Protein AF-A0A3C1M1W6-F1 (afdb_monomer_lite)

Foldseek 3Di:
DPPPLVVQLVVCVVVVVLVSSLVSLVVVCVVCVLALVSLLSNLVSCVSVVVLVSSLVSLVSSCVSPVQPLVSLLSNLVSVLVPVVSSVVSLVSNCVSHVQPLVSLLSVLVSCVVVVNLVVSLVSLVSSCVRHVDVSSVVSNVVSVVCVVCVLVSLLVQLVVCLVVVVVVSNLVSLLSNLVPDDLVCVVVCVVVLVSCVVCSLVSLVSSCVSCLQNQVSLVVNLVVCVVVVNNLVSLCSQQSRQHPVRDHPCPDPSDVVRDDDPDPDPDDDDDPDDDDDDDDDDDDQDDDDDDDLLLVLLLLLLLVLVVQNDPQQQQAAPVRDGDDDFQAQPQDWDDDDPDIFSQGGSNGDGPVLRVVQCVVNVPRTSDPVSVSSSVLVLLVVLVLNVCSRVVVNQCSLLSCLVVRVQGAVHAPRQLTPPGHGHDGPVVSVVSSVCSSVVHDDDDDDPDDDDDDD

Structure (mmCIF, N/CA/C/O backbone):
data_AF-A0A3C1M1W6-F1
#
_entry.id   AF-A0A3C1M1W6-F1
#
loop_
_atom_site.group_PDB
_atom_site.id
_atom_site.type_symbol
_atom_site.label_atom_id
_atom_site.label_alt_id
_atom_site.label_comp_id
_atom_site.label_asym_id
_atom_site.label_entity_id
_atom_site.label_seq_id
_atom_site.pdbx_PDB_ins_code
_atom_site.Cartn_x
_atom_site.Cartn_y
_atom_site.Cartn_z
_atom_site.occupancy
_atom_site.B_iso_or_equiv
_atom_site.auth_seq_id
_atom_site.auth_comp_id
_atom_site.auth_asym_id
_atom_site.auth_atom_id
_atom_site.pdbx_PDB_model_num
ATOM 1 N N . MET A 1 1 ? 31.142 -1.995 -37.889 1.00 44.22 1 MET A N 1
ATOM 2 C CA . MET A 1 1 ? 30.357 -3.106 -37.312 1.00 44.22 1 MET A CA 1
ATOM 3 C C . MET A 1 1 ? 29.203 -2.481 -36.562 1.00 44.22 1 MET A C 1
ATOM 5 O O . MET A 1 1 ? 29.470 -1.628 -35.727 1.00 44.22 1 MET A O 1
ATOM 9 N N . ASN A 1 2 ? 27.961 -2.814 -36.914 1.00 54.44 2 ASN A N 1
ATOM 10 C CA . ASN A 1 2 ? 26.817 -2.383 -36.113 1.00 54.44 2 ASN A CA 1
ATOM 11 C C . ASN A 1 2 ? 26.915 -3.133 -34.775 1.00 54.44 2 ASN A C 1
ATOM 13 O O . ASN A 1 2 ? 27.027 -4.361 -34.823 1.00 54.44 2 ASN A O 1
ATOM 17 N N . PRO A 1 3 ? 26.971 -2.454 -33.618 1.00 64.06 3 PRO A N 1
ATOM 18 C CA . PRO A 1 3 ? 26.954 -3.149 -32.340 1.00 64.06 3 PRO A CA 1
ATOM 19 C C . PRO A 1 3 ? 25.664 -3.963 -32.253 1.00 64.06 3 PRO A C 1
ATOM 21 O O . PRO A 1 3 ? 24.602 -3.473 -32.641 1.00 64.06 3 PRO A O 1
ATOM 24 N N . ASP A 1 4 ? 25.740 -5.191 -31.747 1.00 86.06 4 ASP A N 1
ATOM 25 C CA . ASP A 1 4 ? 24.536 -5.932 -31.379 1.00 86.06 4 ASP A CA 1
ATOM 26 C C . ASP A 1 4 ? 23.988 -5.337 -30.076 1.00 86.06 4 ASP A C 1
ATOM 28 O O . ASP A 1 4 ? 24.220 -5.835 -28.975 1.00 86.06 4 ASP A O 1
ATOM 32 N N . TRP A 1 5 ? 23.321 -4.188 -30.211 1.00 87.12 5 TRP A N 1
ATOM 33 C CA . TRP A 1 5 ? 22.781 -3.402 -29.106 1.00 87.12 5 TRP A CA 1
ATOM 34 C C . TRP A 1 5 ? 21.918 -4.251 -28.165 1.00 87.12 5 TRP A C 1
ATOM 36 O O . TRP A 1 5 ? 21.937 -4.024 -26.957 1.00 87.12 5 TRP A O 1
ATOM 46 N N . ARG A 1 6 ? 21.198 -5.252 -28.699 1.00 85.75 6 ARG A N 1
ATOM 47 C CA . ARG A 1 6 ? 20.331 -6.138 -27.910 1.00 85.75 6 ARG A CA 1
ATOM 48 C C . ARG A 1 6 ? 21.163 -7.078 -27.049 1.00 85.75 6 ARG A C 1
ATOM 50 O O . ARG A 1 6 ? 20.909 -7.168 -25.852 1.00 85.75 6 ARG A O 1
ATOM 57 N N . ALA A 1 7 ? 22.181 -7.721 -27.622 1.00 85.00 7 ALA A N 1
ATOM 58 C CA . ALA A 1 7 ? 23.071 -8.600 -26.866 1.00 85.00 7 ALA A CA 1
ATOM 59 C C . ALA A 1 7 ? 23.830 -7.847 -25.759 1.00 85.00 7 ALA A C 1
ATOM 61 O O . ALA A 1 7 ? 23.938 -8.342 -24.637 1.00 85.00 7 ALA A O 1
ATOM 62 N N . ILE A 1 8 ? 24.310 -6.631 -26.047 1.00 90.75 8 ILE A N 1
ATOM 63 C CA . ILE A 1 8 ? 25.042 -5.816 -25.067 1.00 90.75 8 ILE A CA 1
ATOM 64 C C . ILE A 1 8 ? 24.102 -5.361 -23.941 1.00 90.75 8 ILE A C 1
ATOM 66 O O . ILE A 1 8 ? 24.421 -5.558 -22.769 1.00 90.75 8 ILE A O 1
ATOM 70 N N . ALA A 1 9 ? 22.922 -4.822 -24.272 1.00 89.12 9 ALA A N 1
ATOM 71 C CA . ALA A 1 9 ? 21.918 -4.456 -23.272 1.00 89.12 9 ALA A CA 1
ATOM 72 C C . ALA A 1 9 ? 21.541 -5.645 -22.378 1.00 89.12 9 ALA A C 1
ATOM 74 O O . ALA A 1 9 ? 21.522 -5.520 -21.156 1.00 89.12 9 ALA A O 1
ATOM 75 N N . GLN A 1 10 ? 21.287 -6.810 -22.980 1.00 85.56 10 GLN A N 1
ATOM 76 C CA . GLN A 1 10 ? 20.915 -8.016 -22.249 1.00 85.56 10 GLN A CA 1
ATOM 77 C C . GLN A 1 10 ? 22.024 -8.473 -21.293 1.00 85.56 10 GLN A C 1
ATOM 79 O O . GLN A 1 10 ? 21.726 -8.889 -20.175 1.00 85.56 10 GLN A O 1
ATOM 84 N N . SER A 1 11 ? 23.293 -8.367 -21.697 1.00 89.69 11 SER A N 1
ATOM 85 C CA . SER A 1 11 ? 24.431 -8.678 -20.825 1.00 89.69 11 SER A CA 1
ATOM 86 C C . SER A 1 11 ? 24.433 -7.803 -19.569 1.00 89.69 11 SER A C 1
ATOM 88 O O . SER A 1 11 ? 24.567 -8.327 -18.465 1.00 89.69 11 SER A O 1
ATOM 90 N N . HIS A 1 12 ? 24.230 -6.492 -19.719 1.00 90.25 12 HIS A N 1
ATOM 91 C CA . HIS A 1 12 ? 24.153 -5.571 -18.582 1.00 90.25 12 HIS A CA 1
ATOM 92 C C . HIS A 1 12 ? 22.928 -5.841 -17.698 1.00 90.25 12 HIS A C 1
ATOM 94 O O . HIS A 1 12 ? 23.043 -5.832 -16.476 1.00 90.25 12 HIS A O 1
ATOM 100 N N . ILE A 1 13 ? 21.769 -6.176 -18.281 1.00 86.81 13 ILE A N 1
ATOM 101 C CA . ILE A 1 13 ? 20.581 -6.583 -17.508 1.00 86.81 13 ILE A CA 1
ATOM 102 C C . ILE A 1 13 ? 20.877 -7.814 -16.645 1.00 86.81 13 ILE A C 1
ATOM 104 O O . ILE A 1 13 ? 20.532 -7.828 -15.464 1.00 86.81 13 ILE A O 1
ATOM 108 N N . LEU A 1 14 ? 21.518 -8.841 -17.214 1.00 86.50 14 LEU A N 1
ATOM 109 C CA . LEU A 1 14 ? 21.883 -10.059 -16.481 1.00 86.50 14 LEU A CA 1
ATOM 110 C C . LEU A 1 14 ? 22.907 -9.778 -15.371 1.00 86.50 14 LEU A C 1
ATOM 112 O O . LEU A 1 14 ? 22.857 -10.416 -14.321 1.00 86.50 14 LEU A O 1
ATOM 116 N N . ALA A 1 15 ? 23.788 -8.798 -15.582 1.00 86.69 15 ALA A N 1
ATOM 117 C CA . ALA A 1 15 ? 24.726 -8.301 -14.580 1.00 86.69 15 ALA A CA 1
ATOM 118 C C . ALA A 1 15 ? 24.091 -7.337 -13.552 1.00 86.69 15 ALA A C 1
ATOM 120 O O . ALA A 1 15 ? 24.768 -6.927 -12.614 1.00 86.69 15 ALA A O 1
ATOM 121 N N . GLN A 1 16 ? 22.801 -6.997 -13.693 1.00 90.81 16 GLN A N 1
ATOM 122 C CA . GLN A 1 16 ? 22.084 -5.987 -12.894 1.00 90.81 16 GLN A CA 1
ATOM 123 C C . GLN A 1 16 ? 22.651 -4.557 -13.016 1.00 90.81 16 GLN A C 1
ATOM 125 O O . GLN A 1 16 ? 22.410 -3.689 -12.176 1.00 90.81 16 GLN A O 1
ATOM 130 N N . GLU A 1 17 ? 23.363 -4.288 -14.105 1.00 93.00 17 GLU A N 1
ATOM 131 C CA . GLU A 1 17 ? 23.942 -2.997 -14.481 1.00 93.00 17 GLU A CA 1
ATOM 132 C C . GLU A 1 17 ? 22.897 -2.177 -15.258 1.00 93.00 17 GLU A C 1
ATOM 134 O O . GLU A 1 17 ? 22.977 -1.946 -16.467 1.00 93.00 17 GLU A O 1
ATOM 139 N N . PHE A 1 18 ? 21.815 -1.802 -14.569 1.00 89.81 18 PHE A N 1
ATOM 140 C CA . PHE A 1 18 ? 20.639 -1.207 -15.215 1.00 89.81 18 PHE A CA 1
ATOM 141 C C . PHE A 1 18 ? 20.885 0.201 -15.772 1.00 89.81 18 PHE A C 1
ATOM 143 O O . PHE A 1 18 ? 20.206 0.605 -16.714 1.00 89.81 18 PHE A O 1
ATOM 150 N N . ALA A 1 19 ? 21.840 0.957 -15.222 1.00 95.69 19 ALA A N 1
ATOM 151 C CA . ALA A 1 19 ? 22.176 2.290 -15.728 1.00 95.69 19 ALA A CA 1
ATOM 152 C C . ALA A 1 19 ? 22.917 2.205 -17.074 1.00 95.69 19 ALA A C 1
ATOM 154 O O . ALA A 1 19 ? 22.671 2.995 -17.985 1.00 95.69 19 ALA A O 1
ATOM 155 N N . GLU A 1 20 ? 23.780 1.206 -17.216 1.00 93.25 20 GLU A N 1
ATOM 156 C CA . GLU A 1 20 ? 24.529 0.891 -18.423 1.00 93.25 20 GLU A CA 1
ATOM 157 C C . GLU A 1 20 ? 23.586 0.365 -19.511 1.00 93.25 20 GLU A C 1
ATOM 159 O O . GLU A 1 20 ? 23.588 0.875 -20.635 1.00 93.25 20 GLU A O 1
ATOM 164 N N . ALA A 1 21 ? 22.703 -0.579 -19.162 1.00 92.00 21 ALA A N 1
ATOM 165 C CA . ALA A 1 21 ? 21.658 -1.072 -20.062 1.00 92.00 21 ALA A CA 1
ATOM 166 C C . ALA A 1 21 ? 20.728 0.056 -20.547 1.00 92.00 21 ALA A C 1
ATOM 168 O O . ALA A 1 21 ? 20.379 0.113 -21.729 1.00 92.00 21 ALA A O 1
ATOM 169 N N . LEU A 1 22 ? 20.373 0.992 -19.663 1.00 96.12 22 LEU A N 1
ATOM 170 C CA . LEU A 1 22 ? 19.571 2.163 -20.002 1.00 96.12 22 LEU A CA 1
ATOM 171 C C . LEU A 1 22 ? 20.286 3.087 -20.998 1.00 96.12 22 LEU A C 1
ATOM 173 O O . LEU A 1 22 ? 19.685 3.485 -21.993 1.00 96.12 22 LEU A O 1
ATOM 177 N N . ALA A 1 23 ? 21.567 3.395 -20.780 1.00 94.94 23 ALA A N 1
ATOM 178 C CA . ALA A 1 23 ? 22.336 4.250 -21.688 1.00 94.94 23 ALA A CA 1
ATOM 179 C C . ALA A 1 23 ? 22.422 3.657 -23.110 1.00 94.94 23 ALA A C 1
ATOM 181 O O . ALA A 1 23 ? 22.362 4.377 -24.116 1.00 94.94 23 ALA A O 1
ATOM 182 N N . ILE A 1 24 ? 22.522 2.328 -23.194 1.00 94.06 24 ILE A N 1
ATOM 183 C CA . ILE A 1 24 ? 22.477 1.567 -24.447 1.00 94.06 24 ILE A CA 1
ATOM 184 C C . ILE A 1 24 ? 21.089 1.691 -25.084 1.00 94.06 24 ILE A C 1
ATOM 186 O O . ILE A 1 24 ? 20.999 2.047 -26.261 1.00 94.06 24 ILE A O 1
ATOM 190 N N . ALA A 1 25 ? 20.019 1.481 -24.313 1.00 93.00 25 ALA A N 1
ATOM 191 C CA . ALA A 1 25 ? 18.642 1.601 -24.787 1.00 93.00 25 ALA A CA 1
ATOM 192 C C . ALA A 1 25 ? 18.326 3.007 -25.326 1.00 93.00 25 ALA A C 1
ATOM 194 O O . ALA A 1 25 ? 17.783 3.140 -26.419 1.00 93.00 25 ALA A O 1
ATOM 195 N N . GLU A 1 26 ? 18.723 4.071 -24.624 1.00 93.38 26 GLU A N 1
ATOM 196 C CA . GLU A 1 26 ? 18.517 5.462 -25.058 1.00 93.38 26 GLU A CA 1
ATOM 197 C C . GLU A 1 26 ? 19.328 5.820 -26.311 1.00 93.38 26 GLU A C 1
ATOM 199 O O . GLU A 1 26 ? 18.901 6.616 -27.154 1.00 93.38 26 GLU A O 1
ATOM 204 N N . THR A 1 27 ? 20.514 5.233 -26.459 1.00 94.06 27 THR A N 1
ATOM 205 C CA . THR A 1 27 ? 21.339 5.419 -27.657 1.00 94.06 27 THR A CA 1
ATOM 206 C C . THR A 1 27 ? 20.739 4.693 -28.854 1.00 94.06 27 THR A C 1
ATOM 208 O O . THR A 1 27 ? 20.620 5.289 -29.926 1.00 94.06 27 THR A O 1
ATOM 211 N N . ALA A 1 28 ? 20.288 3.455 -28.667 1.00 92.44 28 ALA A N 1
ATOM 212 C CA . ALA A 1 28 ? 19.617 2.686 -29.703 1.00 92.44 28 ALA A CA 1
ATOM 213 C C . ALA A 1 28 ? 18.267 3.314 -30.102 1.00 92.44 28 ALA A C 1
ATOM 215 O O . ALA A 1 28 ? 18.006 3.470 -31.291 1.00 92.44 28 ALA A O 1
ATOM 216 N N . ALA A 1 29 ? 17.474 3.816 -29.148 1.00 93.19 29 ALA A N 1
ATOM 217 C CA . ALA A 1 29 ? 16.208 4.513 -29.409 1.00 93.19 29 ALA A CA 1
ATOM 218 C C . ALA A 1 29 ? 16.362 5.788 -30.260 1.00 93.19 29 ALA A C 1
ATOM 220 O O . ALA A 1 29 ? 15.400 6.236 -30.882 1.00 93.19 29 ALA A O 1
ATOM 221 N N . ARG A 1 30 ? 17.551 6.411 -30.274 1.00 93.44 30 ARG A N 1
ATOM 222 C CA . ARG A 1 30 ? 17.857 7.552 -31.158 1.00 93.44 30 ARG A CA 1
ATOM 223 C C . ARG A 1 30 ? 18.194 7.119 -32.583 1.00 93.44 30 ARG A C 1
ATOM 225 O O . ARG A 1 30 ? 17.942 7.878 -33.511 1.00 93.44 30 ARG A O 1
ATOM 232 N N . GLN A 1 31 ? 18.774 5.932 -32.754 1.00 93.12 31 GLN A N 1
ATOM 233 C CA . GLN A 1 31 ? 19.124 5.381 -34.069 1.00 93.12 31 GLN A CA 1
ATOM 234 C C . GLN A 1 31 ? 17.944 4.659 -34.725 1.00 93.12 31 GLN A C 1
ATOM 236 O O . GLN A 1 31 ? 17.817 4.670 -35.946 1.00 93.12 31 GLN A O 1
ATOM 241 N N . PHE A 1 32 ? 17.071 4.071 -33.907 1.00 93.12 32 PHE A N 1
ATOM 242 C CA . PHE A 1 32 ? 15.906 3.296 -34.323 1.00 93.12 32 PHE A CA 1
ATOM 243 C C . PHE A 1 32 ? 14.636 3.852 -33.650 1.00 93.12 32 PHE A C 1
ATOM 245 O O . PHE A 1 32 ? 14.086 3.212 -32.756 1.00 93.12 32 PHE A O 1
ATOM 252 N N . PRO A 1 33 ? 14.177 5.064 -34.023 1.00 92.00 33 PRO A N 1
ATOM 253 C CA . PRO A 1 33 ? 13.092 5.757 -33.319 1.00 92.00 33 PRO A CA 1
ATOM 254 C C . PRO A 1 33 ? 11.725 5.063 -33.402 1.00 92.00 33 PRO A C 1
ATOM 256 O O . PRO A 1 33 ? 10.892 5.312 -32.533 1.00 92.00 33 PRO A O 1
ATOM 259 N N . GLU A 1 34 ? 11.529 4.199 -34.401 1.00 93.44 34 GLU A N 1
ATOM 260 C CA . GLU A 1 34 ? 10.291 3.444 -34.646 1.00 93.44 34 GLU A CA 1
ATOM 261 C C . GLU A 1 34 ? 10.293 2.037 -34.008 1.00 93.44 34 GLU A C 1
ATOM 263 O O . GLU A 1 34 ? 9.282 1.346 -34.057 1.00 93.44 34 GLU A O 1
ATOM 268 N N . ASP A 1 35 ? 11.417 1.581 -33.433 1.00 92.12 35 ASP A N 1
ATOM 269 C CA . ASP A 1 35 ? 11.518 0.264 -32.777 1.00 92.12 35 ASP A CA 1
ATOM 270 C C . ASP A 1 35 ? 11.100 0.382 -31.300 1.00 92.12 35 ASP A C 1
ATOM 272 O O . ASP A 1 35 ? 11.788 1.020 -30.495 1.00 92.12 35 ASP A O 1
ATOM 276 N N . ASP A 1 36 ? 9.974 -0.242 -30.936 1.00 93.00 36 ASP A N 1
ATOM 277 C CA . ASP A 1 36 ? 9.394 -0.218 -29.587 1.00 93.00 36 ASP A CA 1
ATOM 278 C C . ASP A 1 36 ? 10.255 -0.934 -28.535 1.00 93.00 36 ASP A C 1
ATOM 280 O O . ASP A 1 36 ? 10.145 -0.645 -27.339 1.00 93.00 36 ASP A O 1
ATOM 284 N N . THR A 1 37 ? 11.172 -1.806 -28.970 1.00 92.50 37 THR A N 1
ATOM 285 C CA . THR A 1 37 ? 12.071 -2.572 -28.094 1.00 92.50 37 THR A CA 1
ATOM 286 C C . THR A 1 37 ? 12.867 -1.660 -27.162 1.00 92.50 37 THR A C 1
ATOM 288 O O . THR A 1 37 ? 13.048 -1.963 -25.983 1.00 92.50 37 THR A O 1
ATOM 291 N N . TRP A 1 38 ? 13.352 -0.528 -27.672 1.00 94.62 38 TRP A N 1
ATOM 292 C CA . TRP A 1 38 ? 14.250 0.361 -26.933 1.00 94.62 38 TRP A CA 1
ATOM 293 C C . TRP A 1 38 ? 13.554 1.183 -25.847 1.00 94.62 38 TRP A C 1
ATOM 295 O O . TRP A 1 38 ? 14.052 1.186 -24.720 1.00 94.62 38 TRP A O 1
ATOM 305 N N . PRO A 1 39 ? 12.410 1.846 -26.100 1.00 93.12 39 PRO A N 1
ATOM 306 C CA . PRO A 1 39 ? 11.638 2.446 -25.020 1.00 93.12 39 PRO A CA 1
ATOM 307 C C . PRO A 1 39 ? 11.072 1.404 -24.039 1.00 93.12 39 PRO A C 1
ATOM 309 O O . PRO A 1 39 ? 11.006 1.706 -22.849 1.00 93.12 39 PRO A O 1
ATOM 312 N N . HIS A 1 40 ? 10.743 0.176 -24.471 1.00 93.81 40 HIS A N 1
ATOM 313 C CA . HIS A 1 40 ? 10.355 -0.901 -23.547 1.00 93.81 40 HIS A CA 1
ATOM 314 C C . HIS A 1 40 ? 11.512 -1.248 -22.599 1.00 93.81 40 HIS A C 1
ATOM 316 O O . HIS A 1 40 ? 11.352 -1.212 -21.378 1.00 93.81 40 HIS A O 1
ATOM 322 N N . LEU A 1 41 ? 12.702 -1.501 -23.148 1.00 93.75 41 LEU A N 1
ATOM 323 C CA . LEU A 1 41 ? 13.905 -1.785 -22.373 1.00 93.75 41 LEU A CA 1
ATOM 324 C C . LEU A 1 41 ? 14.286 -0.623 -21.441 1.00 93.75 41 LEU A C 1
ATOM 326 O O . LEU A 1 41 ? 14.644 -0.854 -20.286 1.00 93.75 41 LEU A O 1
ATOM 330 N N . ALA A 1 42 ? 14.195 0.622 -21.915 1.00 93.50 42 ALA A N 1
ATOM 331 C CA . ALA A 1 42 ? 14.443 1.798 -21.087 1.00 93.50 42 ALA A CA 1
ATOM 332 C C . ALA A 1 42 ? 13.455 1.868 -19.914 1.00 93.50 42 ALA A C 1
ATOM 334 O O . ALA A 1 42 ? 13.871 2.119 -18.786 1.00 93.50 42 ALA A O 1
ATOM 335 N N . GLY A 1 43 ? 12.171 1.581 -20.158 1.00 93.88 43 GLY A N 1
ATOM 336 C CA . GLY A 1 43 ? 11.160 1.484 -19.107 1.00 93.88 43 GLY A CA 1
ATOM 337 C C . GLY A 1 43 ? 11.500 0.422 -18.065 1.00 93.88 43 GLY A C 1
ATOM 338 O O . GLY A 1 43 ? 11.492 0.722 -16.873 1.00 93.88 43 GLY A O 1
ATOM 339 N N . PHE A 1 44 ? 11.916 -0.770 -18.507 1.00 93.44 44 PHE A N 1
ATOM 340 C CA . PHE A 1 44 ? 12.375 -1.839 -17.617 1.00 93.44 44 PHE A CA 1
ATOM 341 C C . PHE A 1 44 ? 13.571 -1.404 -16.766 1.00 93.44 44 PHE A C 1
ATOM 343 O O . PHE A 1 44 ? 13.582 -1.610 -15.553 1.00 93.44 44 PHE A O 1
ATOM 350 N N . CYS A 1 45 ? 14.568 -0.755 -17.369 1.00 90.81 45 CYS A N 1
ATOM 351 C CA . CYS A 1 45 ? 15.740 -0.288 -16.633 1.00 90.81 45 CYS A CA 1
ATOM 352 C C . CYS A 1 45 ? 15.371 0.797 -15.610 1.00 90.81 45 CYS A C 1
ATOM 354 O O . CYS A 1 45 ? 15.806 0.724 -14.462 1.00 90.81 45 CYS A O 1
ATOM 356 N N . TRP A 1 46 ? 14.528 1.765 -15.982 1.00 95.12 46 TRP A N 1
ATOM 357 C CA . TRP A 1 46 ? 14.040 2.792 -15.058 1.00 95.12 46 TRP A CA 1
ATOM 358 C C . TRP A 1 46 ? 13.239 2.206 -13.894 1.00 95.12 46 TRP A C 1
ATOM 360 O O . TRP A 1 46 ? 13.421 2.633 -12.754 1.00 95.12 46 TRP A O 1
ATOM 370 N N . GLU A 1 47 ? 12.418 1.188 -14.154 1.00 88.81 47 GLU A N 1
ATOM 371 C CA . GLU A 1 47 ? 11.679 0.454 -13.127 1.00 88.81 47 GLU A CA 1
ATOM 372 C C . GLU A 1 47 ? 12.638 -0.215 -12.128 1.00 88.81 47 GLU A C 1
ATOM 374 O O . GLU A 1 47 ? 12.504 -0.048 -10.914 1.00 88.81 47 GLU A O 1
ATOM 379 N N . ARG A 1 48 ? 13.670 -0.916 -12.620 1.00 93.00 48 ARG A N 1
ATOM 380 C CA . ARG A 1 48 ? 14.706 -1.527 -11.766 1.00 93.00 48 ARG A CA 1
ATOM 381 C C . ARG A 1 48 ? 15.501 -0.489 -10.968 1.00 93.00 48 ARG A C 1
ATOM 383 O O . ARG A 1 48 ? 15.915 -0.769 -9.848 1.00 93.00 48 ARG A O 1
ATOM 390 N N . LEU A 1 49 ? 15.658 0.718 -11.508 1.00 89.56 49 LEU A N 1
ATOM 391 C CA . LEU A 1 49 ? 16.296 1.860 -10.846 1.00 89.56 49 LEU A CA 1
ATOM 392 C C . LEU A 1 49 ? 15.359 2.646 -9.907 1.00 89.56 49 LEU A C 1
ATOM 394 O O . LEU A 1 49 ? 15.798 3.647 -9.339 1.00 89.56 49 LEU A O 1
ATOM 398 N N . GLN A 1 50 ? 14.105 2.207 -9.728 1.00 90.19 50 GLN A N 1
ATOM 399 C CA . GLN A 1 50 ? 13.070 2.855 -8.903 1.00 90.19 50 GLN A CA 1
ATOM 400 C C . GLN A 1 50 ? 12.678 4.271 -9.370 1.00 90.19 50 GLN A C 1
ATOM 402 O O . GLN A 1 50 ? 12.119 5.061 -8.613 1.00 90.19 50 GLN A O 1
ATOM 407 N N . ALA A 1 51 ? 12.935 4.594 -10.637 1.00 89.69 51 ALA A N 1
ATOM 408 C CA . ALA A 1 51 ? 12.546 5.849 -11.272 1.00 89.69 51 ALA A CA 1
ATOM 409 C C . ALA A 1 51 ? 11.190 5.670 -11.982 1.00 89.69 51 ALA A C 1
ATOM 411 O O . ALA A 1 51 ? 11.110 5.580 -13.209 1.00 89.69 51 ALA A O 1
ATOM 412 N N . LEU A 1 52 ? 10.125 5.528 -11.188 1.00 87.44 52 LEU A N 1
ATOM 413 C CA . LEU A 1 52 ? 8.814 5.061 -11.660 1.00 87.44 52 LEU A CA 1
ATOM 414 C C . LEU A 1 52 ? 8.157 6.003 -12.684 1.00 87.44 52 LEU A C 1
ATOM 416 O O . LEU A 1 52 ? 7.583 5.532 -13.664 1.00 87.44 52 LEU A O 1
ATOM 420 N N . ASP A 1 53 ? 8.308 7.321 -12.536 1.00 91.00 53 ASP A N 1
ATOM 421 C CA . ASP A 1 53 ? 7.760 8.287 -13.499 1.00 91.00 53 ASP A CA 1
ATOM 422 C C . ASP A 1 53 ? 8.421 8.159 -14.881 1.00 91.00 53 ASP A C 1
ATOM 424 O O . ASP A 1 53 ? 7.749 8.168 -15.918 1.00 91.00 53 ASP A O 1
ATOM 428 N N . GLN A 1 54 ? 9.745 7.987 -14.906 1.00 92.12 54 GLN A N 1
ATOM 429 C CA . GLN A 1 54 ? 10.514 7.760 -16.128 1.00 92.12 54 GLN A CA 1
ATOM 430 C C . GLN A 1 54 ? 10.165 6.409 -16.758 1.00 92.12 54 GLN A C 1
ATOM 432 O O . GLN A 1 54 ? 10.012 6.329 -17.980 1.00 92.12 54 GLN A O 1
ATOM 437 N N . ALA A 1 55 ? 9.981 5.370 -15.937 1.00 93.56 55 ALA A N 1
ATOM 438 C CA . ALA A 1 55 ? 9.548 4.057 -16.400 1.00 93.56 55 ALA A CA 1
ATOM 439 C C . ALA A 1 55 ? 8.180 4.139 -17.093 1.00 93.56 55 ALA A C 1
ATOM 441 O O . ALA A 1 55 ? 8.037 3.700 -18.235 1.00 93.56 55 ALA A O 1
ATOM 442 N N . ALA A 1 56 ? 7.201 4.794 -16.460 1.00 92.88 56 ALA A N 1
ATOM 443 C CA . ALA A 1 56 ? 5.875 4.997 -17.034 1.00 92.88 56 ALA A CA 1
ATOM 444 C C . ALA A 1 56 ? 5.928 5.783 -18.355 1.00 92.88 56 ALA A C 1
ATOM 446 O O . ALA A 1 56 ? 5.239 5.436 -19.316 1.00 92.88 56 ALA A O 1
ATOM 447 N N . MET A 1 57 ? 6.759 6.828 -18.436 1.00 95.44 57 MET A N 1
ATOM 448 C CA . MET A 1 57 ? 6.954 7.602 -19.668 1.00 95.44 57 MET A CA 1
ATOM 449 C C . MET A 1 57 ? 7.524 6.737 -20.803 1.00 95.44 57 MET A C 1
ATOM 451 O O . MET A 1 57 ? 7.038 6.790 -21.935 1.00 95.44 57 MET A O 1
ATOM 455 N N . ALA A 1 58 ? 8.537 5.924 -20.502 1.00 92.44 58 ALA A N 1
ATOM 456 C CA . ALA A 1 58 ? 9.180 5.047 -21.471 1.00 92.44 58 ALA A CA 1
ATOM 457 C C . ALA A 1 58 ? 8.231 3.937 -21.956 1.00 92.44 58 ALA A C 1
ATOM 459 O O . ALA A 1 58 ? 8.113 3.721 -23.162 1.00 92.44 58 ALA A O 1
ATOM 460 N N . TYR A 1 59 ? 7.463 3.319 -21.054 1.00 97.25 59 TYR A N 1
ATOM 461 C CA . TYR A 1 59 ? 6.440 2.341 -21.429 1.00 97.25 59 TYR A CA 1
ATOM 462 C C . TYR A 1 59 ? 5.324 2.952 -22.280 1.00 97.25 59 TYR A C 1
ATOM 464 O O . TYR A 1 59 ? 4.952 2.366 -23.292 1.00 97.25 59 TYR A O 1
ATOM 472 N N . ARG A 1 60 ? 4.840 4.162 -21.959 1.00 97.50 60 ARG A N 1
ATOM 473 C CA . ARG A 1 60 ? 3.869 4.874 -22.815 1.00 97.50 60 ARG A CA 1
ATOM 474 C C . ARG A 1 60 ? 4.415 5.129 -24.219 1.00 97.50 60 ARG A C 1
ATOM 476 O O . ARG A 1 60 ? 3.673 5.004 -25.188 1.00 97.50 60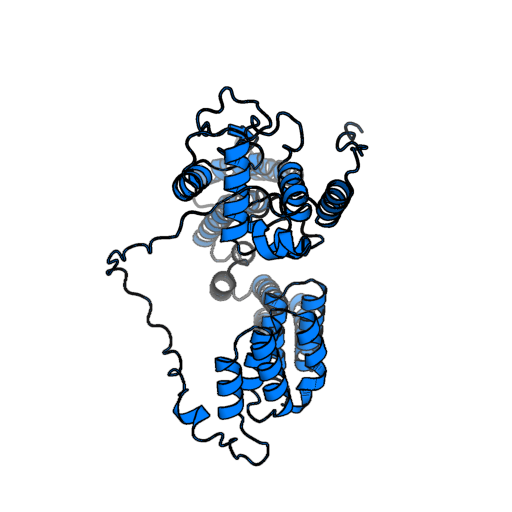 ARG A O 1
ATOM 483 N N . ARG A 1 61 ? 5.708 5.452 -24.345 1.00 96.25 61 ARG A N 1
ATOM 484 C CA . ARG A 1 61 ? 6.358 5.602 -25.654 1.00 96.25 61 ARG A CA 1
ATOM 485 C C . ARG A 1 61 ? 6.421 4.275 -26.414 1.00 96.25 61 ARG A C 1
ATOM 487 O O . ARG A 1 61 ? 6.129 4.267 -27.603 1.00 96.25 61 ARG A O 1
ATOM 494 N N . ALA A 1 62 ? 6.771 3.175 -25.749 1.00 96.25 62 ALA A N 1
ATOM 495 C CA . ALA A 1 62 ? 6.777 1.848 -26.368 1.00 96.25 62 ALA A CA 1
ATOM 496 C C . ALA A 1 62 ? 5.373 1.427 -26.836 1.00 96.25 62 ALA A C 1
ATOM 498 O O . ALA A 1 62 ? 5.211 0.994 -27.970 1.00 96.25 62 ALA A O 1
ATOM 499 N N . ILE A 1 63 ? 4.349 1.667 -26.014 1.00 98.00 63 ILE A N 1
ATOM 500 C CA . ILE A 1 63 ? 2.939 1.435 -26.358 1.00 98.00 63 ILE A CA 1
ATOM 501 C C . ILE A 1 63 ? 2.500 2.269 -27.566 1.00 98.00 63 ILE A C 1
ATOM 503 O O . ILE A 1 63 ? 1.774 1.770 -28.418 1.00 98.00 63 ILE A O 1
ATOM 507 N N . ALA A 1 64 ? 2.930 3.530 -27.666 1.00 96.81 64 ALA A N 1
ATOM 508 C CA . ALA A 1 64 ? 2.585 4.382 -28.804 1.00 96.81 64 ALA A CA 1
ATOM 509 C C . ALA A 1 64 ? 3.157 3.858 -30.136 1.00 96.81 64 ALA A C 1
ATOM 511 O O . ALA A 1 64 ? 2.540 4.065 -31.178 1.00 96.81 64 ALA A O 1
ATOM 512 N N . LEU A 1 65 ? 4.311 3.183 -30.096 1.00 95.25 65 LEU A N 1
ATOM 513 C CA . LEU A 1 65 ? 4.941 2.553 -31.261 1.00 95.25 65 LEU A CA 1
ATOM 514 C C . LEU A 1 65 ? 4.324 1.184 -31.578 1.00 95.25 65 LEU A C 1
ATOM 516 O O . LEU A 1 65 ? 4.094 0.862 -32.740 1.00 95.25 65 LEU A O 1
ATOM 520 N N . ASN A 1 66 ? 4.025 0.393 -30.545 1.00 94.81 66 ASN A N 1
ATOM 521 C CA . ASN A 1 66 ? 3.442 -0.937 -30.678 1.00 94.81 66 ASN A CA 1
ATOM 522 C C . ASN A 1 66 ? 2.345 -1.179 -29.624 1.00 94.81 66 ASN A C 1
ATOM 524 O O . ASN A 1 66 ? 2.601 -1.769 -28.568 1.00 94.81 66 ASN A O 1
ATOM 528 N N . PRO A 1 67 ? 1.092 -0.781 -29.914 1.00 95.25 67 PRO A N 1
ATOM 529 C CA . PRO A 1 67 ? -0.023 -0.972 -28.989 1.00 95.25 67 PRO A CA 1
ATOM 530 C C . PRO A 1 67 ? -0.370 -2.443 -28.736 1.00 95.25 67 PRO A C 1
ATOM 532 O O . PRO A 1 67 ? -1.040 -2.725 -27.747 1.00 95.25 67 PRO A O 1
ATOM 535 N N . GLY A 1 68 ? 0.069 -3.359 -29.610 1.00 94.50 68 GLY A N 1
ATOM 536 C CA . GLY A 1 68 ? -0.194 -4.801 -29.537 1.00 94.50 68 GLY A CA 1
ATOM 537 C C . GLY A 1 68 ? 0.701 -5.564 -28.552 1.00 94.50 68 GLY A C 1
ATOM 538 O O . GLY A 1 68 ? 0.527 -6.768 -28.363 1.00 94.50 68 GLY A O 1
ATOM 539 N N . ASN A 1 69 ? 1.675 -4.895 -27.928 1.00 90.75 69 ASN A N 1
ATOM 540 C CA . ASN A 1 69 ? 2.580 -5.521 -26.972 1.00 90.75 69 ASN A CA 1
ATOM 541 C C . ASN A 1 69 ? 1.984 -5.521 -25.553 1.00 90.75 69 ASN A C 1
ATOM 543 O O . ASN A 1 69 ? 2.237 -4.625 -24.743 1.00 90.75 69 ASN A O 1
ATOM 547 N N . GLY A 1 70 ? 1.188 -6.549 -25.251 1.00 91.19 70 GLY A N 1
ATOM 548 C CA . GLY A 1 70 ? 0.506 -6.699 -23.962 1.00 91.19 70 GLY A CA 1
ATOM 549 C C . GLY A 1 70 ? 1.432 -6.733 -22.736 1.00 91.19 70 GLY A C 1
ATOM 550 O O . 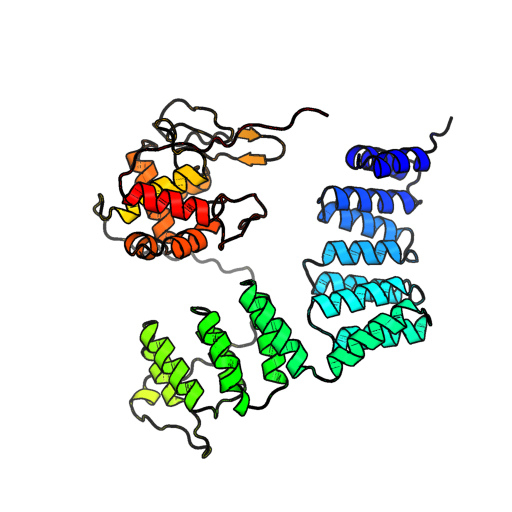GLY A 1 70 ? 1.023 -6.301 -21.660 1.00 91.19 70 GLY A O 1
ATOM 551 N N . GLU A 1 71 ? 2.692 -7.164 -22.878 1.00 90.94 71 GLU A N 1
ATOM 552 C CA . GLU A 1 71 ? 3.656 -7.168 -21.766 1.00 90.94 71 GLU A CA 1
ATOM 553 C C . GLU A 1 71 ? 3.960 -5.742 -21.282 1.00 90.94 71 GLU A C 1
ATOM 555 O O . GLU A 1 71 ? 3.972 -5.476 -20.079 1.00 90.94 71 GLU A O 1
ATOM 560 N N . VAL A 1 72 ? 4.148 -4.803 -22.214 1.00 93.38 72 VAL A N 1
ATOM 561 C CA . VAL A 1 72 ? 4.463 -3.401 -21.897 1.00 93.38 72 VAL A CA 1
ATOM 562 C C . VAL A 1 72 ? 3.297 -2.734 -21.174 1.00 93.38 72 VAL A C 1
ATOM 564 O O . VAL A 1 72 ? 3.505 -1.975 -20.227 1.00 93.38 72 VAL A O 1
ATOM 567 N N . TRP A 1 73 ? 2.065 -3.054 -21.572 1.00 97.38 73 TRP A N 1
ATOM 568 C CA . TRP A 1 73 ? 0.865 -2.600 -20.877 1.00 97.38 73 TRP A CA 1
ATOM 569 C C . TRP A 1 73 ? 0.808 -3.097 -19.431 1.00 97.38 73 TRP A C 1
ATOM 571 O O . TRP A 1 73 ? 0.561 -2.299 -18.526 1.00 97.38 73 TRP A O 1
ATOM 581 N N . CYS A 1 74 ? 1.086 -4.383 -19.192 1.00 91.88 74 CYS A N 1
ATOM 582 C CA . CYS A 1 74 ? 1.147 -4.930 -17.835 1.00 91.88 74 CYS A CA 1
ATOM 583 C C . CYS A 1 74 ? 2.227 -4.244 -16.989 1.00 91.88 74 CYS A C 1
ATOM 585 O O . CYS A 1 74 ? 1.985 -3.929 -15.825 1.00 91.88 74 CYS A O 1
ATOM 587 N N . ARG A 1 75 ? 3.398 -3.963 -17.573 1.00 94.06 75 ARG A N 1
ATOM 588 C CA . ARG A 1 75 ? 4.475 -3.243 -16.879 1.00 94.06 75 ARG A CA 1
ATOM 589 C C . ARG A 1 75 ? 4.090 -1.803 -16.545 1.00 94.06 75 ARG A C 1
ATOM 591 O O . ARG A 1 75 ? 4.337 -1.358 -15.427 1.00 94.06 75 ARG A O 1
ATOM 598 N N . LEU A 1 76 ? 3.436 -1.087 -17.464 1.00 96.38 76 LEU A N 1
ATOM 599 C CA . LEU A 1 76 ? 2.915 0.255 -17.190 1.00 96.38 76 LEU A CA 1
ATOM 600 C C . LEU A 1 76 ? 1.883 0.230 -16.055 1.00 96.38 76 LEU A C 1
ATOM 602 O O . LEU A 1 76 ? 1.956 1.064 -15.156 1.00 96.38 76 LEU A O 1
ATOM 606 N N . ALA A 1 77 ? 0.955 -0.730 -16.072 1.00 93.56 77 ALA A N 1
ATOM 607 C CA . ALA A 1 77 ? -0.055 -0.862 -15.027 1.00 93.56 77 ALA A CA 1
ATOM 608 C C . ALA A 1 77 ? 0.583 -1.135 -13.655 1.00 93.56 77 ALA A C 1
ATOM 610 O O . ALA A 1 77 ? 0.204 -0.500 -12.674 1.00 93.56 77 ALA A O 1
ATOM 611 N N . ALA A 1 78 ? 1.602 -2.001 -13.600 1.00 88.00 78 ALA A N 1
ATOM 612 C CA . ALA A 1 78 ? 2.356 -2.284 -12.380 1.00 88.00 78 ALA A CA 1
ATOM 613 C C . ALA A 1 78 ? 3.083 -1.041 -11.836 1.00 88.00 78 ALA A C 1
ATOM 615 O O . ALA A 1 78 ? 3.033 -0.771 -10.639 1.00 88.00 78 ALA A O 1
ATOM 616 N N . VAL A 1 79 ? 3.705 -0.237 -12.705 1.00 90.44 79 VAL A N 1
ATOM 617 C CA . VAL A 1 79 ? 4.343 1.031 -12.303 1.00 90.44 79 VAL A CA 1
ATOM 618 C C . VAL A 1 79 ? 3.318 2.056 -11.800 1.00 90.44 79 VAL A C 1
ATOM 620 O O . VAL A 1 79 ? 3.627 2.854 -10.919 1.00 90.44 79 VAL A O 1
ATOM 623 N N . CYS A 1 80 ? 2.089 2.021 -12.318 1.00 86.62 80 CYS A N 1
ATOM 624 C CA . CYS A 1 80 ? 0.991 2.876 -11.869 1.00 86.62 80 CYS A CA 1
ATOM 625 C C . CYS A 1 80 ? 0.216 2.325 -10.657 1.00 86.62 80 CYS A C 1
ATOM 627 O O . CYS A 1 80 ? -0.718 2.985 -10.215 1.00 86.62 80 CYS A O 1
ATOM 629 N N . ALA A 1 81 ? 0.579 1.163 -10.098 1.00 80.31 81 ALA A N 1
ATOM 630 C CA . ALA A 1 81 ? -0.210 0.472 -9.069 1.00 80.31 81 ALA A CA 1
ATOM 631 C C . ALA A 1 81 ? -0.378 1.251 -7.749 1.00 80.31 81 ALA A C 1
ATOM 633 O O . ALA A 1 81 ? -1.292 0.960 -6.981 1.00 80.31 81 ALA A O 1
ATOM 634 N N . THR A 1 82 ? 0.467 2.256 -7.488 1.00 81.38 82 THR A N 1
ATOM 635 C CA . THR A 1 82 ? 0.335 3.154 -6.327 1.00 81.38 82 THR A CA 1
ATOM 636 C C . THR A 1 82 ? -0.905 4.047 -6.396 1.00 81.38 82 THR A C 1
ATOM 638 O O . THR A 1 82 ? -1.391 4.485 -5.355 1.00 81.38 82 THR A O 1
ATOM 641 N N . ASP A 1 83 ? -1.437 4.292 -7.596 1.00 85.25 83 ASP A N 1
ATOM 642 C CA . ASP A 1 83 ? -2.741 4.908 -7.826 1.00 85.25 83 ASP A CA 1
ATOM 643 C C . ASP A 1 83 ? -3.669 3.870 -8.482 1.00 85.25 83 ASP A C 1
ATOM 645 O O . ASP A 1 83 ? -3.611 3.651 -9.700 1.00 85.25 83 ASP A O 1
ATOM 649 N N . PRO A 1 84 ? -4.560 3.228 -7.704 1.00 85.06 84 PRO A N 1
ATOM 650 C CA . PRO A 1 84 ? -5.443 2.195 -8.227 1.00 85.06 84 PRO A CA 1
ATOM 651 C C . PRO A 1 84 ? -6.333 2.647 -9.385 1.00 85.06 84 PRO A C 1
ATOM 653 O O . PRO A 1 84 ? -6.655 1.844 -10.261 1.00 85.06 84 PRO A O 1
ATOM 656 N N . ALA A 1 85 ? -6.733 3.921 -9.421 1.00 90.00 85 ALA A N 1
ATOM 657 C CA . ALA A 1 85 ? -7.537 4.441 -10.520 1.00 90.00 85 ALA A CA 1
ATOM 658 C C . ALA A 1 85 ? -6.708 4.531 -11.810 1.00 90.00 85 ALA A C 1
ATOM 660 O O . ALA A 1 85 ? -7.192 4.158 -12.881 1.00 90.00 85 ALA A O 1
ATOM 661 N N . ALA A 1 86 ? -5.449 4.964 -11.705 1.00 90.31 86 ALA A N 1
ATOM 662 C CA . ALA A 1 86 ? -4.533 5.006 -12.838 1.00 90.31 86 ALA A CA 1
ATOM 663 C C . ALA A 1 86 ? -4.214 3.599 -13.366 1.00 90.31 86 ALA A C 1
ATOM 665 O O . ALA A 1 86 ? -4.283 3.378 -14.574 1.00 90.31 86 ALA A O 1
ATOM 666 N N . ALA A 1 87 ? -3.915 2.639 -12.485 1.00 92.56 87 ALA A N 1
ATOM 667 C CA . ALA A 1 87 ? -3.626 1.259 -12.883 1.00 92.56 87 ALA A CA 1
ATOM 668 C C . ALA A 1 87 ? -4.807 0.603 -13.618 1.00 92.56 87 ALA A C 1
ATOM 670 O O . ALA A 1 87 ? -4.623 0.017 -14.686 1.00 92.56 87 ALA A O 1
ATOM 671 N N . ARG A 1 88 ? -6.035 0.768 -13.104 1.00 96.44 88 ARG A N 1
ATOM 672 C CA . ARG A 1 88 ? -7.261 0.273 -13.755 1.00 96.44 88 ARG A CA 1
ATOM 673 C C . ARG A 1 88 ? -7.474 0.888 -15.133 1.00 96.44 88 ARG A C 1
ATOM 675 O O . ARG A 1 88 ? -7.735 0.156 -16.081 1.00 96.44 88 ARG A O 1
ATOM 682 N N . ALA A 1 89 ? -7.276 2.200 -15.273 1.00 96.62 89 ALA A N 1
ATOM 683 C CA . ALA A 1 89 ? -7.375 2.869 -16.570 1.00 96.62 89 ALA A CA 1
ATOM 684 C C . ALA A 1 89 ? -6.353 2.324 -17.589 1.00 96.62 89 ALA A C 1
ATOM 686 O O . ALA A 1 89 ? -6.664 2.192 -18.774 1.00 96.62 89 ALA A O 1
ATOM 687 N N . VAL A 1 90 ? -5.141 1.971 -17.139 1.00 96.56 90 VAL A N 1
ATOM 688 C CA . VAL A 1 90 ? -4.136 1.322 -17.996 1.00 96.56 90 VAL A CA 1
ATOM 689 C C . VAL A 1 90 ? -4.590 -0.079 -18.408 1.00 96.56 90 VAL A C 1
ATOM 691 O O . VAL A 1 90 ? -4.493 -0.405 -19.588 1.00 96.56 90 VAL A O 1
ATOM 694 N N . TYR A 1 91 ? -5.113 -0.894 -17.488 1.00 97.50 91 TYR A N 1
ATOM 695 C CA . TYR A 1 91 ? -5.611 -2.232 -17.822 1.00 97.50 91 TYR A CA 1
ATOM 696 C C . TYR A 1 91 ? -6.820 -2.208 -18.765 1.00 97.50 91 TYR A C 1
ATOM 698 O O . TYR A 1 91 ? -6.885 -3.017 -19.689 1.00 97.50 91 TYR A O 1
ATOM 706 N N . GLU A 1 92 ? -7.746 -1.265 -18.591 1.00 97.44 92 GLU A N 1
ATOM 707 C CA . GLU A 1 92 ? -8.877 -1.063 -19.504 1.00 97.44 92 GLU A CA 1
ATOM 708 C C . GLU A 1 92 ? -8.403 -0.728 -20.924 1.00 97.44 92 GLU A C 1
ATOM 710 O O . GLU A 1 92 ? -8.862 -1.331 -21.898 1.00 97.44 92 GLU A O 1
ATOM 715 N N . ALA A 1 93 ? -7.437 0.188 -21.049 1.00 97.12 93 ALA A N 1
ATOM 716 C CA . ALA A 1 93 ? -6.827 0.523 -22.332 1.00 97.12 93 ALA A CA 1
ATOM 717 C C . ALA A 1 93 ? -6.064 -0.671 -22.936 1.00 97.12 93 ALA A C 1
ATOM 719 O O . ALA A 1 93 ? -6.176 -0.935 -24.135 1.00 97.12 93 ALA A O 1
ATOM 720 N N . ALA A 1 94 ? -5.347 -1.428 -22.104 1.00 96.75 94 ALA A N 1
ATOM 721 C CA . ALA A 1 94 ? -4.619 -2.623 -22.513 1.00 96.75 94 ALA A CA 1
ATOM 722 C C . ALA A 1 94 ? -5.557 -3.697 -23.071 1.00 96.75 94 ALA A C 1
ATOM 724 O O . ALA A 1 94 ? -5.285 -4.262 -24.127 1.00 96.75 94 ALA A O 1
ATOM 725 N N . GLN A 1 95 ? -6.685 -3.945 -22.400 1.00 96.25 95 GLN A N 1
ATOM 726 C CA . GLN A 1 95 ? -7.696 -4.904 -22.843 1.00 96.25 95 GLN A CA 1
ATOM 727 C C . GLN A 1 95 ? -8.263 -4.528 -24.219 1.00 96.25 95 GLN A C 1
ATOM 729 O O . GLN A 1 95 ? -8.477 -5.400 -25.057 1.00 96.25 95 GLN A O 1
ATOM 734 N N . ALA A 1 96 ? -8.502 -3.236 -24.466 1.00 95.94 96 ALA A N 1
ATOM 735 C CA . ALA A 1 96 ? -8.992 -2.761 -25.758 1.00 95.94 96 ALA A CA 1
ATOM 736 C C . ALA A 1 96 ? -7.948 -2.913 -26.879 1.00 95.94 96 ALA A C 1
ATOM 738 O O . ALA A 1 96 ? -8.315 -3.194 -28.019 1.00 95.94 96 ALA A O 1
ATOM 739 N N . ALA A 1 97 ? -6.661 -2.736 -26.564 1.00 96.06 97 ALA A N 1
ATOM 740 C CA . ALA A 1 97 ? -5.569 -2.837 -27.531 1.00 96.06 97 ALA A CA 1
ATOM 741 C C . ALA A 1 97 ? -5.134 -4.288 -27.812 1.00 96.06 97 ALA A C 1
ATOM 743 O O . ALA A 1 97 ? -4.778 -4.616 -28.942 1.00 96.06 97 ALA A O 1
ATOM 744 N N . CYS A 1 98 ? -5.159 -5.148 -26.791 1.00 94.81 98 CYS A N 1
ATOM 745 C CA . CYS A 1 98 ? -4.651 -6.521 -26.819 1.00 94.81 98 CYS A CA 1
ATOM 746 C C . CYS A 1 98 ? -5.667 -7.509 -26.208 1.00 94.81 98 CYS A C 1
ATOM 748 O O . CYS A 1 98 ? -5.358 -8.147 -25.195 1.00 94.81 98 CYS A O 1
ATOM 750 N N . PRO A 1 99 ? -6.874 -7.667 -26.784 1.00 95.38 99 PRO A N 1
ATOM 751 C CA . PRO A 1 99 ? -7.937 -8.468 -26.172 1.00 95.38 99 PRO A CA 1
ATOM 752 C C . PRO A 1 99 ? -7.577 -9.951 -26.003 1.00 95.38 99 PRO A C 1
ATOM 754 O O . PRO A 1 99 ? -8.107 -10.589 -25.096 1.00 95.38 99 PRO A O 1
ATOM 757 N N . ASP A 1 100 ? -6.652 -10.471 -26.815 1.00 93.12 100 ASP A N 1
ATOM 758 C CA . ASP A 1 100 ? -6.252 -11.884 -26.819 1.00 93.12 100 ASP A CA 1
ATOM 759 C C . ASP A 1 100 ? -5.019 -12.175 -25.937 1.00 93.12 100 ASP A C 1
ATOM 761 O O . ASP A 1 100 ? -4.605 -13.328 -25.791 1.00 93.12 100 ASP A O 1
ATOM 765 N N . PHE A 1 101 ? -4.401 -11.153 -25.329 1.00 94.62 101 PHE A N 1
ATOM 766 C CA . PHE A 1 101 ? -3.232 -11.346 -24.470 1.00 94.62 101 PHE A CA 1
ATOM 767 C C . PHE A 1 101 ? -3.657 -11.653 -23.029 1.00 94.62 101 PHE A C 1
ATOM 769 O O . PHE A 1 101 ? -3.969 -10.761 -22.238 1.00 94.62 101 PHE A O 1
ATOM 776 N N . PHE A 1 102 ? -3.635 -12.940 -22.672 1.00 94.00 102 PHE A N 1
ATOM 777 C CA . PHE A 1 102 ? -4.117 -13.436 -21.375 1.00 94.00 102 PHE A CA 1
ATOM 778 C C . PHE A 1 102 ? -3.448 -12.759 -20.162 1.00 94.00 102 PHE A C 1
ATOM 780 O O . PHE A 1 102 ? -4.095 -12.578 -19.129 1.00 94.00 102 PHE A O 1
ATOM 787 N N . GLY A 1 103 ? -2.180 -12.343 -20.296 1.00 91.06 103 GLY A N 1
ATOM 788 C CA . GLY A 1 103 ? -1.401 -11.712 -19.228 1.00 91.06 103 GLY A CA 1
ATOM 789 C C . GLY A 1 103 ? -2.014 -10.412 -18.696 1.00 91.06 103 GLY A C 1
ATOM 790 O O . GLY A 1 103 ? -1.848 -10.109 -17.517 1.00 91.06 103 GLY A O 1
ATOM 791 N N . ILE A 1 104 ? -2.785 -9.679 -19.513 1.00 94.44 104 ILE A N 1
ATOM 792 C CA . ILE A 1 104 ? -3.519 -8.484 -19.061 1.00 94.44 104 ILE A CA 1
ATOM 793 C C . ILE A 1 104 ? -4.581 -8.864 -18.035 1.00 94.44 104 ILE A C 1
ATOM 795 O O . ILE A 1 104 ? -4.624 -8.280 -16.956 1.00 94.44 104 ILE A O 1
ATOM 799 N N . TYR A 1 105 ? -5.407 -9.863 -18.340 1.00 97.00 105 TYR A N 1
ATOM 800 C CA . TYR A 1 105 ? -6.468 -10.313 -17.440 1.00 97.00 105 TYR A CA 1
ATOM 801 C C . TYR A 1 105 ? -5.899 -10.974 -16.187 1.00 97.00 105 TYR A C 1
ATOM 803 O O . TYR A 1 105 ? -6.430 -10.771 -15.099 1.00 97.00 105 TYR A O 1
ATOM 811 N N . LEU A 1 106 ? -4.802 -11.725 -16.335 1.00 92.06 106 LEU A N 1
ATOM 812 C CA . LEU A 1 106 ? -4.123 -12.361 -15.212 1.00 92.06 106 LEU A CA 1
ATOM 813 C C . LEU A 1 106 ? -3.596 -11.310 -14.224 1.00 92.06 106 LEU A C 1
ATOM 815 O O . LEU A 1 106 ? -3.914 -11.353 -13.038 1.00 92.06 106 LEU A O 1
ATOM 819 N N . ASN A 1 107 ? -2.838 -10.331 -14.721 1.00 91.44 107 ASN A N 1
ATOM 820 C CA . ASN A 1 107 ? -2.240 -9.295 -13.883 1.00 91.44 107 ASN A CA 1
ATOM 821 C C . ASN A 1 107 ? -3.287 -8.323 -13.322 1.00 91.44 107 ASN A C 1
ATOM 823 O O . ASN A 1 107 ? -3.178 -7.919 -12.166 1.00 91.44 107 ASN A O 1
ATOM 827 N N . TRP A 1 108 ? -4.327 -7.987 -14.093 1.00 97.00 108 TRP A N 1
ATOM 828 C CA . TRP A 1 108 ? -5.413 -7.138 -13.606 1.00 97.00 108 TRP A CA 1
ATOM 829 C C . TRP A 1 108 ? -6.233 -7.839 -12.520 1.00 97.00 108 TRP A C 1
ATOM 831 O O . TRP A 1 108 ? -6.460 -7.263 -11.459 1.00 97.00 108 TRP A O 1
ATOM 841 N N . GLY A 1 109 ? -6.626 -9.098 -12.721 1.00 94.62 109 GLY A N 1
ATOM 842 C CA . GLY A 1 109 ? -7.349 -9.840 -11.691 1.00 94.62 109 GLY A CA 1
ATOM 843 C C . GLY A 1 109 ? -6.533 -9.987 -10.402 1.00 94.62 109 GLY A C 1
ATOM 844 O O . GLY A 1 109 ? -7.075 -9.786 -9.316 1.00 94.62 109 GLY A O 1
ATOM 845 N N . ASN A 1 110 ? -5.221 -10.234 -10.503 1.00 90.81 110 ASN A N 1
ATOM 846 C CA . ASN A 1 110 ? -4.334 -10.300 -9.337 1.00 90.81 110 ASN A CA 1
ATOM 847 C C . ASN A 1 110 ? -4.248 -8.952 -8.617 1.00 90.81 110 ASN A C 1
ATOM 849 O O . ASN A 1 110 ? -4.369 -8.897 -7.395 1.00 90.81 110 ASN A O 1
ATOM 853 N N . PHE A 1 111 ? -4.129 -7.862 -9.373 1.00 92.44 111 PHE A N 1
ATOM 854 C CA . PHE A 1 111 ? -4.160 -6.507 -8.833 1.00 92.44 111 PHE A CA 1
ATOM 855 C C . PHE A 1 111 ? -5.478 -6.202 -8.090 1.00 92.44 111 PHE A C 1
ATOM 857 O O . PHE A 1 111 ? -5.463 -5.587 -7.021 1.00 92.44 111 PHE A O 1
ATOM 864 N N . GLU A 1 112 ? -6.626 -6.659 -8.602 1.00 93.06 112 GLU A N 1
ATOM 865 C CA . GLU A 1 112 ? -7.910 -6.498 -7.907 1.00 93.06 112 GLU A CA 1
ATOM 866 C C . GLU A 1 112 ? -7.997 -7.363 -6.640 1.00 93.06 112 GLU A C 1
ATOM 868 O O . GLU A 1 112 ? -8.467 -6.881 -5.609 1.00 93.06 112 GLU A O 1
ATOM 873 N N . LEU A 1 113 ? -7.474 -8.597 -6.647 1.00 86.69 113 LEU A N 1
ATOM 874 C CA . LEU A 1 113 ? -7.368 -9.421 -5.432 1.00 86.69 113 LEU A CA 1
ATOM 875 C C . LEU A 1 113 ? -6.499 -8.743 -4.363 1.00 86.69 113 LEU A C 1
ATOM 877 O O . LEU A 1 113 ? -6.888 -8.657 -3.191 1.00 86.69 113 LEU A O 1
ATOM 881 N N . GLU A 1 114 ? -5.350 -8.200 -4.762 1.00 84.81 114 GLU A N 1
ATOM 882 C CA . GLU A 1 114 ? -4.476 -7.414 -3.889 1.00 84.81 114 GLU A CA 1
ATOM 883 C C . GLU A 1 114 ? -5.172 -6.153 -3.372 1.00 84.81 114 GLU A C 1
ATOM 885 O O . GLU A 1 114 ? -5.025 -5.824 -2.197 1.00 84.81 114 GLU A O 1
ATOM 890 N N . SER A 1 115 ? -6.021 -5.518 -4.182 1.00 83.56 115 SER A N 1
ATOM 891 C CA . SER A 1 115 ? -6.873 -4.378 -3.799 1.00 83.56 115 SER A CA 1
ATOM 892 C C . SER A 1 115 ? -8.095 -4.776 -2.952 1.00 83.56 115 SER A C 1
ATOM 894 O O . SER A 1 115 ? -8.850 -3.928 -2.460 1.00 83.56 115 SER A O 1
ATOM 896 N N . GLY A 1 116 ? -8.288 -6.077 -2.734 1.00 88.50 116 GLY A N 1
ATOM 897 C CA . GLY A 1 116 ? -9.359 -6.636 -1.924 1.00 88.50 116 GLY A CA 1
ATOM 898 C C . GLY A 1 116 ? -10.708 -6.726 -2.633 1.00 88.50 116 GLY A C 1
ATOM 899 O O . GLY A 1 116 ? -11.715 -6.709 -1.942 1.00 88.50 116 GLY A O 1
ATOM 900 N N . GLU A 1 117 ? -10.734 -6.795 -3.959 1.00 91.88 117 GLU A N 1
ATOM 901 C CA . GLU A 1 117 ? -11.938 -6.785 -4.803 1.00 91.88 117 GLU A CA 1
ATOM 902 C C . GLU A 1 117 ? -12.113 -8.141 -5.531 1.00 91.88 117 GLU A C 1
ATOM 904 O O . GLU A 1 117 ? -11.960 -8.214 -6.757 1.00 91.88 117 GLU A O 1
ATOM 909 N N . PRO A 1 118 ? -12.376 -9.254 -4.814 1.00 94.31 118 PRO A N 1
ATOM 910 C CA . PRO A 1 118 ? -12.405 -10.591 -5.408 1.00 94.31 118 PRO A CA 1
ATOM 911 C C . PRO A 1 118 ? -13.534 -10.792 -6.421 1.00 94.31 118 PRO A C 1
ATOM 913 O O . PRO A 1 118 ? -13.340 -11.519 -7.394 1.00 94.31 118 PRO A O 1
ATOM 916 N N . GLU A 1 119 ? -14.673 -10.120 -6.259 1.00 95.38 119 GLU A N 1
ATOM 917 C CA . GLU A 1 119 ? -15.767 -10.162 -7.232 1.00 95.38 119 GLU A CA 1
ATOM 918 C C . GLU A 1 119 ? -15.344 -9.528 -8.565 1.00 95.38 119 GLU A C 1
ATOM 920 O O . GLU A 1 119 ? -15.600 -10.079 -9.640 1.00 95.38 119 GLU A O 1
ATOM 925 N N . THR A 1 120 ? -14.639 -8.395 -8.498 1.00 95.94 120 THR A N 1
ATOM 926 C CA . THR A 1 120 ? -14.093 -7.710 -9.678 1.00 95.94 120 THR A CA 1
ATOM 927 C C . THR A 1 120 ? -13.016 -8.563 -10.343 1.00 95.94 120 THR A C 1
ATOM 929 O O . THR A 1 120 ? -13.036 -8.737 -11.563 1.00 95.94 120 THR A O 1
ATOM 932 N N . ALA A 1 121 ? -12.118 -9.157 -9.550 1.00 97.06 121 ALA A N 1
ATOM 933 C CA . ALA A 1 121 ? -11.101 -10.080 -10.044 1.00 97.06 121 ALA A CA 1
ATOM 934 C C . ALA A 1 121 ? -11.720 -11.280 -10.776 1.00 97.06 121 ALA A C 1
ATOM 936 O O . ALA A 1 121 ? -11.310 -11.596 -11.892 1.00 97.06 121 ALA A O 1
ATOM 937 N N . LEU A 1 122 ? -12.748 -11.909 -10.193 1.00 97.81 122 LEU A N 1
ATOM 938 C CA . LEU A 1 122 ? -13.463 -13.024 -10.813 1.00 97.81 122 LEU A CA 1
ATOM 939 C C . LEU A 1 122 ? -14.056 -12.622 -12.169 1.00 97.81 122 LEU A C 1
ATOM 941 O O . LEU A 1 122 ? -13.852 -13.329 -13.153 1.00 97.81 122 LEU A O 1
ATOM 945 N N . ALA A 1 123 ? -14.705 -11.458 -12.246 1.00 98.06 123 ALA A N 1
ATOM 946 C CA . ALA A 1 123 ? -15.259 -10.946 -13.497 1.00 98.06 123 ALA A CA 1
ATOM 947 C C . ALA A 1 123 ? -14.177 -10.653 -14.557 1.00 98.06 123 ALA A C 1
ATOM 949 O O . ALA A 1 123 ? -14.412 -10.827 -15.755 1.00 98.06 123 ALA A O 1
ATOM 950 N N . ILE A 1 124 ? -12.984 -10.203 -14.154 1.00 97.75 124 ILE A N 1
ATOM 951 C CA . ILE A 1 124 ? -11.840 -10.026 -15.064 1.00 97.75 124 ILE A CA 1
ATOM 952 C C . ILE A 1 124 ? -11.340 -11.379 -15.573 1.00 97.75 124 ILE A C 1
ATOM 954 O O . ILE A 1 124 ? -11.147 -11.532 -16.780 1.00 97.75 124 ILE A O 1
ATOM 958 N N . TYR A 1 125 ? -11.180 -12.368 -14.692 1.00 97.06 125 TYR A N 1
ATOM 959 C CA . TYR A 1 125 ? -10.747 -13.707 -15.087 1.00 97.06 125 TYR A CA 1
ATOM 960 C C . TYR A 1 125 ? -11.764 -14.413 -15.983 1.00 97.06 125 TYR A C 1
ATOM 962 O O . TYR A 1 125 ? -11.365 -15.038 -16.962 1.00 97.06 125 TYR A O 1
ATOM 970 N N . ASP A 1 126 ? -13.063 -14.274 -15.707 1.00 97.31 126 ASP A N 1
ATOM 971 C CA . ASP A 1 126 ? -14.140 -14.784 -16.561 1.00 97.31 126 ASP A CA 1
ATOM 972 C C . ASP A 1 126 ? -14.047 -14.207 -17.977 1.00 97.31 126 ASP A C 1
ATOM 974 O O . ASP A 1 126 ? -14.095 -14.950 -18.961 1.00 97.31 126 ASP A O 1
ATOM 978 N N . ARG A 1 127 ? -13.855 -12.885 -18.088 1.00 96.38 127 ARG A N 1
ATOM 979 C CA . ARG A 1 127 ? -13.665 -12.209 -19.379 1.00 96.38 127 ARG A CA 1
ATOM 980 C C . ARG A 1 127 ? -12.404 -12.694 -20.092 1.00 96.38 127 ARG A C 1
ATOM 982 O O . ARG A 1 127 ? -12.473 -13.026 -21.272 1.00 96.38 127 ARG A O 1
ATOM 989 N N . GLY A 1 128 ? -11.278 -12.779 -19.387 1.00 96.50 128 GLY A N 1
ATOM 990 C CA . GLY A 1 128 ? -10.015 -13.244 -19.960 1.00 96.50 128 GLY A CA 1
ATOM 991 C C . GLY A 1 128 ? -10.063 -14.698 -20.420 1.00 96.50 128 GLY A C 1
ATOM 992 O O . GLY A 1 128 ? -9.539 -15.029 -21.483 1.00 96.50 128 GLY A O 1
ATOM 993 N N . TRP A 1 129 ? -10.714 -15.572 -19.650 1.00 95.75 129 TRP A N 1
ATOM 994 C CA . TRP A 1 129 ? -10.901 -16.974 -20.015 1.00 95.75 129 TRP A CA 1
ATOM 995 C C . TRP A 1 129 ? -11.782 -17.099 -21.255 1.00 95.75 129 TRP A C 1
ATOM 997 O O . TRP A 1 129 ? -11.432 -17.831 -22.177 1.00 95.75 129 TRP A O 1
ATOM 1007 N N . ALA A 1 130 ? -12.884 -16.345 -21.318 1.00 95.56 130 ALA A N 1
ATOM 1008 C CA . ALA A 1 130 ? -13.748 -16.322 -22.494 1.00 95.56 130 ALA A CA 1
ATOM 1009 C C . ALA A 1 130 ? -13.021 -15.810 -23.751 1.00 95.56 130 ALA A C 1
ATOM 1011 O O . ALA A 1 130 ? -13.281 -16.311 -24.841 1.00 95.56 130 ALA A O 1
ATOM 1012 N N . ALA A 1 131 ? -12.113 -14.840 -23.598 1.00 94.12 131 ALA A N 1
ATOM 1013 C CA . ALA A 1 131 ? -11.334 -14.285 -24.702 1.00 94.12 131 ALA A CA 1
ATOM 1014 C C . ALA A 1 131 ? -10.190 -15.208 -25.163 1.00 94.12 131 ALA A C 1
ATOM 1016 O O . ALA A 1 131 ? -9.929 -15.305 -26.357 1.00 94.12 131 ALA A O 1
ATOM 1017 N N . THR A 1 132 ? -9.508 -15.894 -24.237 1.00 94.62 132 THR A N 1
ATOM 1018 C CA . THR A 1 132 ? -8.208 -16.537 -24.530 1.00 94.62 132 THR A CA 1
ATOM 1019 C C . THR A 1 132 ? -8.157 -18.044 -24.294 1.00 94.62 132 THR A C 1
ATOM 1021 O O . THR A 1 132 ? -7.303 -18.719 -24.863 1.00 94.62 132 THR A O 1
ATOM 1024 N N . GLY A 1 133 ? -9.019 -18.591 -23.430 1.00 92.75 133 GLY A N 1
ATOM 1025 C CA . GLY A 1 133 ? -8.965 -19.991 -22.995 1.00 92.75 133 GLY A CA 1
ATOM 1026 C C . GLY A 1 133 ? -7.663 -20.395 -22.286 1.00 92.75 133 GLY A C 1
ATOM 1027 O O . GLY A 1 133 ? -7.358 -21.585 -22.219 1.00 92.75 133 GLY A O 1
ATOM 1028 N N . HIS A 1 134 ? -6.865 -19.434 -21.800 1.00 90.56 134 HIS A N 1
ATOM 1029 C CA . HIS A 1 134 ? -5.538 -19.722 -21.255 1.00 90.56 134 HIS A CA 1
ATOM 1030 C C . HIS A 1 134 ? -5.611 -20.426 -19.882 1.00 90.56 134 HIS A C 1
ATOM 1032 O O . HIS A 1 134 ? -6.262 -19.891 -18.978 1.00 90.56 134 HIS A O 1
ATOM 1038 N N . PRO A 1 135 ? -4.917 -21.564 -19.670 1.00 84.38 135 PRO A N 1
ATOM 1039 C CA . PRO A 1 135 ? -4.980 -22.347 -18.428 1.00 84.38 135 PRO A CA 1
ATOM 1040 C C . PRO A 1 135 ? -4.695 -21.554 -17.145 1.00 84.38 135 PRO A C 1
ATOM 1042 O O . PRO A 1 135 ? -5.425 -21.701 -16.170 1.00 84.38 135 PRO A O 1
ATOM 1045 N N . ASP A 1 136 ? -3.715 -20.646 -17.153 1.00 80.62 136 ASP A N 1
ATOM 1046 C CA . ASP A 1 136 ? -3.371 -19.835 -15.970 1.00 80.62 136 ASP A CA 1
ATOM 1047 C C . ASP A 1 136 ? -4.539 -18.973 -15.461 1.00 80.62 136 ASP A C 1
ATOM 1049 O O . ASP A 1 136 ? -4.632 -18.668 -14.269 1.00 80.62 136 ASP A O 1
ATOM 1053 N N . LEU A 1 137 ? -5.467 -18.586 -16.345 1.00 86.62 137 LEU A N 1
ATOM 1054 C CA . LEU A 1 137 ? -6.673 -17.868 -15.937 1.00 86.62 137 LEU A CA 1
ATOM 1055 C C . LEU A 1 137 ? -7.665 -18.796 -15.239 1.00 86.62 137 LEU A C 1
ATOM 1057 O O . LEU A 1 137 ? -8.370 -18.347 -14.343 1.00 86.62 137 LEU A O 1
ATOM 1061 N N . GLN A 1 138 ? -7.711 -20.081 -15.598 1.00 84.25 138 GLN A N 1
ATOM 1062 C CA . GLN A 1 138 ? -8.596 -21.062 -14.972 1.00 84.25 138 GLN A CA 1
ATOM 1063 C C . GLN A 1 138 ? -8.271 -21.252 -13.487 1.00 84.25 138 GLN A C 1
ATOM 1065 O O . GLN A 1 138 ? -9.185 -21.275 -12.660 1.00 84.25 138 GLN A O 1
ATOM 1070 N N . GLU A 1 139 ? -6.985 -21.364 -13.146 1.00 83.69 139 GLU A N 1
ATOM 1071 C CA . GLU A 1 139 ? -6.533 -21.540 -11.762 1.00 83.69 139 GLU A CA 1
ATOM 1072 C C . GLU A 1 139 ? -6.878 -20.316 -10.905 1.00 83.69 139 GLU A C 1
ATOM 1074 O O . GLU A 1 139 ? -7.548 -20.435 -9.876 1.00 83.69 139 GLU A O 1
ATOM 1079 N N . ASN A 1 140 ? -6.510 -19.118 -11.366 1.00 83.69 140 ASN A N 1
ATOM 1080 C CA . ASN A 1 140 ? -6.765 -17.876 -10.633 1.00 83.69 140 ASN A CA 1
ATOM 1081 C C . ASN A 1 140 ? -8.261 -17.541 -10.541 1.00 83.69 140 ASN A C 1
ATOM 1083 O O . ASN A 1 140 ? -8.736 -17.074 -9.502 1.00 83.69 140 ASN A O 1
ATOM 1087 N N . ARG A 1 141 ? -9.038 -17.874 -11.577 1.00 92.44 141 ARG A N 1
ATOM 1088 C CA . ARG A 1 141 ? -10.504 -17.814 -11.558 1.00 92.44 141 ARG A CA 1
ATOM 1089 C C . ARG A 1 141 ? -11.095 -18.710 -10.475 1.00 92.44 141 ARG A C 1
ATOM 1091 O O . ARG A 1 141 ? -11.997 -18.271 -9.771 1.00 92.44 141 ARG A O 1
ATOM 1098 N N . ALA A 1 142 ? -10.617 -19.948 -10.333 1.00 89.06 142 ALA A N 1
ATOM 1099 C CA . ALA A 1 142 ? -11.116 -20.871 -9.314 1.00 89.06 142 ALA A CA 1
ATOM 1100 C C . ALA A 1 142 ? -10.834 -20.355 -7.893 1.00 89.06 142 ALA A C 1
ATOM 1102 O O . ALA A 1 142 ? -11.710 -20.434 -7.031 1.00 89.06 142 ALA A O 1
ATOM 1103 N N . ILE A 1 143 ? -9.655 -19.762 -7.673 1.00 88.88 143 ILE A N 1
ATOM 1104 C CA . ILE A 1 143 ? -9.306 -19.100 -6.409 1.00 88.88 143 ILE A CA 1
ATOM 1105 C C . ILE A 1 143 ? -10.258 -17.929 -6.141 1.00 88.88 143 ILE A C 1
ATOM 1107 O O . ILE A 1 143 ? -10.893 -17.889 -5.089 1.00 88.88 143 ILE A O 1
ATOM 1111 N N . ALA A 1 144 ? -10.418 -17.006 -7.096 1.00 93.06 144 ALA A N 1
ATOM 1112 C CA . ALA A 1 144 ? -11.318 -15.862 -6.942 1.00 93.06 144 ALA A CA 1
ATOM 1113 C C . ALA A 1 144 ? -12.774 -16.302 -6.716 1.00 93.06 144 ALA A C 1
ATOM 1115 O O . ALA A 1 144 ? -13.471 -15.741 -5.872 1.00 93.06 144 ALA A O 1
ATOM 1116 N N . GLN A 1 145 ? -13.219 -17.355 -7.406 1.00 95.25 145 GLN A N 1
ATOM 1117 C CA . GLN A 1 145 ? -14.544 -17.937 -7.228 1.00 95.25 145 GLN A CA 1
ATOM 1118 C C . GLN A 1 145 ? -14.732 -18.498 -5.816 1.00 95.25 145 GLN A C 1
ATOM 1120 O O . GLN A 1 145 ? -15.781 -18.263 -5.223 1.00 95.25 145 GLN A O 1
ATOM 1125 N N . ALA A 1 146 ? -13.737 -19.198 -5.265 1.00 92.56 146 ALA A N 1
ATOM 1126 C CA . ALA A 1 146 ? -13.782 -19.696 -3.892 1.00 92.56 146 ALA A CA 1
ATOM 1127 C C . ALA A 1 146 ? -13.851 -18.549 -2.871 1.00 92.56 146 ALA A C 1
ATOM 1129 O O . ALA A 1 146 ? -14.656 -18.607 -1.947 1.00 92.56 146 ALA A O 1
ATOM 1130 N N . LEU A 1 147 ? -13.086 -17.470 -3.075 1.00 91.31 147 LEU A N 1
ATOM 1131 C CA . LEU A 1 147 ? -13.155 -16.276 -2.221 1.00 91.31 147 LEU A CA 1
ATOM 1132 C C . LEU A 1 147 ? -14.540 -15.610 -2.271 1.00 91.31 147 LEU A C 1
ATOM 1134 O O . LEU A 1 147 ? -15.053 -15.170 -1.246 1.00 91.31 147 LEU A O 1
ATOM 1138 N N . CYS A 1 148 ? -15.175 -15.584 -3.446 1.00 93.69 148 CYS A N 1
ATOM 1139 C CA . CYS A 1 148 ? -16.516 -15.023 -3.616 1.00 93.69 148 CYS A CA 1
ATOM 1140 C C . CYS A 1 148 ? -17.633 -15.868 -2.978 1.00 93.69 148 CYS A C 1
ATOM 1142 O O . CYS A 1 148 ? -18.743 -15.365 -2.815 1.00 93.69 148 CYS A O 1
ATOM 1144 N N . GLN A 1 149 ? -17.385 -17.137 -2.629 1.00 94.12 149 GLN A N 1
ATOM 1145 C CA . GLN A 1 149 ? -18.397 -17.983 -1.979 1.00 94.12 149 GLN A CA 1
ATOM 1146 C C . GLN A 1 149 ? -18.691 -17.540 -0.542 1.00 94.12 149 GLN A C 1
ATOM 1148 O O . GLN A 1 149 ? -19.829 -17.674 -0.094 1.00 94.12 149 GLN A O 1
ATOM 1153 N N . ASP A 1 150 ? -17.690 -17.002 0.160 1.00 92.00 150 ASP A N 1
ATOM 1154 C CA . ASP A 1 150 ? -17.822 -16.489 1.527 1.00 92.00 150 ASP A CA 1
ATOM 1155 C C . ASP A 1 150 ? -17.073 -15.157 1.682 1.00 92.00 150 ASP A C 1
ATOM 1157 O O . ASP A 1 150 ? -16.025 -15.041 2.323 1.00 92.00 150 ASP A O 1
ATOM 1161 N N . LEU A 1 151 ? -17.640 -14.120 1.060 1.00 90.88 151 LEU A N 1
ATOM 1162 C CA . LEU A 1 151 ? -17.137 -12.749 1.157 1.00 90.88 151 LEU A CA 1
ATOM 1163 C C . LEU A 1 151 ? -17.047 -12.240 2.608 1.00 90.88 151 LEU A C 1
ATOM 1165 O O . LEU A 1 151 ? -16.043 -11.601 2.936 1.00 90.88 151 LEU A O 1
ATOM 1169 N N . PRO A 1 152 ? -18.021 -12.507 3.508 1.00 90.62 152 PRO A N 1
ATOM 1170 C CA . PRO A 1 152 ? -17.872 -12.167 4.918 1.00 90.62 152 PRO A CA 1
ATOM 1171 C C . PRO A 1 152 ? -16.610 -12.752 5.559 1.00 90.62 152 PRO A C 1
ATOM 1173 O O . PRO A 1 152 ? -15.887 -12.012 6.228 1.00 90.62 152 PRO A O 1
ATOM 1176 N N . ALA A 1 153 ? -16.320 -14.044 5.371 1.00 90.19 153 ALA A N 1
ATOM 1177 C CA . ALA A 1 153 ? -15.107 -14.655 5.916 1.00 90.19 153 ALA A CA 1
ATOM 1178 C C . ALA A 1 153 ? -13.840 -14.047 5.300 1.00 90.19 153 ALA A C 1
ATOM 1180 O O . ALA A 1 153 ? -12.914 -13.689 6.029 1.00 90.19 153 ALA A O 1
ATOM 1181 N N . TYR A 1 154 ? -13.831 -13.835 3.983 1.00 91.12 154 TYR A N 1
ATOM 1182 C CA . TYR A 1 154 ? -12.708 -13.207 3.289 1.00 91.12 154 TYR A CA 1
ATOM 1183 C C . TYR A 1 154 ? -12.368 -11.819 3.852 1.00 91.12 154 TYR A C 1
ATOM 1185 O O . TYR A 1 154 ? -11.225 -11.560 4.246 1.00 91.12 154 TYR A O 1
ATOM 1193 N N . TYR A 1 155 ? -13.356 -10.920 3.928 1.00 93.06 155 TYR A N 1
ATOM 1194 C CA . TYR A 1 155 ? -13.129 -9.567 4.434 1.00 93.06 155 TYR A CA 1
ATOM 1195 C C . TYR A 1 155 ? -12.762 -9.567 5.919 1.00 93.06 155 TYR A C 1
ATOM 1197 O O . TYR A 1 155 ? -11.921 -8.772 6.331 1.00 93.06 155 TYR A O 1
ATOM 1205 N N . ARG A 1 156 ? -13.316 -10.498 6.707 1.00 90.88 156 ARG A N 1
ATOM 1206 C CA . ARG A 1 156 ? -12.954 -10.691 8.115 1.00 90.88 156 ARG A CA 1
ATOM 1207 C C . ARG A 1 156 ? -11.475 -11.022 8.287 1.00 90.88 156 ARG A C 1
ATOM 1209 O O . ARG A 1 156 ? -10.772 -10.299 8.989 1.00 90.88 156 ARG A O 1
ATOM 1216 N N . GLU A 1 157 ? -10.998 -12.078 7.633 1.00 90.94 157 GLU A N 1
ATOM 1217 C CA . GLU A 1 157 ? -9.599 -12.510 7.732 1.00 90.94 157 GLU A CA 1
ATOM 1218 C C . GLU A 1 157 ? -8.638 -11.419 7.254 1.00 90.94 157 GLU A C 1
ATOM 1220 O O . GLU A 1 157 ? -7.574 -11.201 7.839 1.00 90.94 157 GLU A O 1
ATOM 1225 N N . ARG A 1 158 ? -9.023 -10.703 6.192 1.00 90.25 158 ARG A N 1
ATOM 1226 C CA . ARG A 1 158 ? -8.251 -9.582 5.660 1.00 90.25 158 ARG A CA 1
ATOM 1227 C C . ARG A 1 158 ? -8.175 -8.424 6.657 1.00 90.25 158 ARG A C 1
ATOM 1229 O O . ARG A 1 158 ? -7.081 -7.907 6.883 1.00 90.25 158 ARG A O 1
ATOM 1236 N N . THR A 1 159 ? -9.292 -8.057 7.288 1.00 89.38 159 THR A N 1
ATOM 1237 C CA . THR A 1 159 ? -9.329 -7.049 8.356 1.00 89.38 159 THR A CA 1
ATOM 1238 C C . THR A 1 159 ? -8.459 -7.465 9.539 1.00 89.38 159 THR A C 1
ATOM 1240 O O . THR A 1 159 ? -7.621 -6.682 9.975 1.00 89.38 159 THR A O 1
ATOM 1243 N N . GLU A 1 160 ? -8.585 -8.698 10.030 1.00 90.75 160 GLU A N 1
ATOM 1244 C CA . GLU A 1 160 ? -7.806 -9.203 11.169 1.00 90.75 160 GLU A CA 1
ATOM 1245 C C . GLU A 1 160 ? -6.302 -9.217 10.889 1.00 90.75 160 GLU A C 1
ATOM 1247 O O . GLU A 1 160 ? -5.506 -8.763 11.713 1.00 90.75 160 GLU A O 1
ATOM 1252 N N . ARG A 1 161 ? -5.905 -9.672 9.697 1.00 89.81 161 ARG A N 1
ATOM 1253 C CA . ARG A 1 161 ? -4.506 -9.654 9.260 1.00 89.81 161 ARG A CA 1
ATOM 1254 C C . ARG A 1 161 ? -3.965 -8.230 9.177 1.00 89.81 161 ARG A C 1
ATOM 1256 O O . ARG A 1 161 ? -2.860 -7.977 9.650 1.00 89.81 161 ARG A O 1
ATOM 1263 N N . ALA A 1 162 ? -4.738 -7.305 8.613 1.00 82.44 162 ALA A N 1
ATOM 1264 C CA . ALA A 1 162 ? -4.344 -5.906 8.504 1.00 82.44 162 ALA A CA 1
ATOM 1265 C C . ALA A 1 162 ? -4.221 -5.238 9.887 1.00 82.44 162 ALA A C 1
ATOM 1267 O O . ALA A 1 162 ? -3.253 -4.517 10.122 1.00 82.44 162 ALA A O 1
ATOM 1268 N N . ILE A 1 163 ? -5.122 -5.537 10.832 1.00 83.75 163 ILE A N 1
ATOM 1269 C CA . ILE A 1 163 ? -5.013 -5.104 12.237 1.00 83.75 163 ILE A CA 1
ATOM 1270 C C . ILE A 1 163 ? -3.731 -5.653 12.870 1.00 83.75 163 ILE A C 1
ATOM 1272 O O . ILE A 1 163 ? -2.967 -4.892 13.461 1.00 83.75 163 ILE A O 1
ATOM 1276 N N . ALA A 1 164 ? -3.459 -6.952 12.715 1.00 83.31 164 ALA A N 1
ATOM 1277 C CA . ALA A 1 164 ? -2.261 -7.589 13.265 1.00 83.31 164 ALA A CA 1
ATOM 1278 C C . ALA A 1 164 ? -0.957 -6.993 12.703 1.00 83.31 164 ALA A C 1
ATOM 1280 O O . ALA A 1 164 ? 0.066 -6.986 13.384 1.00 83.31 164 ALA A O 1
ATOM 1281 N N . GLN A 1 165 ? -0.998 -6.472 11.475 1.00 78.06 165 GLN A N 1
ATOM 1282 C CA . GLN A 1 165 ? 0.123 -5.808 10.805 1.00 78.06 165 GLN A CA 1
ATOM 1283 C C . GLN A 1 165 ? 0.154 -4.283 11.023 1.00 78.06 165 GLN A C 1
ATOM 1285 O O . GLN A 1 165 ? 1.054 -3.619 10.514 1.00 78.06 165 GLN A O 1
ATOM 1290 N N . GLY A 1 166 ? -0.816 -3.709 11.745 1.00 77.94 166 GLY A N 1
ATOM 1291 C CA . GLY A 1 166 ? -0.939 -2.261 11.948 1.00 77.94 166 GLY A CA 1
ATOM 1292 C C . GLY A 1 166 ? -1.299 -1.468 10.683 1.00 77.94 166 GLY A C 1
ATOM 1293 O O . GLY A 1 166 ? -1.124 -0.251 10.641 1.00 77.94 166 GLY A O 1
ATOM 1294 N N . GLN A 1 167 ? -1.800 -2.130 9.639 1.00 78.44 167 GLN A N 1
ATOM 1295 C CA . GLN A 1 167 ? -2.202 -1.524 8.369 1.00 78.44 167 GLN A CA 1
ATOM 1296 C C . GLN A 1 167 ? -3.634 -0.975 8.461 1.00 78.44 167 GLN A C 1
ATOM 1298 O O . GLN A 1 167 ? -4.565 -1.514 7.862 1.00 78.44 167 GLN A O 1
ATOM 1303 N N . TRP A 1 168 ? -3.829 0.097 9.231 1.00 77.38 168 TRP A N 1
ATOM 1304 C CA . TRP A 1 168 ? -5.165 0.595 9.597 1.00 77.38 168 TRP A CA 1
ATOM 1305 C C . TRP A 1 168 ? -6.045 1.007 8.415 1.00 77.38 168 TRP A C 1
ATOM 1307 O O . TRP A 1 168 ? -7.252 0.803 8.469 1.00 77.38 168 TRP A O 1
ATOM 1317 N N . GLU A 1 169 ? -5.462 1.536 7.340 1.00 79.50 169 GLU A N 1
ATOM 1318 C CA . GLU A 1 169 ? -6.206 1.930 6.137 1.00 79.50 169 GLU A CA 1
ATOM 1319 C C . GLU A 1 169 ? -6.740 0.710 5.364 1.00 79.50 169 GLU A C 1
ATOM 1321 O O . GLU A 1 169 ? -7.910 0.669 4.985 1.00 79.50 169 GLU A O 1
ATOM 1326 N N . SER A 1 170 ? -5.922 -0.340 5.225 1.00 79.44 170 SER A N 1
ATOM 1327 C CA . SER A 1 170 ? -6.332 -1.624 4.634 1.00 79.44 170 SER A CA 1
ATOM 1328 C C . SER A 1 170 ? -7.365 -2.345 5.509 1.00 79.44 170 SER A C 1
ATOM 1330 O O . SER A 1 170 ? -8.354 -2.889 5.004 1.00 79.44 170 SER A O 1
ATOM 1332 N N . ALA A 1 171 ? -7.171 -2.299 6.832 1.00 84.50 171 ALA A N 1
ATOM 1333 C CA . ALA A 1 171 ? -8.105 -2.858 7.801 1.00 84.50 171 ALA A CA 1
ATOM 1334 C C . ALA A 1 171 ? -9.466 -2.157 7.736 1.00 84.50 171 ALA A C 1
ATOM 1336 O O . ALA A 1 171 ? -10.490 -2.835 7.699 1.00 84.50 171 ALA A O 1
ATOM 1337 N N . TRP A 1 172 ? -9.464 -0.823 7.654 1.00 85.06 172 TRP A N 1
ATOM 1338 C CA . TRP A 1 172 ? -10.654 0.004 7.477 1.00 85.06 172 TRP A CA 1
ATOM 1339 C C . TRP A 1 172 ? -11.382 -0.312 6.168 1.00 85.06 172 TRP A C 1
ATOM 1341 O O . TRP A 1 172 ? -12.571 -0.614 6.196 1.00 85.06 172 TRP A O 1
ATOM 1351 N N . SER A 1 173 ? -10.668 -0.323 5.038 1.00 85.38 173 SER A N 1
ATOM 1352 C CA . SER A 1 173 ? -11.260 -0.628 3.730 1.00 85.38 173 SER A CA 1
ATOM 1353 C C . SER A 1 173 ? -11.923 -2.012 3.714 1.00 85.38 173 SER A C 1
ATOM 1355 O O . SER A 1 173 ? -13.066 -2.160 3.279 1.00 85.38 173 SER A O 1
ATOM 1357 N N . SER A 1 174 ? -11.247 -3.020 4.271 1.00 88.38 174 SER A N 1
ATOM 1358 C CA . SER A 1 174 ? -11.782 -4.386 4.369 1.00 88.38 174 SER A CA 1
ATOM 1359 C C . SER A 1 174 ? -12.951 -4.473 5.357 1.00 88.38 174 SER A C 1
ATOM 1361 O O . SER A 1 174 ? -13.926 -5.177 5.106 1.00 88.38 174 SER A O 1
ATOM 1363 N N . TYR A 1 175 ? -12.898 -3.707 6.449 1.00 89.00 175 TYR A N 1
ATOM 1364 C CA . TYR A 1 175 ? -13.962 -3.625 7.447 1.00 89.00 175 TYR A CA 1
ATOM 1365 C C . TYR A 1 175 ? -15.240 -3.001 6.878 1.00 89.00 175 TYR A C 1
ATOM 1367 O O . TYR A 1 175 ? -16.325 -3.535 7.102 1.00 89.00 175 TYR A O 1
ATOM 1375 N N . GLU A 1 176 ? -15.141 -1.918 6.103 1.00 87.69 176 GLU A N 1
ATOM 1376 C CA . GLU A 1 176 ? -16.308 -1.323 5.441 1.00 87.69 176 GLU A CA 1
ATOM 1377 C C . GLU A 1 176 ? -16.979 -2.319 4.486 1.00 87.69 176 GLU A C 1
ATOM 1379 O O . GLU A 1 176 ? -18.206 -2.456 4.498 1.00 87.69 176 GLU A O 1
ATOM 1384 N N . ARG A 1 177 ? -16.186 -3.080 3.718 1.00 89.50 177 ARG A N 1
ATOM 1385 C CA . ARG A 1 177 ? -16.707 -4.144 2.845 1.00 89.50 177 ARG A CA 1
ATOM 1386 C C . ARG A 1 177 ? -17.333 -5.285 3.646 1.00 89.50 177 ARG A C 1
ATOM 1388 O O . ARG A 1 177 ? -18.418 -5.740 3.296 1.00 89.50 177 ARG A O 1
ATOM 1395 N N . TYR A 1 178 ? -16.724 -5.693 4.758 1.00 90.81 178 TYR A N 1
ATOM 1396 C CA . TYR A 1 178 ? -17.304 -6.680 5.671 1.00 90.81 178 TYR A CA 1
ATOM 1397 C C . TYR A 1 178 ? -18.682 -6.240 6.189 1.00 90.81 178 TYR A C 1
ATOM 1399 O O . TYR A 1 178 ? -19.649 -6.995 6.084 1.00 90.81 178 TYR A O 1
ATOM 1407 N N . LEU A 1 179 ? -18.803 -5.001 6.684 1.00 86.44 179 LEU A N 1
ATOM 1408 C CA . LEU A 1 179 ? -20.065 -4.439 7.184 1.00 86.44 179 LEU A CA 1
ATOM 1409 C C . LEU A 1 179 ? -21.163 -4.375 6.113 1.00 86.44 179 LEU A C 1
ATOM 1411 O O . LEU A 1 179 ? -22.348 -4.435 6.445 1.00 86.44 179 LEU A O 1
ATOM 1415 N N . ALA A 1 180 ? -20.795 -4.249 4.837 1.00 86.25 180 ALA A N 1
ATOM 1416 C CA . ALA A 1 180 ? -21.756 -4.270 3.740 1.00 86.25 180 ALA A CA 1
ATOM 1417 C C . ALA A 1 180 ? -22.428 -5.647 3.573 1.00 86.25 180 ALA A C 1
ATOM 1419 O O . ALA A 1 180 ? -23.592 -5.698 3.170 1.00 86.25 180 ALA A O 1
ATOM 1420 N N . GLN A 1 181 ? -21.728 -6.731 3.927 1.00 85.38 181 GLN A N 1
ATOM 1421 C CA . GLN A 1 181 ? -22.159 -8.117 3.702 1.00 85.38 181 GLN A CA 1
ATOM 1422 C C . GLN A 1 181 ? -22.864 -8.760 4.905 1.00 85.38 181 GLN A C 1
ATOM 1424 O O . GLN A 1 181 ? -23.556 -9.765 4.749 1.00 85.38 181 GLN A O 1
ATOM 1429 N N . VAL A 1 182 ? -22.695 -8.213 6.112 1.00 81.75 182 VAL A N 1
ATOM 1430 C CA . VAL A 1 182 ? -23.188 -8.833 7.352 1.00 81.75 182 VAL A CA 1
ATOM 1431 C C . VAL A 1 182 ? -24.378 -8.082 7.970 1.00 81.75 182 VAL A C 1
ATOM 1433 O O . VAL A 1 182 ? -24.493 -6.868 7.812 1.00 81.75 182 VAL A O 1
ATOM 1436 N N . PRO A 1 183 ? -25.286 -8.768 8.692 1.00 73.00 183 PRO A N 1
ATOM 1437 C CA . PRO A 1 183 ? -26.379 -8.121 9.420 1.00 73.00 183 PRO A CA 1
ATOM 1438 C C . PRO A 1 183 ? -25.917 -7.479 10.747 1.00 73.00 183 PRO A C 1
ATOM 1440 O O . PRO A 1 183 ? -24.836 -7.764 11.257 1.00 73.00 183 PRO A O 1
ATOM 1443 N N . ALA A 1 184 ? -26.780 -6.659 11.361 1.00 59.41 184 ALA A N 1
ATOM 1444 C CA . ALA A 1 184 ? -26.481 -5.848 12.555 1.00 59.41 184 ALA A CA 1
ATOM 1445 C C . ALA A 1 184 ? -25.961 -6.630 13.778 1.00 59.41 184 ALA A C 1
ATOM 1447 O O . ALA A 1 184 ? -25.231 -6.090 14.610 1.00 59.41 184 ALA A O 1
ATOM 1448 N N . LEU A 1 185 ? -26.312 -7.915 13.896 1.00 59.78 185 LEU A N 1
ATOM 1449 C CA . LEU A 1 185 ? -25.965 -8.758 15.047 1.00 59.78 185 LEU A CA 1
ATOM 1450 C C . LEU A 1 185 ? -24.466 -9.116 15.128 1.00 59.78 185 LEU A C 1
ATOM 1452 O O . LEU A 1 185 ? -24.039 -9.785 16.064 1.00 59.78 185 LEU A O 1
ATOM 1456 N N . VAL A 1 186 ? -23.659 -8.677 14.160 1.00 66.88 186 VAL A N 1
ATOM 1457 C CA . VAL A 1 186 ? -22.227 -8.990 14.064 1.00 66.88 186 VAL A CA 1
ATOM 1458 C C . VAL A 1 186 ? -21.342 -8.069 14.918 1.00 66.88 186 VAL A C 1
ATOM 1460 O O . VAL A 1 186 ? -20.137 -8.302 15.037 1.00 66.88 186 VAL A O 1
ATOM 1463 N N . TRP A 1 187 ? -21.914 -7.062 15.592 1.00 66.50 187 TRP A N 1
ATOM 1464 C CA . TRP A 1 187 ? -21.142 -6.088 16.376 1.00 66.50 187 TRP A CA 1
ATOM 1465 C C . TRP A 1 187 ? -20.234 -6.726 17.456 1.00 66.50 187 TRP A C 1
ATOM 1467 O O . TRP A 1 187 ? -19.145 -6.225 17.724 1.00 66.50 187 TRP A O 1
ATOM 1477 N N . THR A 1 188 ? -20.616 -7.879 18.018 1.00 65.25 188 THR A N 1
ATOM 1478 C CA . THR A 1 188 ? -19.801 -8.633 18.992 1.00 65.25 188 THR A CA 1
ATOM 1479 C C . THR A 1 188 ? -18.494 -9.161 18.398 1.00 65.25 188 THR A C 1
ATOM 1481 O O . THR A 1 188 ? -17.491 -9.261 19.098 1.00 65.25 188 THR A O 1
ATOM 1484 N N . THR A 1 189 ? -18.479 -9.463 17.097 1.00 68.94 189 THR A N 1
ATOM 1485 C CA . THR A 1 189 ? -17.288 -9.946 16.380 1.00 68.94 189 THR A CA 1
ATOM 1486 C C . THR A 1 189 ? -16.305 -8.803 16.117 1.00 68.94 189 THR A C 1
ATOM 1488 O O . THR A 1 189 ? -15.098 -8.973 16.238 1.00 68.94 189 THR A O 1
ATOM 1491 N N . VAL A 1 190 ? -16.822 -7.613 15.808 1.00 79.25 190 VAL A N 1
ATOM 1492 C CA . VAL A 1 190 ? -16.012 -6.428 15.466 1.00 79.25 190 VAL A CA 1
ATOM 1493 C C . VAL A 1 190 ? -15.575 -5.636 16.706 1.00 79.25 190 VAL A C 1
ATOM 1495 O O . VAL A 1 190 ? -14.686 -4.794 16.616 1.00 79.25 190 VAL A O 1
ATOM 1498 N N . GLN A 1 191 ? -16.137 -5.924 17.887 1.00 78.06 191 GLN A N 1
ATOM 1499 C CA . GLN A 1 191 ? -15.759 -5.266 19.142 1.00 78.06 191 GLN A CA 1
ATOM 1500 C C . GLN A 1 191 ? -14.270 -5.447 19.468 1.00 78.06 191 GLN A C 1
ATOM 1502 O O . GLN A 1 191 ? -13.609 -4.490 19.878 1.00 78.06 191 GLN A O 1
ATOM 1507 N N . GLY A 1 192 ? -13.723 -6.646 19.242 1.00 83.06 192 GLY A N 1
ATOM 1508 C CA . GLY A 1 192 ? -12.290 -6.907 19.407 1.00 83.06 192 GLY A CA 1
ATOM 1509 C C . GLY A 1 192 ? -11.433 -6.073 18.449 1.00 83.06 192 GLY A C 1
ATOM 1510 O O . GLY A 1 192 ? -10.370 -5.585 18.830 1.00 83.06 192 GLY A O 1
ATOM 1511 N N . TRP A 1 193 ? -11.928 -5.824 17.235 1.00 87.81 193 TRP A N 1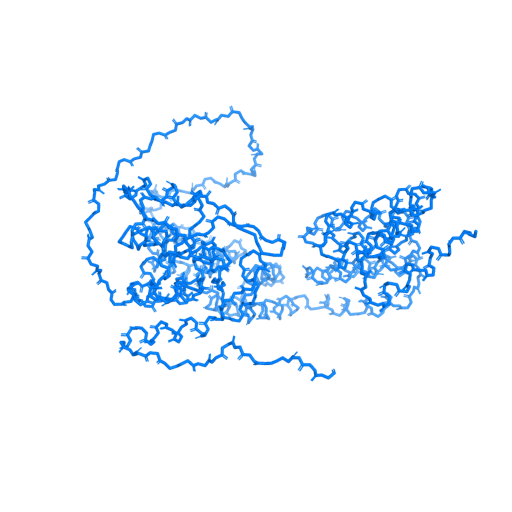
ATOM 1512 C CA . TRP A 1 193 ? -11.247 -4.975 16.258 1.00 87.81 193 TRP A CA 1
ATOM 1513 C C . TRP A 1 193 ? -11.214 -3.520 16.698 1.00 87.81 193 TRP A C 1
ATOM 1515 O O . TRP A 1 193 ? -10.177 -2.881 16.582 1.00 87.81 193 TRP A O 1
ATOM 1525 N N . TRP A 1 194 ? -12.301 -3.003 17.270 1.00 84.56 194 TRP A N 1
ATOM 1526 C CA . TRP A 1 194 ? -12.321 -1.649 17.824 1.00 84.56 194 TRP A CA 1
ATOM 1527 C C . TRP A 1 194 ? -11.365 -1.494 19.004 1.00 84.56 194 TRP A C 1
ATOM 1529 O O . TRP A 1 194 ? -10.655 -0.497 19.088 1.00 84.56 194 TRP A O 1
ATOM 1539 N N . GLN A 1 195 ? -11.284 -2.490 19.889 1.00 82.44 195 GLN A N 1
ATOM 1540 C CA . GLN A 1 195 ? -10.304 -2.469 20.978 1.00 82.44 195 GLN A CA 1
ATOM 1541 C C . GLN A 1 195 ? -8.869 -2.419 20.442 1.00 82.44 195 GLN A C 1
ATOM 1543 O O . GLN A 1 195 ? -8.066 -1.623 20.928 1.00 82.44 195 GLN A O 1
ATOM 1548 N N . ALA A 1 196 ? -8.565 -3.213 19.412 1.00 80.62 196 ALA A N 1
ATOM 1549 C CA . ALA A 1 196 ? -7.260 -3.204 18.759 1.00 80.62 196 ALA A CA 1
ATOM 1550 C C . ALA A 1 196 ? -6.979 -1.889 18.005 1.00 80.62 196 ALA A C 1
ATOM 1552 O O . ALA A 1 196 ? -5.853 -1.399 18.028 1.00 80.62 196 ALA A O 1
ATOM 1553 N N . ALA A 1 197 ? -7.998 -1.297 17.379 1.00 72.19 197 ALA A N 1
ATOM 1554 C CA . ALA A 1 197 ? -7.899 -0.063 16.600 1.00 72.19 197 ALA A CA 1
ATOM 1555 C C . ALA A 1 197 ? -7.651 1.193 17.456 1.00 72.19 197 ALA A C 1
ATOM 1557 O O . ALA A 1 197 ? -7.249 2.232 16.926 1.00 72.19 197 ALA A O 1
ATOM 1558 N N . GLY A 1 198 ? -7.871 1.127 18.773 1.00 77.12 198 GLY A N 1
ATOM 1559 C CA . GLY A 1 198 ? -7.538 2.204 19.706 1.00 77.12 198 GLY A CA 1
ATOM 1560 C C . GLY A 1 198 ? -8.187 3.536 19.321 1.00 77.12 198 GLY A C 1
ATOM 1561 O O . GLY A 1 198 ? -9.406 3.669 19.327 1.00 77.12 198 GLY A O 1
ATOM 1562 N N . THR A 1 199 ? -7.384 4.541 18.964 1.00 69.06 199 THR A N 1
ATOM 1563 C CA . THR A 1 199 ? -7.889 5.871 18.571 1.00 69.06 199 THR A CA 1
ATOM 1564 C C . THR A 1 199 ? -8.670 5.870 17.254 1.00 69.06 199 THR A C 1
ATOM 1566 O O . THR A 1 199 ? -9.483 6.765 17.040 1.00 69.06 199 THR A O 1
ATOM 1569 N N . GLN A 1 200 ? -8.478 4.863 16.395 1.00 68.81 200 GLN A N 1
ATOM 1570 C CA . GLN A 1 200 ? -9.247 4.686 15.156 1.00 68.81 200 GLN A CA 1
ATOM 1571 C C . GLN A 1 200 ? -10.633 4.069 15.407 1.00 68.81 200 GLN A C 1
ATOM 1573 O O . GLN A 1 200 ? -11.500 4.117 14.535 1.00 68.81 200 GLN A O 1
ATOM 1578 N N . ALA A 1 201 ? -10.871 3.520 16.605 1.00 80.44 201 ALA A N 1
ATOM 1579 C CA . ALA A 1 201 ? -12.104 2.816 16.950 1.00 80.44 201 ALA A CA 1
ATOM 1580 C C . ALA A 1 201 ? -13.358 3.670 16.746 1.00 80.44 201 ALA A C 1
ATOM 1582 O O . ALA A 1 201 ? -14.360 3.160 16.256 1.00 80.44 201 ALA A O 1
ATOM 1583 N N . LEU A 1 202 ? -13.294 4.966 17.073 1.00 81.75 202 LEU A N 1
ATOM 1584 C CA . LEU A 1 202 ? -14.445 5.860 16.959 1.00 81.75 202 LEU A CA 1
ATOM 1585 C C . LEU A 1 202 ? -14.924 5.973 15.504 1.00 81.75 202 LEU A C 1
ATOM 1587 O O . LEU A 1 202 ? -16.113 5.816 15.242 1.00 81.75 202 LEU A O 1
ATOM 1591 N N . LEU A 1 203 ? -13.999 6.141 14.550 1.00 80.69 203 LEU A N 1
ATOM 1592 C CA . LEU A 1 203 ? -14.318 6.164 13.118 1.00 80.69 203 LEU A CA 1
ATOM 1593 C C . LEU A 1 203 ? -14.977 4.847 12.677 1.00 80.69 203 LEU A C 1
ATOM 1595 O O . LEU A 1 203 ? -15.945 4.844 11.914 1.00 80.69 203 LEU A O 1
ATOM 1599 N N . TRP A 1 204 ? -14.475 3.721 13.190 1.00 84.44 204 TRP A N 1
ATOM 1600 C CA . TRP A 1 204 ? -14.954 2.387 12.831 1.00 84.44 204 TRP A CA 1
ATOM 1601 C C . TRP A 1 204 ? -16.346 2.090 13.382 1.00 84.44 204 TRP A C 1
ATOM 1603 O O . TRP A 1 204 ? -17.193 1.504 12.700 1.00 84.44 204 TRP A O 1
ATOM 1613 N N . GLN A 1 205 ? -16.602 2.538 14.603 1.00 85.56 205 GLN A N 1
ATOM 1614 C CA . GLN A 1 205 ? -17.897 2.435 15.258 1.00 85.56 205 GLN A CA 1
ATOM 1615 C C . GLN A 1 205 ? -18.934 3.356 14.601 1.00 85.56 205 GLN A C 1
ATOM 1617 O O . GLN A 1 205 ? -20.063 2.932 14.365 1.00 85.56 205 GLN A O 1
ATOM 1622 N N . GLU A 1 206 ? -18.555 4.581 14.222 1.00 81.00 206 GLU A N 1
ATOM 1623 C CA . GLU A 1 206 ? -19.425 5.497 13.472 1.00 81.00 206 GLU A CA 1
ATOM 1624 C C . GLU A 1 206 ? -19.847 4.918 12.115 1.00 81.00 206 GLU A C 1
ATOM 1626 O O . GLU A 1 206 ? -20.999 5.065 11.704 1.00 81.00 206 GLU A O 1
ATOM 1631 N N . ALA A 1 207 ? -18.941 4.223 11.422 1.00 80.00 207 ALA A N 1
ATOM 1632 C CA . ALA A 1 207 ? -19.259 3.509 10.185 1.00 80.00 207 ALA A CA 1
ATOM 1633 C C . ALA A 1 207 ? -20.321 2.428 10.400 1.00 80.00 207 ALA A C 1
ATOM 1635 O O . ALA A 1 207 ? -21.297 2.353 9.653 1.00 80.00 207 ALA A O 1
ATOM 1636 N N . ALA A 1 208 ? -20.155 1.628 11.455 1.00 82.81 208 ALA A N 1
ATOM 1637 C CA . ALA A 1 208 ? -21.125 0.606 11.821 1.00 82.81 208 ALA A CA 1
ATOM 1638 C C . ALA A 1 208 ? -22.481 1.222 12.201 1.00 82.81 208 ALA A C 1
ATOM 1640 O O . ALA A 1 208 ? -23.509 0.701 11.780 1.00 82.81 208 ALA A O 1
ATOM 1641 N N . LEU A 1 209 ? -22.510 2.366 12.893 1.00 79.12 209 LEU A N 1
ATOM 1642 C CA . LEU A 1 209 ? -23.753 3.076 13.221 1.00 79.12 209 LEU A CA 1
ATOM 1643 C C . LEU A 1 209 ? -24.491 3.619 11.998 1.00 79.12 209 LEU A C 1
ATOM 1645 O O . LEU A 1 209 ? -25.720 3.627 11.986 1.00 79.12 209 LEU A O 1
ATOM 1649 N N . ARG A 1 210 ? -23.775 4.043 10.948 1.00 79.38 210 ARG A N 1
ATOM 1650 C CA . ARG A 1 210 ? -24.416 4.426 9.677 1.00 79.38 210 ARG A CA 1
ATOM 1651 C C . ARG A 1 210 ? -25.164 3.252 9.044 1.00 79.38 210 ARG A C 1
ATOM 1653 O O . ARG A 1 210 ? -26.182 3.466 8.389 1.00 79.38 210 ARG A O 1
ATOM 1660 N N . ARG A 1 211 ? -24.666 2.027 9.230 1.00 77.00 211 ARG A N 1
ATOM 1661 C CA . ARG A 1 211 ? -25.267 0.808 8.679 1.00 77.00 211 ARG A CA 1
ATOM 1662 C C . ARG A 1 211 ? -26.354 0.218 9.578 1.00 77.00 211 ARG A C 1
ATOM 1664 O O . ARG A 1 211 ? -27.343 -0.285 9.049 1.00 77.00 211 ARG A O 1
ATOM 1671 N N . PHE A 1 212 ? -26.158 0.297 10.892 1.00 77.75 212 PHE A N 1
ATOM 1672 C CA . PHE A 1 212 ? -26.998 -0.300 11.932 1.00 77.75 212 PHE A CA 1
ATOM 1673 C C . PHE A 1 212 ? -27.421 0.760 12.962 1.00 77.75 212 PHE A C 1
ATOM 1675 O O . PHE A 1 212 ? -27.004 0.714 14.124 1.00 77.75 212 PHE A O 1
ATOM 1682 N N . PRO A 1 213 ? -28.226 1.757 12.559 1.00 74.00 213 PRO A N 1
ATOM 1683 C CA . PRO A 1 213 ? -28.638 2.846 13.441 1.00 74.00 213 PRO A CA 1
ATOM 1684 C C . PRO A 1 213 ? -29.513 2.384 14.616 1.00 74.00 213 PRO A C 1
ATOM 1686 O O . PRO A 1 213 ? -29.703 3.147 15.556 1.00 74.00 213 PRO A O 1
ATOM 1689 N N . GLU A 1 214 ? -30.046 1.166 14.581 1.00 74.44 214 GLU A N 1
ATOM 1690 C CA . GLU A 1 214 ? -30.803 0.525 15.661 1.00 74.44 214 GLU A CA 1
ATOM 1691 C C . GLU A 1 214 ? -29.936 -0.223 16.692 1.00 74.44 214 GLU A C 1
ATOM 1693 O O . GLU A 1 214 ? -30.463 -0.781 17.654 1.00 74.44 214 GLU A O 1
ATOM 1698 N N . ALA A 1 215 ? -28.611 -0.269 16.513 1.00 77.50 215 ALA A N 1
ATOM 1699 C CA . ALA A 1 215 ? -27.705 -0.981 17.412 1.00 77.50 215 ALA A CA 1
ATOM 1700 C C . ALA A 1 215 ? -27.477 -0.202 18.724 1.00 77.50 215 ALA A C 1
ATOM 1702 O O . ALA A 1 215 ? -26.451 0.453 18.905 1.00 77.50 215 ALA A O 1
ATOM 1703 N N . GLU A 1 216 ? -28.430 -0.282 19.656 1.00 76.75 216 GLU A N 1
ATOM 1704 C CA . GLU A 1 216 ? -28.433 0.446 20.941 1.00 76.75 216 GLU A CA 1
ATOM 1705 C C . GLU A 1 216 ? -27.102 0.322 21.713 1.00 76.75 216 GLU A C 1
ATOM 1707 O O . GLU A 1 216 ? -26.538 1.320 22.165 1.00 76.75 216 GLU A O 1
ATOM 1712 N N . ALA A 1 217 ? -26.544 -0.892 21.799 1.00 77.75 217 ALA A N 1
ATOM 1713 C CA . ALA A 1 217 ? -25.266 -1.146 22.470 1.00 77.75 217 ALA A CA 1
ATOM 1714 C C . ALA A 1 217 ? -24.082 -0.416 21.807 1.00 77.75 217 ALA A C 1
ATOM 1716 O O . ALA A 1 217 ? -23.185 0.070 22.493 1.00 77.75 217 ALA A O 1
ATOM 1717 N N . LEU A 1 218 ? -24.093 -0.294 20.477 1.00 80.88 218 LEU A N 1
ATOM 1718 C CA . LEU A 1 218 ? -23.051 0.415 19.736 1.00 80.88 218 LEU A CA 1
ATOM 1719 C C . LEU A 1 218 ? -23.140 1.928 19.955 1.00 80.88 218 LEU A C 1
ATOM 1721 O O . LEU A 1 218 ? -22.115 2.587 20.122 1.00 80.88 218 LEU A O 1
ATOM 1725 N N . HIS A 1 219 ? -24.356 2.479 20.006 1.00 79.44 219 HIS A N 1
ATOM 1726 C CA . HIS A 1 219 ? -24.547 3.887 20.356 1.00 79.44 219 HIS A CA 1
ATOM 1727 C C . HIS A 1 219 ? -23.990 4.195 21.746 1.00 79.44 219 HIS A C 1
ATOM 1729 O O . HIS A 1 219 ? -23.295 5.196 21.911 1.00 79.44 219 HIS A O 1
ATOM 1735 N N . TYR A 1 220 ? -24.240 3.318 22.725 1.00 80.12 220 TYR A N 1
ATOM 1736 C CA . TYR A 1 220 ? -23.687 3.461 24.072 1.00 80.12 220 TYR A CA 1
ATOM 1737 C C . TYR A 1 220 ? -22.150 3.464 24.071 1.00 80.12 220 TYR A C 1
ATOM 1739 O O . TYR A 1 220 ? -21.538 4.358 24.656 1.00 80.12 220 TYR A O 1
ATOM 1747 N N . GLU A 1 221 ? -21.514 2.519 23.374 1.00 82.31 221 GLU A N 1
ATOM 1748 C CA . GLU A 1 221 ? -20.049 2.457 23.266 1.00 82.31 221 GLU A CA 1
ATOM 1749 C C . GLU A 1 221 ? -19.456 3.724 22.630 1.00 82.31 221 GLU A C 1
ATOM 1751 O O . GLU A 1 221 ? -18.498 4.292 23.158 1.00 82.31 221 GLU A O 1
ATOM 1756 N N . VAL A 1 222 ? -20.060 4.236 21.551 1.00 84.06 222 VAL A N 1
ATOM 1757 C CA . VAL A 1 222 ? -19.626 5.491 20.911 1.00 84.06 222 VAL A CA 1
ATOM 1758 C C . VAL A 1 222 ? -19.776 6.681 21.853 1.00 84.06 222 VAL A C 1
ATOM 1760 O O . VAL A 1 222 ? -18.863 7.501 21.953 1.00 84.06 222 VAL A O 1
ATOM 1763 N N . MET A 1 223 ? -20.887 6.773 22.589 1.00 82.38 223 MET A N 1
ATOM 1764 C CA . MET A 1 223 ? -21.079 7.816 23.601 1.00 82.38 223 MET A CA 1
ATOM 1765 C C . MET A 1 223 ? -19.989 7.765 24.677 1.00 82.38 223 MET A C 1
ATOM 1767 O O . MET A 1 223 ? -19.404 8.798 25.006 1.00 82.38 223 MET A O 1
ATOM 1771 N N . VAL A 1 224 ? -19.678 6.575 25.201 1.00 82.25 224 VAL A N 1
ATOM 1772 C CA . VAL A 1 224 ? -18.619 6.385 26.204 1.00 82.25 224 VAL A CA 1
ATOM 1773 C C . VAL A 1 224 ? -17.254 6.785 25.645 1.00 82.25 224 VAL A C 1
ATOM 1775 O O . VAL A 1 224 ? -16.494 7.468 26.334 1.00 82.25 224 VAL A O 1
ATOM 1778 N N . GLN A 1 225 ? -16.939 6.407 24.405 1.00 81.19 225 GLN A N 1
ATOM 1779 C CA . GLN A 1 225 ? -15.676 6.772 23.758 1.00 81.19 225 GLN A CA 1
ATOM 1780 C C . GLN A 1 225 ? -15.550 8.282 23.542 1.00 81.19 225 GLN A C 1
ATOM 1782 O O . GLN A 1 225 ? -14.515 8.856 23.873 1.00 81.19 225 GLN A O 1
ATOM 1787 N N . ARG A 1 226 ? -16.611 8.952 23.078 1.00 77.94 226 ARG A N 1
ATOM 1788 C CA . ARG A 1 226 ? -16.639 10.417 22.948 1.00 77.94 226 ARG A CA 1
ATOM 1789 C C . ARG A 1 226 ? -16.435 11.115 24.289 1.00 77.94 226 ARG A C 1
ATOM 1791 O O . ARG A 1 226 ? -15.606 12.014 24.384 1.00 77.94 226 ARG A O 1
ATOM 1798 N N . LEU A 1 227 ? -17.110 10.660 25.349 1.00 77.19 227 LEU A N 1
ATOM 1799 C CA . LEU A 1 227 ? -16.922 11.202 26.700 1.00 77.19 227 LEU A CA 1
ATOM 1800 C C . LEU A 1 227 ? -15.479 11.031 27.193 1.00 77.19 227 LEU A C 1
ATOM 1802 O O . LEU A 1 227 ? -14.896 11.981 27.711 1.00 77.19 227 LEU A O 1
ATOM 1806 N N . ARG A 1 228 ? -14.879 9.850 26.994 1.00 78.12 228 ARG A N 1
ATOM 1807 C CA . ARG A 1 228 ? -13.464 9.596 27.324 1.00 78.12 228 ARG A CA 1
ATOM 1808 C C . ARG A 1 228 ? -12.507 10.454 26.496 1.00 78.12 228 ARG A C 1
ATOM 1810 O O . ARG A 1 228 ? -11.471 10.861 27.009 1.00 78.12 228 ARG A O 1
ATOM 1817 N N . GLY A 1 229 ? -12.862 10.732 25.245 1.00 72.19 229 GLY A N 1
ATOM 1818 C CA . GLY A 1 229 ? -12.119 11.597 24.330 1.00 72.19 229 GLY A CA 1
ATOM 1819 C C . GLY A 1 229 ? -12.320 13.097 24.560 1.00 72.19 229 GLY A C 1
ATOM 1820 O O . GLY A 1 229 ? -11.736 13.890 23.829 1.00 72.19 229 GLY A O 1
ATOM 1821 N N . GLY A 1 230 ? -13.125 13.503 25.549 1.00 79.00 230 GLY A N 1
ATOM 1822 C CA . GLY A 1 230 ? -13.390 14.915 25.832 1.00 79.00 230 GLY A CA 1
ATOM 1823 C C . GLY A 1 230 ? -14.396 15.579 24.883 1.00 79.00 230 GLY A C 1
ATOM 1824 O O . GLY A 1 230 ? -14.419 16.803 24.798 1.00 79.00 230 GLY A O 1
ATOM 1825 N N . ASP A 1 231 ? -15.245 14.798 24.207 1.00 71.56 231 ASP A N 1
ATOM 1826 C CA . ASP A 1 231 ? -16.339 15.252 23.335 1.00 71.56 231 ASP A CA 1
ATOM 1827 C C . ASP A 1 231 ? -17.727 14.999 23.976 1.00 71.56 231 ASP A C 1
ATOM 1829 O O . ASP A 1 231 ? -18.493 14.130 23.543 1.00 71.56 231 ASP A O 1
ATOM 1833 N N . PRO A 1 232 ? -18.096 15.730 25.046 1.00 71.44 232 PRO A N 1
ATOM 1834 C CA . PRO A 1 232 ? -19.395 15.561 25.690 1.00 71.44 232 PRO A CA 1
ATOM 1835 C C . PRO A 1 232 ? -20.559 16.023 24.805 1.00 71.44 232 PRO A C 1
ATOM 1837 O O . PRO A 1 232 ? -21.659 15.489 24.927 1.00 71.44 232 PRO A O 1
ATOM 1840 N N . GLN A 1 233 ? -20.337 16.982 23.899 1.00 64.94 233 GLN A N 1
ATOM 1841 C CA . GLN A 1 233 ? -21.372 17.464 22.981 1.00 64.94 233 GLN A CA 1
ATOM 1842 C C . GLN A 1 233 ? -21.726 16.406 21.934 1.00 64.94 233 GLN A C 1
ATOM 1844 O O . GLN A 1 233 ? -22.907 16.116 21.743 1.00 64.94 233 GLN A O 1
ATOM 1849 N N . GLY A 1 234 ? -20.730 15.770 21.313 1.00 68.25 234 GLY A N 1
ATOM 1850 C CA . GLY A 1 234 ? -20.962 14.662 20.395 1.00 68.25 234 GLY A CA 1
ATOM 1851 C C . GLY A 1 234 ? -21.564 13.441 21.090 1.00 68.25 234 GLY A C 1
ATOM 1852 O O . GLY A 1 234 ? -22.405 12.767 20.501 1.00 68.25 234 GLY A O 1
ATOM 1853 N N . ALA A 1 235 ? -21.210 13.171 22.353 1.00 74.38 235 ALA A N 1
ATOM 1854 C CA . ALA A 1 235 ? -21.845 12.105 23.132 1.00 74.38 235 ALA A CA 1
ATOM 1855 C C . ALA A 1 235 ? -23.341 12.375 23.382 1.00 74.38 235 ALA A C 1
ATOM 1857 O O . ALA A 1 235 ? -24.167 11.480 23.212 1.00 74.38 235 ALA A O 1
ATOM 1858 N N . ILE A 1 236 ? -23.708 13.612 23.734 1.00 69.06 236 ILE A N 1
ATOM 1859 C CA . ILE A 1 236 ? -25.114 14.020 23.888 1.00 69.06 236 ILE A CA 1
ATOM 1860 C C . ILE A 1 236 ? -25.852 13.910 22.551 1.00 69.06 236 ILE A C 1
ATOM 1862 O O . ILE A 1 236 ? -26.941 13.339 22.502 1.00 69.06 236 ILE A O 1
ATOM 1866 N N . ALA A 1 237 ? -25.248 14.405 21.466 1.00 67.81 237 ALA A N 1
ATOM 1867 C CA . ALA A 1 237 ? -25.822 14.310 20.128 1.00 67.81 237 ALA A CA 1
ATOM 1868 C C . ALA A 1 237 ? -26.073 12.845 19.732 1.00 67.81 237 ALA A C 1
ATOM 1870 O O . ALA A 1 237 ? -27.164 12.509 19.285 1.00 67.81 237 ALA A O 1
ATOM 1871 N N . GLN A 1 238 ? -25.113 11.950 19.972 1.00 74.00 238 GLN A N 1
ATOM 1872 C CA . GLN A 1 238 ? -25.265 10.523 19.690 1.00 74.00 238 GLN A CA 1
ATOM 1873 C C . GLN A 1 238 ? -26.466 9.908 20.428 1.00 74.00 238 GLN A C 1
ATOM 1875 O O . GLN A 1 238 ? -27.251 9.186 19.818 1.00 74.00 238 GLN A O 1
ATOM 1880 N N . GLY A 1 239 ? -26.649 10.238 21.712 1.00 69.56 239 GLY A N 1
ATOM 1881 C CA . GLY A 1 239 ? -27.798 9.781 22.500 1.00 69.56 239 GLY A CA 1
ATOM 1882 C C . GLY A 1 239 ? -29.136 10.334 21.998 1.00 69.56 239 GLY A C 1
ATOM 1883 O O . GLY A 1 239 ? -30.111 9.593 21.924 1.00 69.56 239 GLY A O 1
ATOM 1884 N N . CYS A 1 240 ? -29.171 11.604 21.585 1.00 64.69 240 CYS A N 1
ATOM 1885 C CA . CYS A 1 240 ? -30.356 12.266 21.025 1.00 64.69 240 CYS A CA 1
ATOM 1886 C C . CYS A 1 240 ? -30.865 11.648 19.715 1.00 64.69 240 CYS A C 1
ATOM 1888 O O . CYS A 1 240 ? -32.047 11.755 19.398 1.00 64.69 240 CYS A O 1
ATOM 1890 N N . PHE A 1 241 ? -29.979 11.028 18.934 1.00 62.56 241 PHE A N 1
ATOM 1891 C CA . PHE A 1 241 ? -30.316 10.451 17.629 1.00 62.56 241 PHE A CA 1
ATOM 1892 C C . PHE A 1 241 ? -30.300 8.919 17.631 1.00 62.56 241 PHE A C 1
ATOM 1894 O O . PHE A 1 241 ? -30.424 8.297 16.572 1.00 62.56 241 PHE A O 1
ATOM 1901 N N . MET A 1 242 ? -30.186 8.305 18.811 1.00 69.56 242 MET A N 1
ATOM 1902 C CA . MET A 1 242 ? -30.293 6.863 18.974 1.00 69.56 242 MET A CA 1
ATOM 1903 C C . MET A 1 242 ? -31.713 6.413 18.623 1.00 69.56 242 MET A C 1
ATOM 1905 O O . MET A 1 242 ? -32.692 6.852 19.233 1.00 69.56 242 MET A O 1
ATOM 1909 N N . LYS A 1 243 ? -31.815 5.525 17.633 1.00 62.88 243 LYS A N 1
ATOM 1910 C CA . LYS A 1 243 ? -33.055 4.840 17.287 1.00 62.88 243 LYS A CA 1
ATOM 1911 C C . LYS A 1 243 ? -33.094 3.526 18.053 1.00 62.88 243 LYS A C 1
ATOM 1913 O O . LYS A 1 243 ? -32.203 2.697 17.907 1.00 62.88 243 LYS A O 1
ATOM 1918 N N . LEU A 1 244 ? -34.116 3.348 18.873 1.00 63.81 244 LEU A N 1
ATOM 1919 C CA . LEU A 1 244 ? -34.344 2.116 19.609 1.00 63.81 244 LEU A CA 1
ATOM 1920 C C . LEU A 1 244 ? -34.820 1.015 18.660 1.00 63.81 244 LEU A C 1
ATOM 1922 O O . LEU A 1 244 ? -35.402 1.277 17.602 1.00 63.81 244 LEU A O 1
ATOM 1926 N N . SER A 1 245 ? -34.649 -0.229 19.088 1.00 64.19 245 SER A N 1
ATOM 1927 C CA . SER A 1 245 ? -35.175 -1.431 18.432 1.00 64.19 245 SER A CA 1
ATOM 1928 C C . SER A 1 245 ? -36.695 -1.389 18.203 1.00 64.19 245 SER A C 1
ATOM 1930 O O . SER A 1 245 ? -37.200 -1.990 17.256 1.00 64.19 245 SER A O 1
ATOM 1932 N N . SER A 1 246 ? -37.430 -0.610 19.004 1.00 62.81 246 SER A N 1
ATOM 1933 C CA . SER A 1 246 ? -38.860 -0.316 18.824 1.00 62.81 246 SER A CA 1
ATOM 1934 C C . SER A 1 246 ? -39.174 0.627 17.650 1.00 62.81 246 SER A C 1
ATOM 1936 O O . SER A 1 246 ? -40.340 0.843 17.323 1.00 62.81 246 SER A O 1
ATOM 1938 N N . GLY A 1 247 ? -38.155 1.228 17.032 1.00 56.12 247 GLY A N 1
ATOM 1939 C CA . GLY A 1 247 ? -38.276 2.255 15.999 1.00 56.12 247 GLY A CA 1
ATOM 1940 C C . GLY A 1 247 ? -38.466 3.677 16.535 1.00 56.12 247 GLY A C 1
ATOM 1941 O O . GLY A 1 247 ? -38.482 4.614 15.736 1.00 56.12 247 GLY A O 1
ATOM 1942 N N . GLN A 1 248 ? -38.586 3.849 17.854 1.00 57.25 248 GLN A N 1
ATOM 1943 C CA . GLN A 1 248 ? -38.680 5.152 18.515 1.00 57.25 248 GLN A CA 1
ATOM 1944 C C . GLN A 1 248 ? -37.294 5.773 18.714 1.00 57.25 248 GLN A C 1
ATOM 1946 O O . GLN A 1 248 ? -36.310 5.060 18.883 1.00 57.25 248 GLN A O 1
ATOM 1951 N N . TYR A 1 249 ? -37.213 7.100 18.715 1.00 60.44 249 TYR A N 1
ATOM 1952 C CA . TYR A 1 249 ? -35.994 7.818 19.087 1.00 60.44 249 TYR A CA 1
ATOM 1953 C C . TYR A 1 249 ? -35.989 8.111 20.586 1.00 60.44 249 TYR A C 1
ATOM 1955 O O . TYR A 1 249 ? -37.051 8.309 21.180 1.00 60.44 249 TYR A O 1
ATOM 1963 N N . ILE A 1 250 ? -34.802 8.163 21.192 1.00 61.16 250 ILE A N 1
ATOM 1964 C CA . ILE A 1 250 ? -34.666 8.665 22.561 1.00 61.16 250 ILE A CA 1
ATOM 1965 C C . ILE A 1 250 ? -34.942 10.174 22.557 1.00 61.16 250 ILE A C 1
ATOM 1967 O O . ILE A 1 250 ? -34.172 10.962 22.014 1.00 61.16 250 ILE A O 1
ATOM 1971 N N . ASP A 1 251 ? -36.037 10.580 23.194 1.00 53.84 251 ASP A N 1
ATOM 1972 C CA . ASP A 1 251 ? -36.397 11.986 23.368 1.00 53.84 251 ASP A CA 1
ATOM 1973 C C . ASP A 1 251 ? -35.764 12.556 24.650 1.00 53.84 251 ASP A C 1
ATOM 1975 O O . ASP A 1 251 ? -36.347 12.505 25.736 1.00 53.84 251 ASP A O 1
ATOM 1979 N N . LEU A 1 252 ? -34.548 13.107 24.534 1.00 60.38 252 LEU A N 1
ATOM 1980 C CA . LEU A 1 252 ? -33.908 13.867 25.624 1.00 60.38 252 LEU A CA 1
ATOM 1981 C C . LEU A 1 252 ? -34.361 15.345 25.668 1.00 60.38 252 LEU A C 1
ATOM 1983 O O . LEU A 1 252 ? -33.701 16.164 26.314 1.00 60.38 252 LEU A O 1
ATOM 1987 N N . ASN A 1 253 ? -35.477 15.702 25.016 1.00 55.56 253 ASN A N 1
ATOM 1988 C CA . ASN A 1 253 ? -36.113 17.023 25.030 1.00 55.56 253 ASN A CA 1
ATOM 1989 C C . ASN A 1 253 ? -35.110 18.196 24.909 1.00 55.56 253 ASN A C 1
ATOM 1991 O O . ASN A 1 253 ? -34.421 18.359 23.899 1.00 55.56 253 ASN A O 1
ATOM 1995 N N . ASP A 1 254 ? -35.014 19.018 25.956 1.00 53.59 254 ASP A N 1
ATOM 1996 C CA . ASP A 1 254 ? -34.322 20.309 26.020 1.00 53.59 254 ASP A CA 1
ATOM 1997 C C . ASP A 1 254 ? -32.814 20.231 25.675 1.00 53.59 254 ASP A C 1
ATOM 1999 O O . ASP A 1 254 ? -32.209 21.232 25.287 1.00 53.59 254 ASP A O 1
ATOM 2003 N N . LEU A 1 255 ? -32.203 19.041 25.786 1.00 54.16 255 LEU A N 1
ATOM 2004 C CA . LEU A 1 255 ? -30.816 18.755 25.384 1.00 54.16 255 LEU A CA 1
ATOM 2005 C C . LEU A 1 255 ? -30.648 18.608 23.864 1.00 54.16 255 LEU A C 1
ATOM 2007 O O . LEU A 1 255 ? -29.659 19.099 23.312 1.00 54.16 255 LEU A O 1
ATOM 2011 N N . CYS A 1 256 ? -31.609 17.973 23.189 1.00 55.94 256 CYS A N 1
ATOM 2012 C CA . CYS A 1 256 ? -31.569 17.746 21.741 1.00 55.94 256 CYS A CA 1
ATOM 2013 C C . CYS A 1 256 ? -31.968 19.004 20.963 1.00 55.94 256 CYS A C 1
ATOM 2015 O O . CYS A 1 256 ? -31.386 19.302 19.922 1.00 55.94 256 CYS A O 1
ATOM 2017 N N . ALA A 1 257 ? -32.891 19.804 21.509 1.00 56.12 257 ALA A N 1
ATOM 2018 C CA . ALA A 1 257 ? -33.284 21.095 20.940 1.00 56.12 257 ALA A CA 1
ATOM 2019 C C . ALA A 1 257 ? -32.124 22.113 20.889 1.00 56.12 257 ALA A C 1
ATOM 2021 O O . ALA A 1 257 ? -32.092 22.978 20.015 1.00 56.12 257 ALA A O 1
ATOM 2022 N N . LYS A 1 258 ? -31.154 21.997 21.807 1.00 53.31 258 LYS A N 1
ATOM 2023 C CA . LYS A 1 258 ? -29.971 22.871 21.897 1.00 53.31 258 LYS A CA 1
ATOM 2024 C C . LYS A 1 258 ? -28.778 22.391 21.052 1.00 53.31 258 LYS A C 1
ATOM 2026 O O . LYS A 1 258 ? -27.808 23.133 20.948 1.00 53.31 258 LYS A O 1
ATOM 2031 N N . ASN A 1 259 ? -28.845 21.200 20.438 1.00 47.62 259 ASN A N 1
ATOM 2032 C CA . ASN A 1 259 ? -27.770 20.611 19.619 1.00 47.62 259 ASN A CA 1
ATOM 2033 C C . ASN A 1 259 ? -28.316 19.957 18.323 1.00 47.62 259 ASN A C 1
ATOM 2035 O O . ASN A 1 259 ? -28.271 18.732 18.184 1.00 47.62 259 ASN A O 1
ATOM 2039 N N . PRO A 1 260 ? -28.867 20.740 17.374 1.00 45.59 260 PRO A N 1
ATOM 2040 C CA . PRO A 1 260 ? -29.421 20.208 16.128 1.00 45.59 260 PRO A CA 1
ATOM 2041 C C . PRO A 1 260 ? -28.335 19.660 15.185 1.00 45.59 260 PRO A C 1
ATOM 2043 O O . PRO A 1 260 ? -27.185 20.097 15.222 1.00 45.59 260 PRO A O 1
ATOM 2046 N N . LEU A 1 261 ? -28.721 18.721 14.310 1.00 40.16 261 LEU A N 1
ATOM 2047 C CA . LEU A 1 261 ? -27.857 18.125 13.282 1.00 40.16 261 LEU A CA 1
ATOM 2048 C C . LEU A 1 261 ? -27.073 19.205 12.504 1.00 40.16 261 LEU A C 1
ATOM 2050 O O . LEU A 1 261 ? -27.700 20.139 11.991 1.00 40.16 261 LEU A O 1
ATOM 2054 N N . PRO A 1 262 ? -25.750 19.065 12.291 1.00 37.09 262 PRO A N 1
ATOM 2055 C CA . PRO A 1 262 ? -25.142 19.706 11.136 1.00 37.09 262 PRO A CA 1
ATOM 2056 C C . PRO A 1 262 ? -25.796 19.116 9.872 1.00 37.09 262 PRO A C 1
ATOM 2058 O O . PRO A 1 262 ? -26.059 17.909 9.827 1.00 37.09 262 PRO A O 1
ATOM 2061 N N . PRO A 1 263 ? -26.106 19.932 8.847 1.00 28.94 263 PRO A N 1
ATOM 2062 C CA . PRO A 1 263 ? -26.672 19.413 7.608 1.00 28.94 263 PRO A CA 1
ATOM 2063 C C . PRO A 1 263 ? -25.748 18.327 7.037 1.00 28.94 263 PRO A C 1
ATOM 2065 O O . PRO A 1 263 ? -24.528 18.433 7.207 1.00 28.94 263 PRO A O 1
ATOM 2068 N N . PRO A 1 264 ? -26.289 17.298 6.352 1.00 29.67 264 PRO A N 1
ATOM 2069 C CA . PRO A 1 264 ? -25.450 16.305 5.696 1.00 29.67 264 PRO A CA 1
ATOM 2070 C C . PRO A 1 264 ? -24.421 17.035 4.823 1.00 29.67 264 PRO A C 1
ATOM 2072 O O . PRO A 1 264 ? -24.793 18.011 4.153 1.00 29.67 264 PRO A O 1
ATOM 2075 N N . PRO A 1 265 ? -23.138 16.624 4.835 1.00 32.47 265 PRO A N 1
ATOM 2076 C CA . PRO A 1 265 ? -22.143 17.261 3.993 1.00 32.47 265 PRO A CA 1
ATOM 2077 C C . PRO A 1 265 ? -22.648 17.197 2.551 1.00 32.47 265 PRO A C 1
ATOM 2079 O O . PRO A 1 265 ? -22.919 16.117 2.023 1.00 32.47 265 PRO A O 1
ATOM 2082 N N . ARG A 1 266 ? -22.830 18.364 1.916 1.00 31.30 266 ARG A N 1
ATOM 2083 C CA . ARG A 1 266 ? -23.061 18.400 0.469 1.00 31.30 266 ARG A CA 1
ATOM 2084 C C . ARG A 1 266 ? -21.891 17.656 -0.181 1.00 31.30 266 ARG A C 1
ATOM 2086 O O . ARG A 1 266 ? -20.759 17.904 0.244 1.00 31.30 266 ARG A O 1
ATOM 2093 N N . PRO A 1 267 ? -22.118 16.794 -1.191 1.00 31.84 267 PRO A N 1
ATOM 2094 C CA . PRO A 1 267 ? -21.014 16.249 -1.969 1.00 31.84 267 PRO A CA 1
ATOM 2095 C C . PRO A 1 267 ? -20.151 17.427 -2.416 1.00 31.84 267 PRO A C 1
ATOM 2097 O O . PRO A 1 267 ? -20.668 18.398 -2.977 1.00 31.84 267 PRO A O 1
ATOM 2100 N N . ALA A 1 268 ? -18.877 17.401 -2.025 1.00 32.62 268 ALA A N 1
ATOM 2101 C CA . ALA A 1 268 ? -18.006 18.558 -2.126 1.00 32.62 268 ALA A CA 1
ATOM 2102 C C . ALA A 1 268 ? -17.970 19.049 -3.579 1.00 32.62 268 ALA A C 1
ATOM 2104 O O . ALA A 1 268 ? -17.488 18.357 -4.476 1.00 32.62 268 ALA A O 1
ATOM 2105 N N . ALA A 1 269 ? -18.477 20.260 -3.817 1.00 37.66 269 ALA A N 1
ATOM 2106 C CA . ALA A 1 269 ? -18.149 20.979 -5.034 1.00 37.66 269 ALA A CA 1
ATOM 2107 C C . ALA A 1 269 ? -16.652 21.305 -4.974 1.00 37.66 269 ALA A C 1
ATOM 2109 O O . ALA A 1 269 ? -16.170 21.827 -3.966 1.00 37.66 269 ALA A O 1
ATOM 2110 N N . ARG A 1 270 ? -15.916 20.965 -6.039 1.00 29.47 270 ARG A N 1
ATOM 2111 C CA . ARG A 1 270 ? -14.478 21.249 -6.154 1.00 29.47 270 ARG A CA 1
ATOM 2112 C C . ARG A 1 270 ? -14.219 22.735 -5.844 1.00 29.47 270 ARG A C 1
ATOM 2114 O O . ARG A 1 270 ? -14.914 23.579 -6.414 1.00 29.47 270 ARG A O 1
ATOM 2121 N N . PRO A 1 271 ? -13.256 23.085 -4.972 1.00 31.25 271 PRO A N 1
ATOM 2122 C CA . PRO A 1 271 ? -13.009 24.482 -4.646 1.00 31.25 271 PRO A CA 1
ATOM 2123 C C . PRO A 1 271 ? -12.459 25.245 -5.861 1.00 31.25 271 PRO A C 1
ATOM 2125 O O . PRO A 1 271 ? -11.536 24.795 -6.539 1.00 31.25 271 PRO A O 1
ATOM 2128 N N . ASN A 1 272 ? -13.055 26.410 -6.125 1.00 31.66 272 ASN A N 1
ATOM 2129 C CA . ASN A 1 272 ? -12.652 27.356 -7.165 1.00 31.66 272 ASN A CA 1
ATOM 2130 C C . ASN A 1 272 ? -11.390 28.133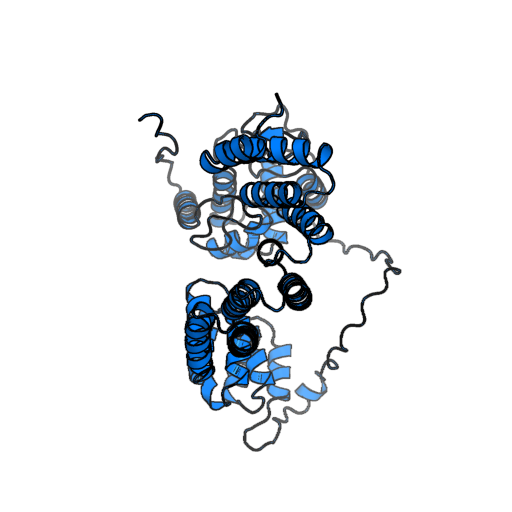 -6.702 1.00 31.66 272 ASN A C 1
ATOM 2132 O O . ASN A 1 272 ? -11.371 28.575 -5.551 1.00 31.66 272 ASN A O 1
ATOM 2136 N N . PRO A 1 273 ? -10.346 28.350 -7.531 1.00 31.59 273 PRO A N 1
ATOM 2137 C CA . PRO A 1 273 ? -9.014 28.762 -7.056 1.00 31.59 273 PRO A CA 1
ATOM 2138 C C . PRO A 1 273 ? -8.844 30.231 -6.621 1.00 31.59 273 PRO A C 1
ATOM 2140 O O . PRO A 1 273 ? -7.712 30.682 -6.466 1.00 31.59 273 PRO A O 1
ATOM 2143 N N . ALA A 1 274 ? -9.910 31.014 -6.446 1.00 32.41 274 ALA A N 1
ATOM 2144 C CA . ALA A 1 274 ? -9.817 32.478 -6.514 1.00 32.41 274 ALA A CA 1
ATOM 2145 C C . ALA A 1 274 ? -10.376 33.249 -5.301 1.00 32.41 274 ALA A C 1
ATOM 2147 O O . ALA A 1 274 ? -11.026 34.275 -5.476 1.00 32.41 274 ALA A O 1
ATOM 2148 N N . SER A 1 275 ? -10.102 32.820 -4.065 1.00 30.62 275 SER A N 1
ATOM 2149 C CA . SER A 1 275 ? -10.313 33.697 -2.897 1.00 30.62 275 SER A CA 1
ATOM 2150 C C . SER A 1 275 ? -9.430 33.327 -1.701 1.00 30.62 275 SER A C 1
ATOM 2152 O O . SER A 1 275 ? -9.873 32.678 -0.755 1.00 30.62 275 SER A O 1
ATOM 2154 N N . ARG A 1 276 ? -8.168 33.770 -1.715 1.00 30.77 276 ARG A N 1
ATOM 2155 C CA . ARG A 1 276 ? -7.374 33.936 -0.488 1.00 30.77 276 ARG A CA 1
ATOM 2156 C C . ARG A 1 276 ? -7.539 35.375 -0.010 1.00 30.77 276 ARG A C 1
ATOM 2158 O O . ARG A 1 276 ? -7.004 36.292 -0.622 1.00 30.77 276 ARG A O 1
ATOM 2165 N N . SER A 1 277 ? -8.275 35.560 1.080 1.00 29.52 277 SER A N 1
ATOM 2166 C CA . SER A 1 277 ? -8.213 36.767 1.904 1.00 29.52 277 SER A CA 1
ATOM 2167 C C . SER A 1 277 ? -7.466 36.411 3.189 1.00 29.52 277 SER A C 1
ATOM 2169 O O . SER A 1 277 ? -7.738 35.384 3.810 1.00 29.52 277 SER A O 1
ATOM 2171 N N . ALA A 1 278 ? -6.462 37.223 3.514 1.00 37.91 278 ALA A N 1
ATOM 2172 C CA . ALA A 1 278 ? -5.589 37.069 4.665 1.00 37.91 278 ALA A CA 1
ATOM 2173 C C . ALA A 1 278 ? -6.368 37.264 5.976 1.00 37.91 278 ALA A C 1
ATOM 2175 O O . ALA A 1 278 ? -6.909 38.341 6.222 1.00 37.91 278 ALA A O 1
ATOM 2176 N N . ALA A 1 279 ? -6.392 36.235 6.824 1.00 28.28 279 ALA A N 1
ATOM 2177 C CA . ALA A 1 279 ? -6.893 36.329 8.189 1.00 28.28 279 ALA A CA 1
ATOM 2178 C C . ALA A 1 279 ? -5.722 36.481 9.173 1.00 28.28 279 ALA A C 1
ATOM 2180 O O . ALA A 1 279 ? -4.715 35.779 9.092 1.00 28.28 279 ALA A O 1
ATOM 2181 N N . VAL A 1 280 ? -5.885 37.446 10.073 1.00 28.98 280 VAL A N 1
ATOM 2182 C CA . VAL A 1 280 ? -4.957 37.906 11.110 1.00 28.98 280 VAL A CA 1
ATOM 2183 C C . VAL A 1 280 ? -4.662 36.797 12.130 1.00 28.98 280 VAL A C 1
ATOM 2185 O O . VAL A 1 280 ? -5.574 36.115 12.593 1.00 28.98 280 VAL A O 1
ATOM 2188 N N . ALA A 1 281 ? -3.387 36.636 12.494 1.00 24.45 281 ALA A N 1
ATOM 2189 C CA . ALA A 1 281 ? -2.933 35.665 13.490 1.00 24.45 281 ALA A CA 1
ATOM 2190 C C . ALA A 1 281 ? -3.353 36.074 14.920 1.00 24.45 281 ALA A C 1
ATOM 2192 O O . ALA A 1 281 ? -3.193 37.244 15.282 1.00 24.45 281 ALA A O 1
ATOM 2193 N N . PRO A 1 282 ? -3.847 35.147 15.764 1.00 26.94 282 PRO A N 1
ATOM 2194 C CA . PRO A 1 282 ? -4.110 35.445 17.163 1.00 26.94 282 PRO A CA 1
ATOM 2195 C C . PRO A 1 282 ? -2.806 35.539 17.971 1.00 26.94 282 PRO A C 1
ATOM 2197 O O . PRO A 1 282 ? -1.896 34.724 17.829 1.00 26.94 282 PRO A O 1
ATOM 2200 N N . SER A 1 283 ? -2.750 36.560 18.828 1.00 26.70 283 SER A N 1
ATOM 2201 C CA . SER A 1 283 ? -1.694 36.843 19.807 1.00 26.70 283 SER A CA 1
ATOM 2202 C C . SER A 1 283 ? -1.595 35.731 20.862 1.00 26.70 283 SER A C 1
ATOM 2204 O O . SER A 1 283 ? -2.595 35.399 21.497 1.00 26.70 283 SER A O 1
ATOM 2206 N N . TYR A 1 284 ? -0.396 35.172 21.060 1.00 29.50 284 TYR A N 1
ATOM 2207 C CA . TYR A 1 284 ? -0.096 34.180 22.099 1.00 29.50 284 TYR A CA 1
ATOM 2208 C C . TYR A 1 284 ? 0.687 34.822 23.252 1.00 29.50 284 TYR A C 1
ATOM 2210 O O . TYR A 1 284 ? 1.641 35.569 23.036 1.00 29.50 284 TYR A O 1
ATOM 2218 N N . ALA A 1 285 ? 0.282 34.505 24.484 1.00 26.91 285 ALA A N 1
ATOM 2219 C CA . ALA A 1 285 ? 0.970 34.901 25.709 1.00 26.91 285 ALA A CA 1
ATOM 2220 C C . ALA A 1 285 ? 2.420 34.361 25.752 1.00 26.91 285 ALA A C 1
ATOM 2222 O O . ALA A 1 285 ? 2.680 33.272 25.233 1.00 26.91 285 ALA A O 1
ATOM 2223 N N . PRO A 1 286 ? 3.369 35.080 26.382 1.00 33.09 286 PRO A N 1
ATOM 2224 C CA . PRO A 1 286 ? 4.773 34.682 26.393 1.00 33.09 286 PRO A CA 1
ATOM 2225 C C . PRO A 1 286 ? 4.990 33.464 27.305 1.00 33.09 286 PRO A C 1
ATOM 2227 O O . PRO A 1 286 ? 4.748 33.520 28.510 1.00 33.09 286 PRO A O 1
ATOM 2230 N N . MET A 1 287 ? 5.451 32.352 26.725 1.00 33.62 287 MET A N 1
ATOM 2231 C CA . MET A 1 287 ? 5.848 31.142 27.456 1.00 33.62 287 MET A CA 1
ATOM 2232 C C . MET A 1 287 ? 7.115 31.380 28.295 1.00 33.62 287 MET A C 1
ATOM 2234 O O . MET A 1 287 ? 8.125 31.866 27.787 1.00 33.62 287 MET A O 1
ATOM 2238 N N . VAL A 1 288 ? 7.081 30.959 29.562 1.00 36.12 288 VAL A N 1
ATOM 2239 C CA . VAL A 1 288 ? 8.234 30.866 30.476 1.00 36.12 288 VAL A CA 1
ATOM 2240 C C . VAL A 1 288 ? 8.775 29.422 30.452 1.00 36.12 288 VAL A C 1
ATOM 2242 O O . VAL A 1 288 ? 8.000 28.498 30.667 1.00 36.12 288 VAL A O 1
ATOM 2245 N N . PHE A 1 289 ? 10.081 29.215 30.219 1.00 45.72 289 PHE A N 1
ATOM 2246 C CA . PHE A 1 289 ? 10.812 27.924 30.330 1.00 45.72 289 PHE A CA 1
ATOM 2247 C C . PHE A 1 289 ? 12.263 28.183 30.798 1.00 45.72 289 PHE A C 1
ATOM 2249 O O . PHE A 1 289 ? 12.765 29.256 30.444 1.00 45.72 289 PHE A O 1
ATOM 2256 N N . PRO A 1 290 ? 12.965 27.274 31.542 1.00 45.97 290 PRO A N 1
ATOM 2257 C CA . PRO A 1 290 ? 12.920 25.786 31.471 1.00 45.97 290 PRO A CA 1
ATOM 2258 C C . PRO A 1 290 ? 12.959 25.032 32.844 1.00 45.97 290 PRO A C 1
ATOM 2260 O O . PRO A 1 290 ? 12.990 25.695 33.881 1.00 45.97 290 PRO A O 1
ATOM 2263 N N . PRO A 1 291 ? 13.117 23.679 32.916 1.00 59.88 291 PRO A N 1
ATOM 2264 C CA . PRO A 1 291 ? 12.610 22.563 32.086 1.00 59.88 291 PRO A CA 1
ATOM 2265 C C . PRO A 1 291 ? 11.700 21.614 32.919 1.00 59.88 291 PRO A C 1
ATOM 2267 O O . PRO A 1 291 ? 11.991 21.372 34.087 1.00 59.88 291 PRO A O 1
ATOM 2270 N N . SER A 1 292 ? 10.620 21.029 32.389 1.00 62.88 292 SER A N 1
ATOM 2271 C CA . SER A 1 292 ? 9.615 20.425 33.295 1.00 62.88 292 SER A CA 1
ATOM 2272 C C . SER A 1 292 ? 9.725 18.927 33.600 1.00 62.88 292 SER A C 1
ATOM 2274 O O . SER A 1 292 ? 9.363 18.552 34.715 1.00 62.88 292 SER A O 1
ATOM 2276 N N . SER A 1 293 ? 10.258 18.056 32.729 1.00 79.62 293 SER A N 1
ATOM 2277 C CA . SER A 1 293 ? 10.422 16.646 33.127 1.00 79.62 293 SER A CA 1
ATOM 2278 C C . SER A 1 293 ? 11.662 15.932 32.623 1.00 79.62 293 SER A C 1
ATOM 2280 O O . SER A 1 293 ? 12.232 16.201 31.564 1.00 79.62 293 SER A O 1
ATOM 2282 N N . ARG A 1 294 ? 12.035 14.927 33.418 1.00 86.12 294 ARG A N 1
ATOM 2283 C CA . ARG A 1 294 ? 13.065 13.942 33.098 1.00 86.12 294 ARG A CA 1
ATOM 2284 C C . ARG A 1 294 ? 12.744 13.187 31.804 1.00 86.12 294 ARG A C 1
ATOM 2286 O O . ARG A 1 294 ? 13.667 12.841 31.075 1.00 86.12 294 ARG A O 1
ATOM 2293 N N . ASN A 1 295 ? 11.461 12.984 31.499 1.00 89.50 295 ASN A N 1
ATOM 2294 C CA . ASN A 1 295 ? 11.036 12.349 30.256 1.00 89.50 295 ASN A CA 1
ATOM 2295 C C . ASN A 1 295 ? 11.327 13.249 29.057 1.00 89.50 295 ASN A C 1
ATOM 2297 O O . ASN A 1 295 ? 11.931 12.786 28.097 1.00 89.50 295 ASN A O 1
ATOM 2301 N N . LEU A 1 296 ? 10.998 14.543 29.124 1.00 88.38 296 LEU A N 1
ATOM 2302 C CA . LEU A 1 296 ? 11.304 15.471 28.034 1.00 88.38 296 LEU A CA 1
ATOM 2303 C C . LEU A 1 296 ? 12.812 15.576 27.782 1.00 88.38 296 LEU A C 1
ATOM 2305 O O . LEU A 1 296 ? 13.256 15.473 26.642 1.00 88.38 296 LEU A O 1
ATOM 2309 N N . GLN A 1 297 ? 13.613 15.684 28.843 1.00 88.38 297 GLN A N 1
ATOM 2310 C CA . GLN A 1 297 ? 15.076 15.716 28.727 1.00 88.38 297 GLN A CA 1
ATOM 2311 C C . GLN A 1 297 ? 15.643 14.429 28.115 1.00 88.38 297 GLN A C 1
ATOM 2313 O O . GLN A 1 297 ? 16.500 14.487 27.233 1.00 88.38 297 GLN A O 1
ATOM 2318 N N . ALA A 1 298 ? 15.157 13.266 28.552 1.00 89.81 298 ALA A N 1
ATOM 2319 C CA . ALA A 1 298 ? 15.559 11.983 27.988 1.00 89.81 298 ALA A CA 1
ATOM 2320 C C . ALA A 1 298 ? 15.120 11.837 26.527 1.00 89.81 298 ALA A C 1
ATOM 2322 O O . ALA A 1 298 ? 15.869 11.310 25.710 1.00 89.81 298 ALA A O 1
ATOM 2323 N N . PHE A 1 299 ? 13.938 12.339 26.181 1.00 94.94 299 PHE A N 1
ATOM 2324 C CA . PHE A 1 299 ? 13.395 12.247 24.835 1.00 94.94 299 PHE A CA 1
ATOM 2325 C C . PHE A 1 299 ? 14.135 13.134 23.830 1.00 94.94 299 PHE A C 1
ATOM 2327 O O . PHE A 1 299 ? 14.395 12.702 22.711 1.00 94.94 299 PHE A O 1
ATOM 2334 N N . LEU A 1 300 ? 14.586 14.323 24.236 1.00 92.94 300 LEU A N 1
ATOM 2335 C CA . LEU A 1 300 ? 15.479 15.133 23.403 1.00 92.94 300 LEU A CA 1
ATOM 2336 C C . LEU A 1 300 ? 16.762 14.367 23.032 1.00 92.94 300 LEU A C 1
ATOM 2338 O O . LEU A 1 300 ? 17.222 14.439 21.896 1.00 92.94 300 LEU A O 1
ATOM 2342 N N . GLN A 1 301 ? 17.302 13.556 23.947 1.00 91.88 301 GLN A N 1
ATOM 2343 C CA . GLN A 1 301 ? 18.452 12.692 23.651 1.00 91.88 301 GLN A CA 1
ATOM 2344 C C . GLN A 1 301 ? 18.106 11.535 22.699 1.00 91.88 301 GLN A C 1
ATOM 2346 O O . GLN A 1 301 ? 18.978 11.085 21.960 1.00 91.88 301 GLN A O 1
ATOM 2351 N N . VAL A 1 302 ? 16.853 11.068 22.679 1.00 93.69 302 VAL A N 1
ATOM 2352 C CA . VAL A 1 302 ? 16.374 10.059 21.716 1.00 93.69 302 VAL A CA 1
ATOM 2353 C C . VAL A 1 302 ? 16.337 10.634 20.304 1.00 93.69 302 VAL A C 1
ATOM 2355 O O . VAL A 1 302 ? 16.810 9.974 19.384 1.00 93.69 302 VAL A O 1
ATOM 2358 N N . ILE A 1 303 ? 15.844 11.867 20.133 1.00 94.31 303 ILE A N 1
ATOM 2359 C CA . ILE A 1 303 ? 15.852 12.541 18.824 1.00 94.31 303 ILE A CA 1
ATOM 2360 C C . ILE A 1 303 ? 17.291 12.681 18.324 1.00 94.31 303 ILE A C 1
ATOM 2362 O O . ILE A 1 303 ? 17.605 12.271 17.213 1.00 94.31 303 ILE A O 1
ATOM 2366 N N . ARG A 1 304 ? 18.195 13.175 19.176 1.00 91.81 304 ARG A N 1
ATOM 2367 C CA . ARG A 1 304 ? 19.618 13.319 18.835 1.00 91.81 304 ARG A CA 1
ATOM 2368 C C . ARG A 1 304 ? 20.268 11.992 18.451 1.00 91.81 304 ARG A C 1
ATOM 2370 O O . ARG A 1 304 ? 21.034 11.932 17.500 1.00 91.81 304 ARG A O 1
ATOM 2377 N N . TYR A 1 305 ? 19.952 10.915 19.168 1.00 90.88 305 TYR A N 1
ATOM 2378 C CA . TYR A 1 305 ? 20.434 9.581 18.816 1.00 90.88 305 TYR A CA 1
ATOM 2379 C C . TYR A 1 305 ? 19.930 9.138 17.439 1.00 90.88 305 TYR A C 1
ATOM 2381 O O . TYR A 1 305 ? 20.710 8.627 16.639 1.00 90.88 305 TYR A O 1
ATOM 2389 N N . ALA A 1 306 ? 18.647 9.360 17.149 1.00 88.88 306 ALA A N 1
ATOM 2390 C CA . ALA A 1 306 ? 18.055 8.975 15.874 1.00 88.88 306 ALA A CA 1
ATOM 2391 C C . ALA A 1 306 ? 18.652 9.749 14.690 1.00 88.88 306 ALA A C 1
ATOM 2393 O O . ALA A 1 306 ? 18.921 9.170 13.640 1.00 88.88 306 ALA A O 1
ATOM 2394 N N . GLU A 1 307 ? 18.951 11.026 14.909 1.00 87.25 307 GLU A N 1
ATOM 2395 C CA . GLU A 1 307 ? 19.609 11.907 13.947 1.00 87.25 307 GLU A CA 1
ATOM 2396 C C . GLU A 1 307 ? 21.142 11.726 13.875 1.00 87.25 307 GLU A C 1
ATOM 2398 O O . GLU A 1 307 ? 21.803 12.325 13.027 1.00 87.25 307 GLU A O 1
ATOM 2403 N N . GLY A 1 308 ? 21.731 10.888 14.739 1.00 84.56 308 GLY A N 1
ATOM 2404 C CA . GLY A 1 308 ? 23.170 10.599 14.753 1.00 84.56 308 GLY A CA 1
ATOM 2405 C C . GLY A 1 308 ? 24.051 11.706 15.355 1.00 84.56 308 GLY A C 1
ATOM 2406 O O . GLY A 1 308 ? 25.217 11.835 14.986 1.00 84.56 308 GLY A O 1
ATOM 2407 N N . THR A 1 309 ? 23.509 12.510 16.271 1.00 85.75 309 THR A N 1
ATOM 2408 C CA . THR A 1 309 ? 24.122 13.712 16.879 1.00 85.75 309 THR A CA 1
ATOM 2409 C C . THR A 1 309 ? 24.138 13.655 18.421 1.00 85.75 309 THR A C 1
ATOM 2411 O O . THR A 1 309 ? 24.142 14.677 19.125 1.00 85.75 309 THR A O 1
ATOM 2414 N N . ASP A 1 310 ? 24.131 12.453 19.000 1.00 79.19 310 ASP A N 1
ATOM 2415 C CA . ASP A 1 310 ? 24.115 12.229 20.453 1.00 79.19 310 ASP A CA 1
ATOM 2416 C C . ASP A 1 310 ? 25.477 12.451 21.139 1.00 79.19 310 ASP A C 1
ATOM 2418 O O . ASP A 1 310 ? 25.573 12.398 22.369 1.00 79.19 310 ASP A O 1
ATOM 2422 N N . SER A 1 311 ? 26.522 12.766 20.371 1.00 72.44 311 SER A N 1
ATOM 2423 C CA . SER A 1 311 ? 27.824 13.197 20.880 1.00 72.44 311 SER A CA 1
ATOM 2424 C C . SER A 1 311 ? 27.788 14.623 21.453 1.00 72.44 311 SER A C 1
ATOM 2426 O O . SER A 1 311 ? 26.879 15.416 21.193 1.00 72.44 311 SER A O 1
ATOM 2428 N N . ALA A 1 312 ? 28.797 14.984 22.253 1.00 67.69 312 ALA A N 1
ATOM 2429 C CA . ALA A 1 312 ? 28.873 16.301 22.898 1.00 67.69 312 ALA A CA 1
ATOM 2430 C C . ALA A 1 312 ? 28.920 17.470 21.892 1.00 67.69 312 ALA A C 1
ATOM 2432 O O . ALA A 1 312 ? 28.440 18.563 22.179 1.00 67.69 312 ALA A O 1
ATOM 2433 N N . ASP A 1 313 ? 29.466 17.227 20.704 1.00 74.38 313 ASP A N 1
ATOM 2434 C CA . ASP A 1 313 ? 29.601 18.168 19.595 1.00 74.38 313 ASP A CA 1
ATOM 2435 C C . ASP A 1 313 ? 28.410 18.170 18.618 1.00 74.38 313 ASP A C 1
ATOM 2437 O O . ASP A 1 313 ? 28.409 18.953 17.669 1.00 74.38 313 ASP A O 1
ATOM 2441 N N . GLY A 1 314 ? 27.360 17.379 18.881 1.00 80.75 314 GLY A N 1
ATOM 2442 C CA . GLY A 1 314 ? 26.183 17.232 18.015 1.00 80.75 314 GLY A CA 1
ATOM 2443 C C . GLY A 1 314 ? 25.477 18.538 17.624 1.00 80.75 314 GLY A C 1
ATOM 2444 O O . GLY A 1 314 ? 24.959 18.647 16.516 1.00 80.75 314 GLY A O 1
ATOM 2445 N N . TYR A 1 315 ? 25.526 19.573 18.471 1.00 86.06 315 TYR A N 1
ATOM 2446 C CA . TYR A 1 315 ? 24.967 20.903 18.170 1.00 86.06 315 TYR A CA 1
ATOM 2447 C C . TYR A 1 315 ? 25.657 21.628 17.002 1.00 86.06 315 TYR A C 1
ATOM 2449 O O . TYR A 1 315 ? 25.129 22.628 16.517 1.00 86.06 315 TYR A O 1
ATOM 2457 N N . GLN A 1 316 ? 26.821 21.147 16.553 1.00 87.94 316 GLN A N 1
ATOM 2458 C CA . GLN A 1 316 ? 27.611 21.720 15.460 1.00 87.94 316 GLN A CA 1
ATOM 2459 C C . GLN A 1 316 ? 27.796 20.760 14.279 1.00 87.94 316 GLN A C 1
ATOM 2461 O O . GLN A 1 316 ? 28.684 20.973 13.452 1.00 87.94 316 GLN A O 1
ATOM 2466 N N . ILE A 1 317 ? 26.983 19.705 14.189 1.00 83.75 317 ILE A N 1
ATOM 2467 C CA . ILE A 1 317 ? 27.045 18.722 13.104 1.00 83.75 317 ILE A CA 1
ATOM 2468 C C . ILE A 1 317 ? 26.011 19.053 12.026 1.00 83.75 317 ILE A C 1
ATOM 2470 O O . ILE A 1 317 ? 24.833 19.256 12.310 1.00 83.75 317 ILE A O 1
ATOM 2474 N N . ALA A 1 318 ? 26.461 19.114 10.780 1.00 85.56 318 ALA A N 1
ATOM 2475 C CA . ALA A 1 318 ? 25.633 19.216 9.586 1.00 85.56 318 ALA A CA 1
ATOM 2476 C C . ALA A 1 318 ? 25.414 17.832 8.957 1.00 85.56 318 ALA A C 1
ATOM 2478 O O . ALA A 1 318 ? 26.168 16.885 9.215 1.00 85.56 318 ALA A O 1
ATOM 2479 N N . PHE A 1 319 ? 24.431 17.744 8.060 1.00 73.69 319 PHE A N 1
ATOM 2480 C CA . PHE A 1 319 ? 24.208 16.590 7.200 1.00 73.69 319 PHE A CA 1
ATOM 2481 C C . PHE A 1 319 ? 25.532 16.141 6.572 1.00 73.69 319 PHE A C 1
ATOM 2483 O O . PHE A 1 319 ? 26.343 16.977 6.168 1.00 73.69 319 PHE A O 1
ATOM 2490 N N . THR A 1 320 ? 25.761 14.826 6.494 1.00 73.00 320 THR A N 1
ATOM 2491 C CA . THR A 1 320 ? 27.053 14.157 6.193 1.00 73.00 320 THR A CA 1
ATOM 2492 C C . THR A 1 320 ? 28.048 14.028 7.356 1.00 73.00 320 THR A C 1
ATOM 2494 O O . THR A 1 320 ? 29.117 13.450 7.167 1.00 73.00 320 THR A O 1
ATOM 2497 N N . GLY A 1 321 ? 27.718 14.513 8.559 1.00 75.38 321 GLY A N 1
ATOM 2498 C CA . GLY A 1 321 ? 28.580 14.400 9.745 1.00 75.38 321 GLY A CA 1
ATOM 2499 C C . GLY A 1 321 ? 29.685 15.459 9.818 1.00 75.38 321 GLY A C 1
ATOM 2500 O O . GLY A 1 321 ? 30.594 15.361 10.641 1.00 75.38 321 GLY A O 1
ATOM 2501 N N . ARG A 1 322 ? 29.644 16.476 8.947 1.00 78.31 322 ARG A N 1
ATOM 2502 C CA . ARG A 1 322 ? 30.633 17.562 8.928 1.00 78.31 322 ARG A CA 1
ATOM 2503 C C . ARG A 1 322 ? 30.345 18.572 10.026 1.00 78.31 322 ARG A C 1
ATOM 2505 O O . ARG A 1 322 ? 29.202 18.967 10.228 1.00 78.31 322 ARG A O 1
ATOM 2512 N N . ARG A 1 323 ? 31.398 19.057 10.678 1.00 83.19 323 ARG A N 1
ATOM 2513 C CA . ARG A 1 323 ? 31.282 20.142 11.651 1.00 83.19 323 ARG A CA 1
ATOM 2514 C C . ARG A 1 323 ? 31.249 21.496 10.944 1.00 83.19 323 ARG A C 1
ATOM 2516 O O . ARG A 1 323 ? 32.122 21.767 10.120 1.00 83.19 323 ARG A O 1
ATOM 2523 N N . PHE A 1 324 ? 30.288 22.349 11.285 1.00 83.19 324 PHE A N 1
ATOM 2524 C CA . PHE A 1 324 ? 30.264 23.745 10.836 1.00 83.19 324 PHE A CA 1
ATOM 2525 C C . PHE A 1 324 ? 30.782 24.686 11.933 1.00 83.19 324 PHE A C 1
ATOM 2527 O O . PHE A 1 324 ? 30.780 24.361 13.123 1.00 83.19 324 PHE A O 1
ATOM 2534 N N . ALA A 1 325 ? 31.284 25.848 11.516 1.00 75.00 325 ALA A N 1
ATOM 2535 C CA . ALA A 1 325 ? 31.842 26.852 12.412 1.00 75.00 325 ALA A CA 1
ATOM 2536 C C . ALA A 1 325 ? 30.798 27.927 12.742 1.00 75.00 325 ALA A C 1
ATOM 2538 O O . ALA A 1 325 ? 30.125 28.433 11.848 1.00 75.00 325 ALA A O 1
ATOM 2539 N N . GLY A 1 326 ? 30.724 28.315 14.016 1.00 76.56 326 GLY A N 1
ATOM 2540 C CA . GLY A 1 326 ? 29.809 29.356 14.485 1.00 76.56 326 GLY A CA 1
ATOM 2541 C C . GLY A 1 326 ? 28.431 28.833 14.902 1.00 76.56 326 GLY A C 1
ATOM 2542 O O . GLY A 1 326 ? 27.959 27.814 14.413 1.00 76.56 326 GLY A O 1
ATOM 2543 N N . LEU A 1 327 ? 27.817 29.519 15.866 1.00 85.69 327 LEU A N 1
ATOM 2544 C CA . LEU A 1 327 ? 26.473 29.239 16.399 1.00 85.69 327 LEU A CA 1
ATOM 2545 C C . LEU A 1 327 ? 25.603 30.503 16.403 1.00 85.69 327 LEU A C 1
ATOM 2547 O O . LEU A 1 327 ? 24.588 30.561 17.082 1.00 85.69 327 LEU A O 1
ATOM 2551 N N . GLN A 1 328 ? 26.026 31.538 15.679 1.00 86.50 328 GLN A N 1
ATOM 2552 C CA . GLN A 1 328 ? 25.328 32.815 15.580 1.00 86.50 328 GLN A CA 1
ATOM 2553 C C . GLN A 1 328 ? 24.014 32.712 14.797 1.00 86.50 328 GLN A C 1
ATOM 2555 O O . GLN A 1 328 ? 23.127 33.517 15.035 1.00 86.50 328 GLN A O 1
ATOM 2560 N N . ASP A 1 329 ? 23.884 31.732 13.896 1.00 85.38 329 ASP A N 1
ATOM 2561 C CA . ASP A 1 329 ? 22.646 31.382 13.193 1.00 85.38 329 ASP A CA 1
ATOM 2562 C C . ASP A 1 329 ? 22.790 29.986 12.552 1.00 85.38 329 ASP A C 1
ATOM 2564 O O . ASP A 1 329 ? 23.896 29.435 12.491 1.00 85.38 329 ASP A O 1
ATOM 2568 N N . HIS A 1 330 ? 21.685 29.408 12.080 1.00 92.50 330 HIS A N 1
ATOM 2569 C CA . HIS A 1 330 ? 21.688 28.177 11.300 1.00 92.50 330 HIS A CA 1
ATOM 2570 C C . HIS A 1 330 ? 22.518 28.371 10.018 1.00 92.50 330 HIS A C 1
ATOM 2572 O O . HIS A 1 330 ? 22.348 29.381 9.327 1.00 92.50 330 HIS A O 1
ATOM 2578 N N . PRO A 1 331 ? 23.395 27.420 9.645 1.00 89.25 331 PRO A N 1
ATOM 2579 C CA . PRO A 1 331 ? 24.351 27.625 8.557 1.00 89.25 331 PRO A CA 1
ATOM 2580 C C . PRO A 1 331 ? 23.689 27.810 7.184 1.00 89.25 331 PRO A C 1
ATOM 2582 O O . PRO A 1 331 ? 24.276 28.456 6.322 1.00 89.25 331 PRO A O 1
ATOM 2585 N N . ARG A 1 332 ? 22.484 27.250 6.975 1.00 88.56 332 ARG A N 1
ATOM 2586 C CA . ARG A 1 332 ? 21.745 27.245 5.686 1.00 88.56 332 ARG A CA 1
ATOM 2587 C C . ARG A 1 332 ? 22.625 26.801 4.509 1.00 88.56 332 ARG A C 1
ATOM 2589 O O . ARG A 1 332 ? 22.526 27.300 3.394 1.00 88.56 332 ARG A O 1
ATOM 2596 N N . VAL A 1 333 ? 23.520 25.851 4.777 1.00 83.19 333 VAL A N 1
ATOM 2597 C CA . VAL A 1 333 ? 24.390 25.245 3.769 1.00 83.19 333 VAL A CA 1
ATOM 2598 C C . VAL A 1 333 ? 23.865 23.852 3.464 1.00 83.19 333 VAL A C 1
ATOM 2600 O O . VAL A 1 333 ? 23.779 23.008 4.352 1.00 83.19 333 VAL A O 1
ATOM 2603 N N . VAL A 1 334 ? 23.531 23.607 2.198 1.00 85.44 334 VAL A N 1
ATOM 2604 C CA . VAL A 1 334 ? 23.142 22.279 1.722 1.00 85.44 334 VAL A CA 1
ATOM 2605 C C . VAL A 1 334 ? 24.394 21.427 1.530 1.00 85.44 334 VAL A C 1
ATOM 2607 O O . VAL A 1 334 ? 25.310 21.789 0.790 1.00 85.44 334 VAL A O 1
ATOM 2610 N N . HIS A 1 335 ? 24.417 20.266 2.172 1.00 77.88 335 HIS A N 1
ATOM 2611 C CA . HIS A 1 335 ? 25.429 19.239 1.967 1.00 77.88 335 HIS A CA 1
ATOM 2612 C C . HIS A 1 335 ? 24.797 18.022 1.288 1.00 77.88 335 HIS A C 1
ATOM 2614 O O . HIS A 1 335 ? 23.621 17.733 1.493 1.00 77.88 335 HIS A O 1
ATOM 2620 N N . CYS A 1 336 ? 25.570 17.297 0.478 1.00 72.94 336 CYS A N 1
ATOM 2621 C CA . CYS A 1 336 ? 25.084 16.131 -0.259 1.00 72.94 336 CYS A CA 1
ATOM 2622 C C . CYS A 1 336 ? 25.929 14.889 0.039 1.00 72.94 336 CYS A C 1
ATOM 2624 O O . CYS A 1 336 ? 27.153 14.980 0.146 1.00 72.94 336 CYS A O 1
ATOM 2626 N N . SER A 1 337 ? 25.279 13.729 0.127 1.00 52.78 337 SER A N 1
ATOM 2627 C CA . SER A 1 337 ? 25.909 12.409 0.217 1.00 52.78 337 SER A CA 1
ATOM 2628 C C . SER A 1 337 ? 25.182 11.438 -0.712 1.00 52.78 337 SER A C 1
ATOM 2630 O O . SER A 1 337 ? 23.980 11.201 -0.572 1.00 52.78 337 SER A O 1
ATOM 2632 N N . GLY A 1 338 ? 25.897 10.902 -1.705 1.00 62.16 338 GLY A N 1
ATOM 2633 C CA . GLY A 1 338 ? 25.292 10.095 -2.765 1.00 62.16 338 GLY A CA 1
ATOM 2634 C C . GLY A 1 338 ? 24.273 10.903 -3.577 1.00 62.16 338 GLY A C 1
ATOM 2635 O O . GLY A 1 338 ? 24.619 11.920 -4.167 1.00 62.16 338 GLY A O 1
ATOM 2636 N N . ARG A 1 339 ? 23.016 10.444 -3.607 1.00 48.19 339 ARG A N 1
ATOM 2637 C CA . ARG A 1 339 ? 21.896 11.083 -4.325 1.00 48.19 339 ARG A CA 1
ATOM 2638 C C . ARG A 1 339 ? 21.039 12.009 -3.438 1.00 48.19 339 ARG A C 1
ATOM 2640 O O . ARG A 1 339 ? 20.064 12.564 -3.928 1.00 48.19 339 ARG A O 1
ATOM 2647 N N . LEU A 1 340 ? 21.373 12.158 -2.149 1.00 49.31 340 LEU A N 1
ATOM 2648 C CA . LEU A 1 340 ? 20.603 12.929 -1.164 1.00 49.31 340 LEU A CA 1
ATOM 2649 C C . LEU A 1 340 ? 21.329 14.228 -0.799 1.00 49.31 340 LEU A C 1
ATOM 2651 O O . LEU A 1 340 ? 22.514 14.201 -0.468 1.00 49.31 340 LEU A O 1
ATOM 2655 N N . CYS A 1 341 ? 20.605 15.347 -0.812 1.00 75.88 341 CYS A N 1
ATOM 2656 C CA . CYS A 1 341 ? 21.091 16.670 -0.423 1.00 75.88 341 CYS A CA 1
ATOM 2657 C C . CYS A 1 341 ? 20.179 17.259 0.654 1.00 75.88 341 CYS A C 1
ATOM 2659 O O . CYS A 1 341 ? 18.960 17.214 0.513 1.00 75.88 341 CYS A O 1
ATOM 2661 N N . SER A 1 342 ? 20.757 17.816 1.717 1.00 80.00 342 SER A N 1
ATOM 2662 C CA . SER A 1 342 ? 20.000 18.399 2.825 1.00 80.00 342 SER A CA 1
ATOM 2663 C C . SER A 1 342 ? 20.767 19.543 3.487 1.00 80.00 342 SER A C 1
ATOM 2665 O O . SER A 1 342 ? 21.995 19.502 3.584 1.00 80.00 342 SER A O 1
ATOM 2667 N N . SER A 1 343 ? 20.040 20.565 3.946 1.00 87.44 343 SER A N 1
ATOM 2668 C CA . SER A 1 343 ? 20.563 21.641 4.801 1.00 87.44 343 SER A CA 1
ATOM 2669 C C . SER A 1 343 ? 20.483 21.313 6.293 1.00 87.44 343 SER A C 1
ATOM 2671 O O . SER A 1 343 ? 20.753 22.190 7.109 1.00 87.44 343 SER A O 1
ATOM 2673 N N . ALA A 1 344 ? 20.129 20.069 6.643 1.00 88.75 344 ALA A N 1
ATOM 2674 C CA . ALA A 1 344 ? 19.998 19.611 8.019 1.00 88.75 344 ALA A CA 1
ATOM 2675 C C . ALA A 1 344 ? 21.242 19.939 8.860 1.00 88.75 344 ALA A C 1
ATOM 2677 O O . ALA A 1 344 ? 22.361 19.558 8.505 1.00 88.75 344 ALA A O 1
ATOM 2678 N N . ALA A 1 345 ? 21.049 20.647 9.974 1.00 91.44 345 ALA A N 1
ATOM 2679 C CA . ALA A 1 345 ? 22.133 21.005 10.879 1.00 91.44 345 ALA A CA 1
ATOM 2680 C C . ALA A 1 345 ? 21.714 21.036 12.353 1.00 91.44 345 ALA A C 1
ATOM 2682 O O . ALA A 1 345 ? 20.544 21.195 12.709 1.00 91.44 345 ALA A O 1
ATOM 2683 N N . GLY A 1 346 ? 22.714 20.913 13.223 1.00 91.81 346 GLY A N 1
ATOM 2684 C CA . GLY A 1 346 ? 22.557 20.976 14.668 1.00 91.81 346 GLY A CA 1
ATOM 2685 C C . GLY A 1 346 ? 22.098 19.659 15.288 1.00 91.81 346 GLY A C 1
ATOM 2686 O O . GLY A 1 346 ? 21.932 18.641 14.614 1.00 91.81 346 GLY A O 1
ATOM 2687 N N . ALA A 1 347 ? 21.874 19.685 16.600 1.00 89.00 347 ALA A N 1
ATOM 2688 C CA . ALA A 1 347 ? 21.587 18.492 17.388 1.00 89.00 347 ALA A CA 1
ATOM 2689 C C . ALA A 1 347 ? 20.303 17.783 16.932 1.00 89.00 347 ALA A C 1
ATOM 2691 O O . ALA A 1 347 ? 20.213 16.570 17.038 1.00 89.00 347 ALA A O 1
ATOM 2692 N N . TYR A 1 348 ? 19.337 18.503 16.369 1.00 94.94 348 TYR A N 1
ATOM 2693 C CA . TYR A 1 348 ? 18.068 17.926 15.917 1.00 94.94 348 TYR A CA 1
ATOM 2694 C C . TYR A 1 348 ? 17.906 17.959 14.391 1.00 94.94 348 TYR A C 1
ATOM 2696 O O . TYR A 1 348 ? 16.787 17.801 13.914 1.00 94.94 348 TYR A O 1
ATOM 2704 N N . GLN A 1 349 ? 19.002 18.185 13.647 1.00 94.00 349 GLN A N 1
ATOM 2705 C CA . GLN A 1 349 ? 19.052 18.155 12.176 1.00 94.00 349 GLN A CA 1
ATOM 2706 C C . GLN A 1 349 ? 17.969 19.018 11.499 1.00 94.00 349 GLN A C 1
ATOM 2708 O O . GLN A 1 349 ? 17.283 18.589 10.572 1.00 94.00 349 GLN A O 1
ATOM 2713 N N . PHE A 1 350 ? 17.822 20.268 11.945 1.00 92.69 350 PHE A N 1
ATOM 2714 C CA . PHE A 1 350 ? 16.842 21.197 11.378 1.00 92.69 350 PHE A CA 1
ATOM 2715 C C . PHE A 1 350 ? 17.176 21.522 9.922 1.00 92.69 350 PHE A C 1
ATOM 2717 O O . PHE A 1 350 ? 18.314 21.863 9.619 1.00 92.69 350 PHE A O 1
ATOM 2724 N N . LEU A 1 351 ? 16.186 21.474 9.030 1.00 88.25 351 LEU A N 1
ATOM 2725 C CA . LEU A 1 351 ? 16.296 22.078 7.699 1.00 88.25 351 LEU A CA 1
ATOM 2726 C C . LEU A 1 351 ? 16.221 23.603 7.809 1.00 88.25 351 LEU A C 1
ATOM 2728 O O . LEU A 1 351 ? 15.576 24.119 8.724 1.00 88.25 351 LEU A O 1
ATOM 2732 N N . GLU A 1 352 ? 16.782 24.326 6.836 1.00 88.81 352 GLU A N 1
ATOM 2733 C CA . GLU A 1 352 ? 16.732 25.800 6.813 1.00 88.81 352 GLU A CA 1
ATOM 2734 C C . GLU A 1 352 ? 15.305 26.353 6.974 1.00 88.81 352 GLU A C 1
ATOM 2736 O O . GLU A 1 352 ? 15.062 27.219 7.810 1.00 88.81 352 GLU A O 1
ATOM 2741 N N . THR A 1 353 ? 14.333 25.781 6.257 1.00 78.38 353 THR A N 1
ATOM 2742 C CA . THR A 1 353 ? 12.934 26.226 6.274 1.00 78.38 353 THR A CA 1
ATOM 2743 C C . THR A 1 353 ? 12.262 25.948 7.614 1.00 78.38 353 THR A C 1
ATOM 2745 O O . THR A 1 353 ? 11.432 26.732 8.080 1.00 78.38 353 THR A O 1
ATOM 2748 N N . THR A 1 354 ? 12.617 24.826 8.241 1.00 83.25 354 THR A N 1
ATOM 2749 C CA . THR A 1 354 ? 12.090 24.432 9.549 1.00 83.25 354 THR A CA 1
ATOM 2750 C C . THR A 1 354 ? 12.671 25.325 10.638 1.00 83.25 354 THR A C 1
ATOM 2752 O O . THR A 1 354 ? 11.911 25.827 11.468 1.00 83.25 354 THR A O 1
ATOM 2755 N N . TRP A 1 355 ? 13.988 25.578 10.602 1.00 92.00 355 TRP A N 1
ATOM 2756 C CA . TRP A 1 355 ? 14.657 26.491 11.527 1.00 92.00 355 TRP A CA 1
ATOM 2757 C C . TRP A 1 355 ? 14.064 27.897 11.445 1.00 92.00 355 TRP A C 1
ATOM 2759 O O . TRP A 1 355 ? 13.645 28.428 12.467 1.00 92.00 355 TRP A O 1
ATOM 2769 N N . ASP A 1 356 ? 13.927 28.466 10.248 1.00 89.12 356 ASP A N 1
ATOM 2770 C CA . ASP A 1 356 ? 13.412 29.830 10.079 1.00 89.12 356 ASP A CA 1
ATOM 2771 C C . ASP A 1 356 ? 11.981 29.975 10.620 1.00 89.12 356 ASP A C 1
ATOM 2773 O O . ASP A 1 356 ? 11.652 30.952 11.298 1.00 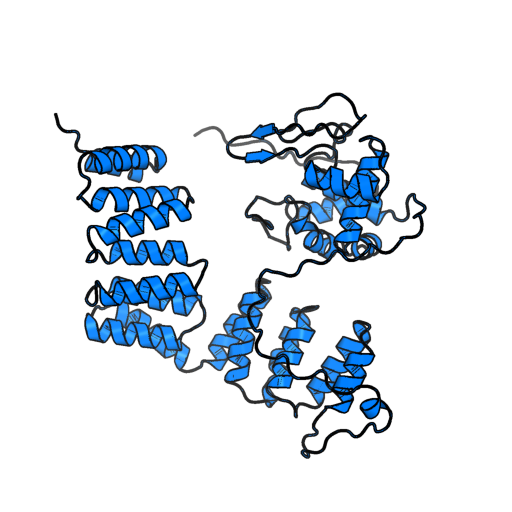89.12 356 ASP A O 1
ATOM 2777 N N . SER A 1 357 ? 11.136 28.960 10.399 1.00 86.38 357 SER A N 1
ATOM 2778 C CA . SER A 1 357 ? 9.767 28.926 10.926 1.00 86.38 357 SER A CA 1
ATOM 2779 C C . SER A 1 357 ? 9.713 28.837 12.455 1.00 86.38 357 SER A C 1
ATOM 2781 O O . SER A 1 357 ? 8.888 29.498 13.097 1.00 86.38 357 SER A O 1
ATOM 2783 N N . VAL A 1 358 ? 10.543 27.984 13.061 1.00 86.06 358 VAL A N 1
ATOM 2784 C CA . VAL A 1 358 ? 10.499 27.754 14.510 1.00 86.06 358 VAL A CA 1
ATOM 2785 C C . VAL A 1 358 ? 11.239 28.846 15.280 1.00 86.06 358 VAL A C 1
ATOM 2787 O O . VAL A 1 358 ? 10.713 29.316 16.288 1.00 86.06 358 VAL A O 1
ATOM 2790 N N . ALA A 1 359 ? 12.378 29.325 14.773 1.00 87.81 359 ALA A N 1
ATOM 2791 C CA . ALA A 1 359 ? 13.162 30.416 15.345 1.00 87.81 359 ALA A CA 1
ATOM 2792 C C . ALA A 1 359 ? 12.330 31.696 15.467 1.00 87.81 359 ALA A C 1
ATOM 2794 O O . ALA A 1 359 ? 12.304 32.307 16.536 1.00 87.81 359 ALA A O 1
ATOM 2795 N N . ALA A 1 360 ? 11.568 32.043 14.422 1.00 84.19 360 ALA A N 1
ATOM 2796 C CA . ALA A 1 360 ? 10.656 33.184 14.448 1.00 84.19 360 ALA A CA 1
ATOM 2797 C C . ALA A 1 360 ? 9.572 33.046 15.531 1.00 84.19 360 ALA A C 1
ATOM 2799 O O . ALA A 1 360 ? 9.244 34.018 16.209 1.00 84.19 360 ALA A O 1
ATOM 2800 N N . ALA A 1 361 ? 9.033 31.841 15.729 1.00 78.44 361 ALA A N 1
ATOM 2801 C CA . ALA A 1 361 ? 7.968 31.608 16.701 1.00 78.44 361 ALA A CA 1
ATOM 2802 C C . ALA A 1 361 ? 8.450 31.596 18.157 1.00 78.44 361 ALA A C 1
ATOM 2804 O O . ALA A 1 361 ? 7.705 32.005 19.044 1.00 78.44 361 ALA A O 1
ATOM 2805 N N . ILE A 1 362 ? 9.676 31.129 18.413 1.00 82.94 362 ILE A N 1
ATOM 2806 C CA . ILE A 1 362 ? 10.250 31.092 19.768 1.00 82.94 362 ILE A CA 1
ATOM 2807 C C . ILE A 1 362 ? 11.085 32.336 20.102 1.00 82.94 362 ILE A C 1
ATOM 2809 O O . ILE A 1 362 ? 11.512 32.482 21.249 1.00 82.94 362 ILE A O 1
ATOM 2813 N N . GLY A 1 363 ? 11.315 33.216 19.122 1.00 85.44 363 GLY A N 1
ATOM 2814 C CA . GLY A 1 363 ? 12.155 34.406 19.251 1.00 85.44 363 GLY A CA 1
ATOM 2815 C C . GLY A 1 363 ? 13.647 34.084 19.369 1.00 85.44 363 GLY A C 1
ATOM 2816 O O . GLY A 1 363 ? 14.347 34.757 20.124 1.00 85.44 363 GLY A O 1
ATOM 2817 N N . ALA A 1 364 ? 14.124 33.037 18.688 1.00 85.31 364 ALA A N 1
ATOM 2818 C CA . ALA A 1 364 ? 15.530 32.649 18.737 1.00 85.31 364 ALA A CA 1
ATOM 2819 C C . ALA A 1 364 ? 16.410 33.697 18.048 1.00 85.31 364 ALA A C 1
ATOM 2821 O O . ALA A 1 364 ? 16.163 34.079 16.907 1.00 85.31 364 ALA A O 1
ATOM 2822 N N . SER A 1 365 ? 17.446 34.146 18.754 1.00 82.62 365 SER A N 1
ATOM 2823 C CA . SER A 1 365 ? 18.414 35.129 18.254 1.00 82.62 365 SER A CA 1
ATOM 2824 C C . SER A 1 365 ? 19.653 34.501 17.622 1.00 82.62 365 SER A C 1
ATOM 2826 O O . SER A 1 365 ? 20.433 35.206 16.993 1.00 82.62 365 SER A O 1
ATOM 2828 N N . ASP A 1 366 ? 19.876 33.211 17.867 1.00 88.94 366 ASP A N 1
ATOM 2829 C CA . ASP A 1 366 ? 21.065 32.480 17.450 1.00 88.94 366 ASP A CA 1
ATOM 2830 C C . ASP A 1 366 ? 20.800 30.964 17.446 1.00 88.94 366 ASP A C 1
ATOM 2832 O O . ASP A 1 366 ? 19.713 30.507 17.803 1.00 88.94 366 ASP A O 1
ATOM 2836 N N . PHE A 1 367 ? 21.796 30.181 17.030 1.00 91.62 367 PHE A N 1
ATOM 2837 C CA . PHE A 1 367 ? 21.724 28.725 16.893 1.00 91.62 367 PHE A CA 1
ATOM 2838 C C . PHE A 1 367 ? 22.469 27.988 18.015 1.00 91.62 367 PHE A C 1
ATOM 2840 O O . PHE A 1 367 ? 22.903 26.855 17.823 1.00 91.62 367 PHE A O 1
ATOM 2847 N N . ARG A 1 368 ? 22.666 28.601 19.192 1.00 87.69 368 ARG A N 1
ATOM 2848 C CA . ARG A 1 368 ? 23.314 27.937 20.340 1.00 87.69 368 ARG A CA 1
ATOM 2849 C C . ARG A 1 368 ? 22.451 26.803 20.917 1.00 87.69 368 ARG A C 1
ATOM 2851 O O . ARG A 1 368 ? 21.249 26.746 20.636 1.00 87.69 368 ARG A O 1
ATOM 2858 N N . PRO A 1 369 ? 23.041 25.887 21.715 1.00 87.69 369 PRO A N 1
ATOM 2859 C CA . PRO A 1 369 ? 22.351 24.697 22.208 1.00 87.69 369 PRO A CA 1
ATOM 2860 C C . PRO A 1 369 ? 20.999 24.974 22.862 1.00 87.69 369 PRO A C 1
ATOM 2862 O O . PRO A 1 369 ? 20.031 24.265 22.599 1.00 87.69 369 PRO A O 1
ATOM 2865 N N . GLU A 1 370 ? 20.902 26.051 23.641 1.00 85.50 370 GLU A N 1
ATOM 2866 C CA . GLU A 1 370 ? 19.684 26.412 24.362 1.00 85.50 370 GLU A CA 1
ATOM 2867 C C . GLU A 1 370 ? 18.517 26.706 23.407 1.00 85.50 370 GLU A C 1
ATOM 2869 O O . GLU A 1 370 ? 17.371 26.340 23.678 1.00 85.50 370 GLU A O 1
ATOM 2874 N N . TRP A 1 371 ? 18.795 27.351 22.272 1.00 88.94 371 TRP A N 1
ATOM 2875 C CA . TRP A 1 371 ? 17.784 27.684 21.270 1.00 88.94 371 TRP A CA 1
ATOM 2876 C C . TRP A 1 371 ? 17.437 26.506 20.368 1.00 88.94 371 TRP A C 1
ATOM 2878 O O . TRP A 1 371 ? 16.271 26.352 20.006 1.00 88.94 371 TRP A O 1
ATOM 2888 N N . GLN A 1 372 ? 18.405 25.636 20.071 1.00 92.25 372 GLN A N 1
ATOM 2889 C CA . GLN A 1 372 ? 18.143 24.378 19.372 1.00 92.25 372 GLN A CA 1
ATOM 2890 C C . GLN A 1 372 ? 17.222 23.461 20.192 1.00 92.25 372 GLN A C 1
ATOM 2892 O O . GLN A 1 372 ? 16.253 22.930 19.652 1.00 92.25 372 GLN A O 1
ATOM 2897 N N . ASP A 1 373 ? 17.459 23.325 21.500 1.00 90.62 373 ASP A N 1
ATOM 2898 C CA . ASP A 1 373 ? 16.601 22.526 22.386 1.00 90.62 373 ASP A CA 1
ATOM 2899 C C . ASP A 1 373 ? 15.173 23.083 22.434 1.00 90.62 373 ASP A C 1
ATOM 2901 O O . ASP A 1 373 ? 14.197 22.342 22.307 1.00 90.62 373 ASP A O 1
ATOM 2905 N N . ARG A 1 374 ? 15.031 24.408 22.555 1.00 88.69 374 ARG A N 1
ATOM 2906 C CA . ARG A 1 374 ? 13.717 25.069 22.550 1.00 88.69 374 ARG A CA 1
ATOM 2907 C C . ARG A 1 374 ? 12.982 24.909 21.223 1.00 88.69 374 ARG A C 1
ATOM 2909 O O . ARG A 1 374 ? 11.769 24.709 21.230 1.00 88.69 374 ARG A O 1
ATOM 2916 N N . ALA A 1 375 ? 13.698 24.978 20.105 1.00 89.19 375 ALA A N 1
ATOM 2917 C CA . ALA A 1 375 ? 13.135 24.732 18.786 1.00 89.19 375 ALA A CA 1
ATOM 2918 C C . ALA A 1 375 ? 12.609 23.295 18.658 1.00 89.19 375 ALA A C 1
ATOM 2920 O O . ALA A 1 375 ? 11.480 23.100 18.213 1.00 89.19 375 ALA A O 1
ATOM 2921 N N . ALA A 1 376 ? 13.368 22.299 19.122 1.00 93.56 376 ALA A N 1
ATOM 2922 C CA . ALA A 1 376 ? 12.919 20.908 19.120 1.00 93.56 376 ALA A CA 1
ATOM 2923 C C . ALA A 1 376 ? 11.657 20.716 19.977 1.00 93.56 376 ALA A C 1
ATOM 2925 O O . ALA A 1 376 ? 10.692 20.108 19.519 1.00 93.56 376 ALA A O 1
ATOM 2926 N N . ILE A 1 377 ? 11.612 21.297 21.182 1.00 92.25 377 ILE A N 1
ATOM 2927 C CA . ILE A 1 377 ? 10.428 21.243 22.058 1.00 92.25 377 ILE A CA 1
ATOM 2928 C C . ILE A 1 377 ? 9.203 21.875 21.383 1.00 92.25 377 ILE A C 1
ATOM 2930 O O . ILE A 1 377 ? 8.105 21.321 21.449 1.00 92.25 377 ILE A O 1
ATOM 2934 N N . GLU A 1 378 ? 9.372 23.007 20.701 1.00 90.31 378 GLU A N 1
ATOM 2935 C CA . GLU A 1 378 ? 8.273 23.660 19.987 1.00 90.31 378 GLU A CA 1
ATOM 2936 C C . GLU A 1 378 ? 7.758 22.806 18.818 1.00 90.31 378 GLU A C 1
ATOM 2938 O O . GLU A 1 378 ? 6.546 22.705 18.627 1.00 90.31 378 GLU A O 1
ATOM 2943 N N . LEU A 1 379 ? 8.634 22.124 18.073 1.00 89.62 379 LEU A N 1
ATOM 2944 C CA . LEU A 1 379 ? 8.213 21.177 17.033 1.00 89.62 379 LEU A CA 1
ATOM 2945 C C . LEU A 1 379 ? 7.461 19.973 17.623 1.00 89.62 379 LEU A C 1
ATOM 2947 O O . LEU A 1 379 ? 6.396 19.604 17.119 1.00 89.62 379 LEU A O 1
ATOM 2951 N N . ILE A 1 380 ? 7.941 19.425 18.746 1.00 89.19 380 ILE A N 1
ATOM 2952 C CA . ILE A 1 380 ? 7.248 18.371 19.506 1.00 89.19 380 ILE A CA 1
ATOM 2953 C C . ILE A 1 380 ? 5.839 18.828 19.908 1.00 89.19 380 ILE A C 1
ATOM 2955 O O . ILE A 1 380 ? 4.863 18.084 19.763 1.00 89.19 380 ILE A O 1
ATOM 2959 N N . ARG A 1 381 ? 5.706 20.073 20.376 1.00 90.50 381 ARG A N 1
ATOM 2960 C CA . ARG A 1 381 ? 4.420 20.670 20.752 1.00 90.50 381 ARG A CA 1
ATOM 2961 C C . ARG A 1 381 ? 3.496 20.848 19.547 1.00 90.50 381 ARG A C 1
ATOM 2963 O O . ARG A 1 381 ? 2.331 20.468 19.631 1.00 90.50 381 ARG A O 1
ATOM 2970 N N . ARG A 1 382 ? 3.991 21.383 18.425 1.00 85.62 382 ARG A N 1
ATOM 2971 C CA . ARG A 1 382 ? 3.204 21.600 17.191 1.00 85.62 382 ARG A CA 1
ATOM 2972 C C . ARG A 1 382 ? 2.635 20.305 16.617 1.00 85.62 382 ARG A C 1
ATOM 2974 O O . ARG A 1 382 ? 1.533 20.315 16.081 1.00 85.62 382 ARG A O 1
ATOM 2981 N N . ARG A 1 383 ? 3.359 19.195 16.766 1.00 80.69 383 ARG A N 1
ATOM 2982 C CA . ARG A 1 383 ? 2.911 17.847 16.378 1.00 80.69 383 ARG A CA 1
ATOM 2983 C C . ARG A 1 383 ? 2.033 17.164 17.435 1.00 80.69 383 ARG A C 1
ATOM 2985 O O . ARG A 1 383 ? 1.657 16.008 17.264 1.00 80.69 383 ARG A O 1
ATOM 2992 N N . GLY A 1 384 ? 1.701 17.857 18.528 1.00 79.94 384 GLY A N 1
ATOM 2993 C CA . GLY A 1 384 ? 0.842 17.338 19.593 1.00 79.94 384 GLY A CA 1
ATOM 2994 C C . GLY A 1 384 ? 1.451 16.157 20.352 1.00 79.94 384 GLY A C 1
ATOM 2995 O O . GLY A 1 384 ? 0.708 15.308 20.842 1.00 79.94 384 GLY A O 1
ATOM 2996 N N . ALA A 1 385 ? 2.784 16.067 20.407 1.00 86.88 385 ALA A N 1
ATOM 2997 C CA . ALA A 1 385 ? 3.514 14.978 21.058 1.00 86.88 385 ALA A CA 1
ATOM 2998 C C . ALA A 1 385 ? 4.068 15.362 22.441 1.00 86.88 385 ALA A C 1
ATOM 3000 O O . ALA A 1 385 ? 4.494 14.485 23.186 1.00 86.88 385 ALA A O 1
ATOM 3001 N N . LEU A 1 386 ? 4.054 16.648 22.816 1.00 88.31 386 LEU A N 1
ATOM 3002 C CA . LEU A 1 386 ? 4.676 17.113 24.065 1.00 88.31 386 LEU A CA 1
ATOM 3003 C C . LEU A 1 386 ? 4.057 16.460 25.306 1.00 88.31 386 LEU A C 1
ATOM 3005 O O . LEU A 1 386 ? 4.782 15.981 26.170 1.00 88.31 386 LEU A O 1
ATOM 3009 N N . GLU A 1 387 ? 2.730 16.366 25.364 1.00 85.81 387 GLU A N 1
ATOM 3010 C CA . GLU A 1 387 ? 2.029 15.704 26.470 1.00 85.81 387 GLU A CA 1
ATOM 3011 C C . GLU A 1 387 ? 2.321 14.200 26.540 1.00 85.81 387 GLU A C 1
ATOM 3013 O O . GLU A 1 387 ? 2.378 13.631 27.628 1.00 85.81 387 GLU A O 1
ATOM 3018 N N . ASP A 1 388 ? 2.527 13.547 25.392 1.00 80.69 388 ASP A N 1
ATOM 3019 C CA . ASP A 1 388 ? 2.897 12.132 25.344 1.00 80.69 388 ASP A CA 1
ATOM 3020 C C . ASP A 1 388 ? 4.313 11.911 25.860 1.00 80.69 388 ASP A C 1
ATOM 3022 O O . ASP A 1 388 ? 4.541 10.983 26.634 1.00 80.69 388 ASP A O 1
ATOM 3026 N N . VAL A 1 389 ? 5.245 12.790 25.487 1.00 90.44 389 VAL A N 1
ATOM 3027 C CA . VAL A 1 389 ? 6.613 12.767 26.004 1.00 90.44 389 VAL A CA 1
ATOM 3028 C C . VAL A 1 389 ? 6.612 12.960 27.515 1.00 90.44 389 VAL A C 1
ATOM 3030 O O . VAL A 1 389 ? 7.166 12.138 28.241 1.00 90.44 389 VAL A O 1
ATOM 3033 N N . GLU A 1 390 ? 5.948 14.007 27.997 1.00 88.19 390 GLU A N 1
ATOM 3034 C CA . GLU A 1 390 ? 5.839 14.322 29.422 1.00 88.19 390 GLU A CA 1
ATOM 3035 C C . GLU A 1 390 ? 5.234 13.145 30.210 1.00 88.19 390 GLU A C 1
ATOM 3037 O O . GLU A 1 390 ? 5.774 12.727 31.237 1.00 88.19 390 GLU A O 1
ATOM 3042 N N . ALA A 1 391 ? 4.189 12.512 29.670 1.00 84.12 391 ALA A N 1
ATOM 3043 C CA . ALA A 1 391 ? 3.536 11.350 30.271 1.00 84.12 391 ALA A CA 1
ATOM 3044 C C . ALA A 1 391 ? 4.272 10.007 30.069 1.00 84.12 391 ALA A C 1
ATOM 3046 O O . ALA A 1 391 ? 3.778 8.974 30.521 1.00 84.12 391 ALA A O 1
ATOM 3047 N N . GLY A 1 392 ? 5.423 9.984 29.387 1.00 85.69 392 GLY A N 1
ATOM 3048 C CA . GLY A 1 392 ? 6.205 8.766 29.142 1.00 85.69 392 GLY A CA 1
ATOM 3049 C C . GLY A 1 392 ? 5.631 7.828 28.069 1.00 85.69 392 GLY A C 1
ATOM 3050 O O . GLY A 1 392 ? 6.099 6.698 27.931 1.00 85.69 392 GLY A O 1
ATOM 3051 N N . ARG A 1 393 ? 4.651 8.276 27.274 1.00 88.56 393 ARG A N 1
ATOM 3052 C CA . ARG A 1 393 ? 4.087 7.555 26.116 1.00 88.56 393 ARG A CA 1
ATOM 3053 C C . ARG A 1 393 ? 4.980 7.726 24.882 1.00 88.56 393 ARG A C 1
ATOM 3055 O O . ARG A 1 393 ? 4.575 8.269 23.856 1.00 88.56 393 ARG A O 1
ATOM 3062 N N . ILE A 1 394 ? 6.227 7.280 25.003 1.00 91.06 394 ILE A N 1
ATOM 3063 C CA . ILE A 1 394 ? 7.298 7.624 24.060 1.00 91.06 394 ILE A CA 1
ATOM 3064 C C . ILE A 1 394 ? 7.093 7.041 22.665 1.00 91.06 394 ILE A C 1
ATOM 3066 O O . ILE A 1 394 ? 7.347 7.739 21.693 1.00 91.06 394 ILE A O 1
ATOM 3070 N N . GLU A 1 395 ? 6.560 5.828 22.527 1.00 82.50 395 GLU A N 1
ATOM 3071 C CA . GLU A 1 395 ? 6.285 5.256 21.198 1.00 82.50 395 GLU A CA 1
ATOM 3072 C C . GLU A 1 395 ? 5.239 6.075 20.431 1.00 82.50 395 GLU A C 1
ATOM 3074 O O . GLU A 1 395 ? 5.415 6.356 19.247 1.00 82.50 395 GLU A O 1
ATOM 3079 N N . THR A 1 396 ? 4.191 6.535 21.122 1.00 72.00 396 THR A N 1
ATOM 3080 C CA . THR A 1 396 ? 3.170 7.430 20.559 1.00 72.00 396 THR A CA 1
ATOM 3081 C C . THR A 1 396 ? 3.770 8.775 20.161 1.00 72.00 396 THR A C 1
ATOM 3083 O O . THR A 1 396 ? 3.457 9.296 19.090 1.00 72.00 396 THR A O 1
ATOM 3086 N N . ALA A 1 397 ? 4.654 9.327 20.999 1.00 81.12 397 ALA A N 1
ATOM 3087 C CA . ALA A 1 397 ? 5.367 10.557 20.681 1.00 81.12 397 ALA A CA 1
ATOM 3088 C C . ALA A 1 397 ? 6.248 10.388 19.432 1.00 81.12 397 ALA A C 1
ATOM 3090 O O . ALA A 1 397 ? 6.147 11.198 18.517 1.00 81.12 397 ALA A O 1
ATOM 3091 N N . ILE A 1 398 ? 7.047 9.318 19.347 1.00 84.06 398 ILE A N 1
ATOM 3092 C CA . ILE A 1 398 ? 7.898 9.008 18.184 1.00 84.06 398 ILE A CA 1
ATOM 3093 C C . ILE A 1 398 ? 7.047 8.889 16.914 1.00 84.06 398 ILE A C 1
ATOM 3095 O O . ILE A 1 398 ? 7.355 9.538 15.917 1.00 84.06 398 ILE A O 1
ATOM 3099 N N . ALA A 1 399 ? 5.932 8.155 16.966 1.00 67.56 399 ALA A N 1
ATOM 3100 C CA . ALA A 1 399 ? 5.041 7.976 15.820 1.00 67.56 399 ALA A CA 1
ATOM 3101 C C . ALA A 1 399 ? 4.449 9.303 15.308 1.00 67.56 399 ALA A C 1
ATOM 3103 O O . ALA A 1 399 ? 4.443 9.556 14.103 1.00 67.56 399 ALA A O 1
ATOM 3104 N N . LYS A 1 400 ? 4.002 10.192 16.210 1.00 76.88 400 LYS A N 1
ATOM 3105 C CA . LYS A 1 400 ? 3.512 11.541 15.853 1.00 76.88 400 LYS A CA 1
ATOM 3106 C C . LYS A 1 400 ? 4.600 12.418 15.232 1.00 76.88 400 LYS A C 1
ATOM 3108 O O . LYS A 1 400 ? 4.310 13.286 14.408 1.00 76.88 400 LYS A O 1
ATOM 3113 N N . LEU A 1 401 ? 5.843 12.205 15.651 1.00 86.50 401 LEU A N 1
ATOM 3114 C CA . LEU A 1 401 ? 7.000 12.999 15.255 1.00 86.50 401 LEU A CA 1
ATOM 3115 C C . LEU A 1 401 ? 7.726 12.443 14.027 1.00 86.50 401 LEU A C 1
ATOM 3117 O O . LEU A 1 401 ? 8.590 13.133 13.499 1.00 86.50 401 LEU A O 1
ATOM 3121 N N . ALA A 1 402 ? 7.346 11.269 13.516 1.00 70.06 402 ALA A N 1
ATOM 3122 C CA . ALA A 1 402 ? 7.966 10.644 12.345 1.00 70.06 402 ALA A CA 1
ATOM 3123 C C . ALA A 1 402 ? 7.860 11.486 11.057 1.00 70.06 402 ALA A C 1
ATOM 3125 O O . ALA A 1 402 ? 8.667 11.341 10.141 1.00 70.06 402 ALA A O 1
ATOM 3126 N N . ALA A 1 403 ? 6.876 12.391 10.977 1.00 68.44 403 ALA A N 1
ATOM 3127 C CA . ALA A 1 403 ? 6.768 13.356 9.880 1.00 68.44 403 ALA A CA 1
ATOM 3128 C C . ALA A 1 403 ? 7.701 14.571 10.047 1.00 68.44 403 ALA A C 1
ATOM 3130 O O . ALA A 1 403 ? 7.936 15.293 9.082 1.00 68.44 403 ALA A O 1
ATOM 3131 N N . GLU A 1 404 ? 8.209 14.818 11.255 1.00 84.19 404 GLU A N 1
ATOM 3132 C CA . GLU A 1 404 ? 9.124 15.921 11.567 1.00 84.19 404 GLU A CA 1
ATOM 3133 C C . GLU A 1 404 ? 10.587 15.460 11.555 1.00 84.19 404 GLU A C 1
ATOM 3135 O O . GLU A 1 404 ? 11.431 16.117 10.953 1.00 84.19 404 GLU A O 1
ATOM 3140 N N . TRP A 1 405 ? 10.868 14.295 12.146 1.00 89.88 405 TRP A N 1
ATOM 3141 C CA . TRP A 1 405 ? 12.179 13.649 12.134 1.00 89.88 405 TRP A CA 1
ATOM 3142 C C . TRP A 1 405 ? 12.122 12.371 11.313 1.00 89.88 405 TRP A C 1
ATOM 3144 O O . TRP A 1 405 ? 11.525 11.374 11.713 1.00 89.88 405 TRP A O 1
ATOM 3154 N N . ALA A 1 406 ? 12.763 12.401 10.148 1.00 79.12 406 ALA A N 1
ATOM 3155 C CA . ALA A 1 406 ? 12.747 11.298 9.196 1.00 79.12 406 ALA A CA 1
ATOM 3156 C C . ALA A 1 406 ? 13.412 10.025 9.751 1.00 79.12 406 ALA A C 1
ATOM 3158 O O . ALA A 1 406 ? 13.107 8.929 9.297 1.00 79.12 406 ALA A O 1
ATOM 3159 N N . SER A 1 407 ? 14.297 10.136 10.740 1.00 83.12 407 SER A N 1
ATOM 3160 C CA . SER A 1 407 ? 14.914 8.977 11.392 1.00 83.12 407 SER A CA 1
ATOM 3161 C C . SER A 1 407 ? 13.954 8.198 12.301 1.00 83.12 407 SER A C 1
ATOM 3163 O O . SER A 1 407 ? 14.278 7.083 12.721 1.00 83.12 407 SER A O 1
ATOM 3165 N N . PHE A 1 408 ? 12.777 8.753 12.607 1.00 84.31 408 PHE A N 1
ATOM 3166 C CA . PHE A 1 408 ? 11.806 8.124 13.488 1.00 84.31 408 PHE A CA 1
ATOM 3167 C C . PHE A 1 408 ? 10.882 7.138 12.761 1.00 84.31 408 PHE A C 1
ATOM 3169 O O . PHE A 1 408 ? 10.331 7.447 11.701 1.00 84.31 408 PHE A O 1
ATOM 3176 N N . PRO A 1 409 ? 10.656 5.956 13.356 1.00 67.50 409 PRO A N 1
ATOM 3177 C CA . PRO A 1 409 ? 9.695 4.987 12.867 1.00 67.50 409 PRO A CA 1
ATOM 3178 C C . PRO A 1 409 ? 8.269 5.448 13.174 1.00 67.50 409 PRO A C 1
ATOM 3180 O O . PRO A 1 409 ? 7.988 6.024 14.225 1.00 67.50 409 PRO A O 1
ATOM 3183 N N . ARG A 1 410 ? 7.328 5.124 12.291 1.00 69.88 410 ARG A N 1
ATOM 3184 C CA . ARG A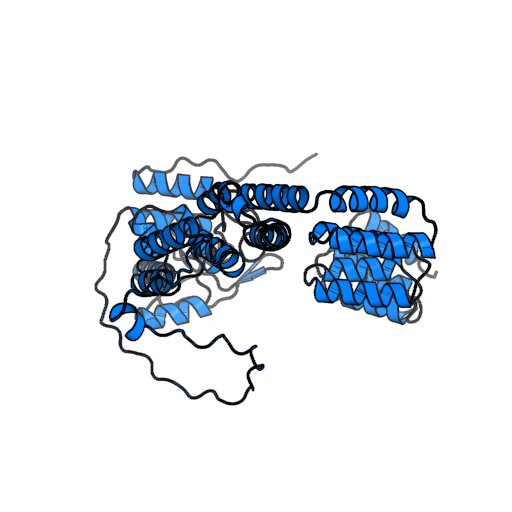 1 410 ? 5.899 5.378 12.531 1.00 69.88 410 ARG A CA 1
ATOM 3185 C C . ARG A 1 410 ? 5.279 4.345 13.483 1.00 69.88 410 ARG A C 1
ATOM 3187 O O . ARG A 1 410 ? 4.267 4.631 14.115 1.00 69.88 410 ARG A O 1
ATOM 3194 N N . TRP A 1 411 ? 5.875 3.154 13.588 1.00 54.28 411 TRP A N 1
ATOM 3195 C CA . TRP A 1 411 ? 5.472 2.057 14.481 1.00 54.28 411 TRP A CA 1
ATOM 3196 C C . TRP A 1 411 ? 6.647 1.091 14.744 1.00 54.28 411 TRP A C 1
ATOM 3198 O O . TRP A 1 411 ? 7.683 1.162 14.084 1.00 54.28 411 TRP A O 1
ATOM 3208 N N . ARG A 1 412 ? 6.517 0.162 15.707 1.00 59.72 412 ARG A N 1
ATOM 3209 C CA . ARG A 1 412 ? 7.544 -0.870 15.973 1.00 59.72 412 ARG A CA 1
ATOM 3210 C C . ARG A 1 412 ? 7.761 -1.777 14.759 1.00 59.72 412 ARG A C 1
ATOM 3212 O O . ARG A 1 412 ? 6.815 -2.395 14.288 1.00 59.72 412 ARG A O 1
ATOM 3219 N N . GLY A 1 413 ? 9.006 -1.902 14.302 1.00 50.84 413 GLY A N 1
ATOM 3220 C CA . GLY A 1 413 ? 9.353 -2.688 13.114 1.00 50.84 413 GLY A CA 1
ATOM 3221 C C . GLY A 1 413 ? 9.213 -1.937 11.784 1.00 50.84 413 GLY A C 1
ATOM 3222 O O . GLY A 1 413 ? 9.491 -2.522 10.739 1.00 50.84 413 GLY A O 1
ATOM 3223 N N . ASP A 1 414 ? 8.827 -0.654 11.796 1.00 54.88 414 ASP A N 1
ATOM 3224 C CA . ASP A 1 414 ? 8.983 0.215 10.627 1.00 54.88 414 ASP A CA 1
ATOM 3225 C C . ASP A 1 414 ? 10.478 0.334 10.300 1.00 54.88 414 ASP A C 1
ATOM 3227 O O . ASP A 1 414 ? 11.286 0.652 11.170 1.00 54.88 414 ASP A O 1
ATOM 3231 N N . THR A 1 415 ? 10.843 0.040 9.056 1.00 66.62 415 THR A N 1
ATOM 3232 C CA . THR A 1 415 ? 12.214 0.174 8.540 1.00 66.62 415 THR A CA 1
ATOM 3233 C C . THR A 1 415 ? 12.299 1.176 7.391 1.00 66.62 415 THR A C 1
ATOM 3235 O O . THR A 1 415 ? 13.404 1.450 6.934 1.00 66.62 415 THR A O 1
ATOM 3238 N N . TYR A 1 416 ? 11.166 1.756 6.967 1.00 48.53 416 TYR A N 1
ATOM 3239 C CA . TYR A 1 416 ? 11.060 2.602 5.773 1.00 48.53 416 TYR A CA 1
ATOM 3240 C C . TYR A 1 416 ? 10.533 4.018 6.058 1.00 48.53 416 TYR A C 1
ATOM 3242 O O . TYR A 1 416 ? 10.529 4.849 5.157 1.00 48.53 416 TYR A O 1
ATOM 3250 N N . GLY A 1 417 ? 10.099 4.321 7.286 1.00 50.47 417 GLY A N 1
ATOM 3251 C CA . GLY A 1 417 ? 9.777 5.683 7.725 1.00 50.47 417 GLY A CA 1
ATOM 3252 C C . GLY A 1 417 ? 8.692 6.389 6.909 1.00 50.47 417 GLY A C 1
ATOM 3253 O O . GLY A 1 417 ? 8.026 5.806 6.057 1.00 50.47 417 GLY A O 1
ATOM 3254 N N . VAL A 1 418 ? 8.475 7.679 7.181 1.00 48.12 418 VAL A N 1
ATOM 3255 C CA . VAL A 1 418 ? 7.426 8.464 6.496 1.00 48.12 418 VAL A CA 1
ATOM 3256 C C . VAL A 1 418 ? 7.731 8.715 5.015 1.00 48.12 418 VAL A C 1
ATOM 3258 O O . VAL A 1 418 ? 6.797 8.742 4.218 1.00 48.12 418 VAL A O 1
ATOM 3261 N N . TYR A 1 419 ? 9.001 8.870 4.629 1.00 53.94 419 TYR A N 1
ATOM 3262 C CA . TYR A 1 419 ? 9.407 9.259 3.270 1.00 53.94 419 TYR A CA 1
ATOM 3263 C C . TYR A 1 419 ? 10.157 8.140 2.518 1.00 53.94 419 TYR A C 1
ATOM 3265 O O . TYR A 1 419 ? 10.834 8.413 1.528 1.00 53.94 419 TYR A O 1
ATOM 3273 N N . GLY A 1 420 ? 10.053 6.882 2.967 1.00 42.16 420 GLY A N 1
ATOM 3274 C CA . GLY A 1 420 ? 10.720 5.732 2.336 1.00 42.16 420 GLY A CA 1
ATOM 3275 C C . GLY A 1 420 ? 12.192 5.538 2.735 1.00 42.16 420 GLY A C 1
ATOM 3276 O O . GLY A 1 420 ? 12.878 4.697 2.156 1.00 42.16 420 GLY A O 1
ATOM 3277 N N . GLN A 1 421 ? 12.693 6.313 3.699 1.00 65.00 421 GLN A N 1
ATOM 3278 C CA . GLN A 1 421 ? 14.049 6.246 4.244 1.00 65.00 421 GLN A CA 1
ATOM 3279 C C . GLN A 1 421 ? 14.187 5.246 5.397 1.00 65.00 421 GLN A C 1
ATOM 3281 O O . GLN A 1 421 ? 13.261 5.029 6.175 1.00 65.00 421 GLN A O 1
ATOM 3286 N N . SER A 1 422 ? 15.397 4.722 5.589 1.00 66.88 422 SER A N 1
ATOM 3287 C CA . SER A 1 422 ? 15.713 3.918 6.769 1.00 66.88 422 SER A CA 1
ATOM 3288 C C . SER A 1 422 ? 15.495 4.701 8.065 1.00 66.88 422 SER A C 1
ATOM 3290 O O . SER A 1 422 ? 15.984 5.822 8.209 1.00 66.88 422 SER A O 1
ATOM 3292 N N . VAL A 1 423 ? 14.826 4.073 9.028 1.00 80.06 423 VAL A N 1
ATOM 3293 C CA . VAL A 1 423 ? 14.576 4.626 10.367 1.00 80.06 423 VAL A CA 1
ATOM 3294 C C . VAL A 1 423 ? 15.359 3.870 11.433 1.00 80.06 423 VAL A C 1
ATOM 3296 O O . VAL A 1 423 ? 15.846 2.756 11.213 1.00 80.06 423 VAL A O 1
ATOM 3299 N N . VAL A 1 424 ? 15.497 4.474 12.608 1.00 82.62 424 VAL A N 1
ATOM 3300 C CA . VAL A 1 424 ? 15.996 3.766 13.785 1.00 82.62 424 VAL A CA 1
ATOM 3301 C C . VAL A 1 424 ? 14.872 2.909 14.350 1.00 82.62 424 VAL A C 1
ATOM 3303 O O . VAL A 1 424 ? 13.759 3.383 14.549 1.00 82.62 424 VAL A O 1
ATOM 3306 N N . ASP A 1 425 ? 15.167 1.641 14.622 1.00 84.50 425 ASP A N 1
ATOM 3307 C CA . ASP A 1 425 ? 14.188 0.725 15.196 1.00 84.50 425 ASP A CA 1
ATOM 3308 C C . ASP A 1 425 ? 13.594 1.280 16.506 1.00 84.50 425 ASP A C 1
ATOM 3310 O O . ASP A 1 425 ? 14.307 1.760 17.392 1.00 84.50 425 ASP A O 1
ATOM 3314 N N . MET A 1 426 ? 12.271 1.172 16.643 1.00 83.06 426 MET A N 1
ATOM 3315 C CA . MET A 1 426 ? 11.531 1.693 17.794 1.00 83.06 426 MET A CA 1
ATOM 3316 C C . MET A 1 426 ? 11.998 1.058 19.111 1.00 83.06 426 MET A C 1
ATOM 3318 O O . MET A 1 426 ? 12.078 1.743 20.128 1.00 83.06 426 MET A O 1
ATOM 3322 N N . GLY A 1 427 ? 12.349 -0.234 19.112 1.00 84.12 427 GLY A N 1
ATOM 3323 C CA . GLY A 1 427 ? 12.903 -0.898 20.294 1.00 84.12 427 GLY A CA 1
ATOM 3324 C C . GLY A 1 427 ? 14.229 -0.275 20.730 1.00 84.12 427 GLY A C 1
ATOM 3325 O O . GLY A 1 427 ? 14.440 -0.037 21.919 1.00 84.12 427 GLY A O 1
ATOM 3326 N N . THR A 1 428 ? 15.080 0.075 19.765 1.00 90.19 428 THR A N 1
ATOM 3327 C CA . THR A 1 428 ? 16.332 0.803 20.017 1.00 90.19 428 THR A CA 1
ATOM 3328 C C . THR A 1 428 ? 16.070 2.193 20.604 1.00 90.19 428 THR A C 1
ATOM 3330 O O . THR A 1 428 ? 16.663 2.542 21.625 1.00 90.19 428 THR A O 1
ATOM 3333 N N . LEU A 1 429 ? 15.146 2.970 20.028 1.00 91.81 429 LEU A N 1
ATOM 3334 C CA . LEU A 1 429 ? 14.793 4.303 20.542 1.00 91.81 429 LEU A CA 1
ATOM 3335 C C . LEU A 1 429 ? 14.219 4.245 21.965 1.00 91.81 429 LEU A C 1
ATOM 3337 O O . LEU A 1 429 ? 14.569 5.068 22.812 1.00 91.81 429 LEU A O 1
ATOM 3341 N N . MET A 1 430 ? 13.395 3.236 22.257 1.00 91.94 430 MET A N 1
ATOM 3342 C CA . MET A 1 430 ? 12.849 2.998 23.595 1.00 91.94 430 MET A CA 1
ATOM 3343 C C . MET A 1 430 ? 13.925 2.593 24.605 1.00 91.94 430 MET A C 1
ATOM 3345 O O . MET A 1 430 ? 13.895 3.063 25.743 1.00 91.94 430 MET A O 1
ATOM 3349 N N . ALA A 1 431 ? 14.901 1.775 24.202 1.00 89.25 431 ALA A N 1
ATOM 3350 C CA . ALA A 1 431 ? 16.033 1.422 25.054 1.00 89.25 431 ALA A CA 1
ATOM 3351 C C . ALA A 1 431 ? 16.889 2.654 25.388 1.00 89.25 431 ALA A C 1
ATOM 3353 O O . ALA A 1 431 ? 17.229 2.869 26.554 1.00 89.25 431 ALA A O 1
ATOM 3354 N N . VAL A 1 432 ? 17.162 3.510 24.394 1.00 89.25 432 VAL A N 1
ATOM 3355 C CA . VAL A 1 432 ? 17.843 4.796 24.610 1.00 89.25 432 VAL A CA 1
ATOM 3356 C C . VAL A 1 432 ? 17.032 5.659 25.574 1.00 89.25 432 VAL A C 1
ATOM 3358 O O . VAL A 1 432 ? 17.583 6.140 26.560 1.00 89.25 432 VAL A O 1
ATOM 3361 N N . PHE A 1 433 ? 15.721 5.807 25.367 1.00 93.06 433 PHE A N 1
ATOM 3362 C CA . PHE A 1 433 ? 14.870 6.578 26.273 1.00 93.06 433 PHE A CA 1
ATOM 3363 C C . PHE A 1 433 ? 14.962 6.083 27.722 1.00 93.06 433 PHE A C 1
ATOM 3365 O O . PHE A 1 433 ? 15.259 6.863 28.628 1.00 93.06 433 PHE A O 1
ATOM 3372 N N . GLN A 1 434 ? 14.757 4.781 27.943 1.00 90.62 434 GLN A N 1
ATOM 3373 C CA . GLN A 1 434 ? 14.791 4.174 29.274 1.00 90.62 434 GLN A CA 1
ATOM 3374 C C . GLN A 1 434 ? 16.149 4.368 29.952 1.00 90.62 434 GLN A C 1
ATOM 3376 O O . GLN A 1 434 ? 16.204 4.726 31.129 1.00 90.62 434 GLN A O 1
ATOM 3381 N N . GLN A 1 435 ? 17.246 4.214 29.206 1.00 87.06 435 GLN A N 1
ATOM 3382 C CA . GLN A 1 435 ? 18.594 4.457 29.711 1.00 87.06 435 GLN A CA 1
ATOM 3383 C C . GLN A 1 435 ? 18.787 5.914 30.155 1.00 87.06 435 GLN A C 1
ATOM 3385 O O . GLN A 1 435 ? 19.333 6.169 31.233 1.00 87.06 435 GLN A O 1
ATOM 3390 N N . ARG A 1 436 ? 18.330 6.878 29.345 1.00 87.19 436 ARG A N 1
ATOM 3391 C CA . ARG A 1 436 ? 18.478 8.315 29.624 1.00 87.19 436 ARG A CA 1
ATOM 3392 C C . ARG A 1 436 ? 17.597 8.763 30.791 1.00 87.19 436 ARG A C 1
ATOM 3394 O O . ARG A 1 436 ? 18.057 9.548 31.616 1.00 87.19 436 ARG A O 1
ATOM 3401 N N . VAL A 1 437 ? 16.386 8.213 30.927 1.00 86.31 437 VAL A N 1
ATOM 3402 C CA . VAL A 1 437 ? 15.528 8.438 32.105 1.00 86.31 437 VAL A CA 1
ATOM 3403 C C . VAL A 1 437 ? 16.140 7.825 33.370 1.00 86.31 437 VAL A C 1
ATOM 3405 O O . VAL A 1 437 ? 16.053 8.419 34.444 1.00 86.31 437 VAL A O 1
ATOM 3408 N N . ALA A 1 438 ? 16.796 6.666 33.272 1.00 79.06 438 ALA A N 1
ATOM 3409 C CA . ALA A 1 438 ? 17.455 6.018 34.408 1.00 79.06 438 ALA A CA 1
ATOM 3410 C C . ALA A 1 438 ? 18.779 6.691 34.832 1.00 79.06 438 ALA A C 1
ATOM 3412 O O . ALA A 1 438 ? 19.323 6.353 35.882 1.00 79.06 438 ALA A O 1
ATOM 3413 N N . GLY A 1 439 ? 19.301 7.645 34.048 1.00 65.50 439 GLY A N 1
ATOM 3414 C CA . GLY A 1 439 ? 20.569 8.333 34.321 1.00 65.50 439 GLY A CA 1
ATOM 3415 C C . GLY A 1 439 ? 21.824 7.496 34.029 1.00 65.50 439 GLY A C 1
ATOM 3416 O O . GLY A 1 439 ? 22.905 7.833 34.508 1.00 65.50 439 GLY A O 1
ATOM 3417 N N . GLY A 1 440 ? 21.701 6.402 33.267 1.00 44.12 440 GLY A N 1
ATOM 3418 C CA . GLY A 1 440 ? 22.797 5.467 32.996 1.00 44.12 440 GLY A CA 1
ATOM 3419 C C . GLY A 1 440 ? 23.733 5.932 31.875 1.00 44.12 440 GLY A C 1
ATOM 3420 O O . GLY A 1 440 ? 23.300 6.159 30.747 1.00 44.12 440 GLY A O 1
ATOM 3421 N N . GLY A 1 441 ? 25.032 6.036 32.175 1.00 39.41 441 GLY A N 1
ATOM 3422 C CA . GLY A 1 441 ? 26.099 6.251 31.192 1.00 39.41 441 GLY A CA 1
ATOM 3423 C C . GLY A 1 441 ? 26.255 5.080 30.208 1.00 39.41 441 GLY A C 1
ATOM 3424 O O . GLY A 1 441 ? 25.944 3.932 30.515 1.00 39.41 441 GLY A O 1
ATOM 3425 N N . TYR A 1 442 ? 26.711 5.403 29.001 1.00 34.56 442 TYR A N 1
ATOM 3426 C CA . TYR A 1 442 ? 26.727 4.557 27.805 1.00 34.56 442 TYR A CA 1
ATOM 3427 C C . TYR A 1 442 ? 27.670 3.336 27.910 1.00 34.56 442 TYR A C 1
ATOM 3429 O O . TYR A 1 442 ? 28.814 3.474 28.335 1.00 34.56 442 TYR A O 1
ATOM 3437 N N . SER A 1 443 ? 27.245 2.169 27.411 1.00 31.58 443 SER A N 1
ATOM 3438 C CA . SER A 1 443 ? 28.143 1.114 26.905 1.00 31.58 443 SER A CA 1
ATOM 3439 C C . SER A 1 443 ? 27.674 0.712 25.499 1.00 31.58 443 SER A C 1
ATOM 3441 O O . SER A 1 443 ? 26.535 0.302 25.307 1.00 31.58 443 SER A O 1
ATOM 3443 N N . GLN A 1 444 ? 28.525 0.958 24.496 1.00 30.31 444 GLN A N 1
ATOM 3444 C CA . GLN A 1 444 ? 28.218 0.836 23.064 1.00 30.31 444 GLN A CA 1
ATOM 3445 C C . GLN A 1 444 ? 28.146 -0.624 22.598 1.00 30.31 444 GLN A C 1
ATOM 3447 O O . GLN A 1 444 ? 29.115 -1.352 22.808 1.00 30.31 444 GLN A O 1
ATOM 3452 N N . PRO A 1 445 ? 27.122 -1.025 21.821 1.00 28.34 445 PRO A N 1
ATOM 3453 C CA . PRO A 1 445 ? 27.279 -2.013 20.767 1.00 28.34 445 PRO A CA 1
ATOM 3454 C C . PRO A 1 445 ? 27.632 -1.293 19.457 1.00 28.34 445 PRO A C 1
ATOM 3456 O O . PRO A 1 445 ? 26.838 -0.549 18.885 1.00 28.34 445 PRO A O 1
ATOM 3459 N N . SER A 1 446 ? 28.864 -1.503 18.998 1.00 31.62 446 SER A N 1
ATOM 3460 C CA . SER A 1 446 ? 29.446 -0.909 17.795 1.00 31.62 446 SER A CA 1
ATOM 3461 C C . SER A 1 446 ? 28.627 -1.217 16.536 1.00 31.62 446 SER A C 1
ATOM 3463 O O . SER A 1 446 ? 28.584 -2.357 16.081 1.00 31.62 446 SER A O 1
ATOM 3465 N N . ARG A 1 447 ? 28.048 -0.190 15.903 1.00 32.53 447 ARG A N 1
ATOM 3466 C CA . ARG A 1 447 ? 27.465 -0.285 14.553 1.00 32.53 447 ARG A CA 1
ATOM 3467 C C . ARG A 1 447 ? 28.531 -0.011 13.481 1.00 32.53 447 ARG A C 1
ATOM 3469 O O . ARG A 1 447 ? 28.386 0.906 12.693 1.00 32.53 447 ARG A O 1
ATOM 3476 N N . PHE A 1 448 ? 29.624 -0.777 13.487 1.00 33.09 448 PHE A N 1
ATOM 3477 C CA . PHE A 1 448 ? 30.623 -0.856 12.408 1.00 33.09 448 PHE A CA 1
ATOM 3478 C C . PHE A 1 448 ? 31.387 -2.187 12.534 1.00 33.09 448 PHE A C 1
ATOM 3480 O O . PHE A 1 448 ? 31.803 -2.505 13.643 1.00 33.09 448 PHE A O 1
ATOM 3487 N N . LEU A 1 449 ? 31.614 -2.883 11.399 1.00 29.31 449 LEU A N 1
ATOM 3488 C CA . LEU A 1 449 ? 32.212 -4.232 11.168 1.00 29.31 449 LEU A CA 1
ATOM 3489 C C . LEU A 1 449 ? 31.130 -5.291 10.878 1.00 29.31 449 LEU A C 1
ATOM 3491 O O . LEU A 1 449 ? 30.279 -5.517 11.721 1.00 29.31 449 LEU A O 1
ATOM 3495 N N . ARG A 1 450 ? 31.060 -6.024 9.761 1.00 27.59 450 ARG A N 1
ATOM 3496 C CA . ARG A 1 450 ? 31.866 -6.300 8.548 1.00 27.59 450 ARG A CA 1
ATOM 3497 C C . ARG A 1 450 ? 30.833 -6.774 7.490 1.00 27.59 450 ARG A C 1
ATOM 3499 O O . ARG A 1 450 ? 29.763 -7.229 7.868 1.00 27.59 450 ARG A O 1
ATOM 3506 N N . LEU A 1 451 ? 31.051 -6.677 6.182 1.00 27.03 451 LEU A N 1
ATOM 3507 C CA . LEU A 1 451 ? 31.937 -7.586 5.455 1.00 27.03 451 LEU A CA 1
ATOM 3508 C C . LEU A 1 451 ? 32.415 -6.962 4.142 1.00 27.03 451 LEU A C 1
ATOM 3510 O O . LEU A 1 451 ? 31.667 -6.791 3.186 1.00 27.03 451 LEU A O 1
ATOM 3514 N N . SER A 1 452 ? 33.715 -6.694 4.114 1.00 28.19 452 SER A N 1
ATOM 3515 C CA . SER A 1 452 ? 34.560 -6.940 2.959 1.00 28.19 452 SER A CA 1
ATOM 3516 C C . SER A 1 452 ? 35.021 -8.410 2.975 1.00 28.19 452 SER A C 1
ATOM 3518 O O . SER A 1 452 ? 35.367 -8.926 4.039 1.00 28.19 452 SER A O 1
ATOM 3520 N N . ARG A 1 453 ? 35.086 -9.011 1.773 1.00 32.97 453 ARG A N 1
ATOM 3521 C CA . ARG A 1 453 ? 35.689 -10.308 1.379 1.00 32.97 453 ARG A CA 1
ATOM 3522 C C . ARG A 1 453 ? 34.953 -11.592 1.810 1.00 32.97 453 ARG A C 1
ATOM 3524 O O . ARG A 1 453 ? 35.094 -12.026 2.948 1.00 32.97 453 ARG A O 1
ATOM 3531 N N . GLN A 1 454 ? 34.314 -12.276 0.859 1.00 34.66 454 GLN A N 1
ATOM 3532 C CA . GLN A 1 454 ? 34.966 -13.196 -0.091 1.00 34.66 454 GLN A CA 1
ATOM 3533 C C . GLN A 1 454 ? 34.265 -13.127 -1.442 1.00 34.66 454 GLN A C 1
ATOM 3535 O O . GLN A 1 454 ? 33.043 -12.866 -1.429 1.00 34.66 454 GLN A O 1
#

Secondary structure (DSSP, 8-state):
----HHHHHHHHHHTT-HHHHHHHHHHHHHH-TT-THHHHHHHHHHHHTT-HHHHHHHHHHHHHH-TT-HHHHHHHHHHTTTSHHHHHHHHHHHHHH-TT-HHHHHHHHHHHHHTT-HHHHHHHHHHHHHHH--HHHHHHHHHHHHHHHTHHHHHHHHHHHHHHTT-HHHHHHHHHHHHHHS-GGGHHHHHHHHHHHGGGHHHHHHHHHHH-TT-HHHHHHHHHHHHHTT-HHHHHHHHHTPBPTTS-B---THHHHTSPPPPPPPP-PPPPS----PPPPPP-PPPP-S---HHHHHHHHHHHHHTT--STTGGGEETTTEEPS-SSS-----EEETTEEE--BTTTTB-HHHHHHHHHHHT--S-SHHHHHHHHHHHHHHTT-HHHHHTT-HHHHHHHHTTT-TTS-SSTT-SSTTTS-----HHHHHHHHHHHHHTPPP----S-------

Sequence (454 aa):
MNPDWRAIAQSHILAQEFAEALAIAETAARQFPEDDTWPHLAGFCWERLQALDQAAMAYRRAIALNPGNGEVWCRLAAVCATDPAAARAVYEAAQAACPDFFGIYLNWGNFELESGEPETALAIYDRGWAATGHPDLQENRAIAQALCQDLPAYYRERTERAIAQGQWESAWSSYERYLAQVPALVWTTVQGWWQAAGTQALLWQEAALRRFPEAEALHYEVMVQRLRGGDPQGAIAQGCFMKLSSGQYIDLNDLCAKNPLPPPPRPAARPNPASRSAAVAPSYAPMVFPPSSRNLQAFLQVIRYAEGTDSADGYQIAFTGRRFAGLQDHPRVVHCSGRLCSSAAGAYQFLETTWDSVAAAIGASDFRPEWQDRAAIELIRRRGALEDVEAGRIETAIAKLAAEWASFPRWRGDTYGVYGQSVVDMGTLMAVFQQRVAGGGYSQPSRFLRLSRQ

Radius of gyration: 28.56 Å; chains: 1; bounding box: 74×60×72 Å

pLDDT: mean 78.48, std 19.08, range [24.45, 98.06]